Protein AF-A0A7R9FSZ0-F1 (afdb_monomer_lite)

Sequence (640 aa):
SIGQSTLSVIAQHPEKFQVFALTAYHQLEKLAQLTQQFRPHVVVLRDHQQIDDFIQYCQSVGRFIPEILTGEEGLISCATDKKVDMVMAAIVGAAGLAPTIAAARAGKKILLANKESLVVAGQYLMDAVKHGGGLLIPVDSEHNAIFQSLPEQTRQYHTDEIDEIILTASGGPFLNTPIEEFAHITPEQACKHPNWSMGRKISVDSATMMNKGLELIEAFWLFACPLDRLKVLIHPQSIIHSMVRYCDGSLLAQLGSADMRIPIAYAMAYPNRIPSGAQALDFTKLSKLTFFEADTKRFPCLALAYQALAAPDHAPTILNAANEVAVATFLDRRIAYHQIAPTIEKALKHFSGYAVTQFQDLLALDDEVRAFTHQMLREVARLLKIGVQRFSIGMGKVIYRHRSTKTGVEWVISLLPLGGYVLFTHDPAVAISDPRNDPTEQLIGDEKSPQNPLKPGEKYFTDAKPWERILVAFAGPFANLVFATILFTGVAWTDGQTIVHNQIAAPAVQSWAAQLGLKANDAIAEGVALVKRAVTLNVDNNVIGGPITIAKESGKAAQYGFAGFVVFLAMLSVSLGFINLLPIPVLDGGQILLNTLEWIRGKPLSTKMTEWITRIGMAMVLMIMTFAIMNDVRMLFEKN

Structure (mmCIF, N/CA/C/O backbone):
data_AF-A0A7R9FSZ0-F1
#
_entry.id   AF-A0A7R9FSZ0-F1
#
loop_
_atom_site.group_PDB
_atom_site.id
_atom_site.type_symbol
_atom_site.label_atom_id
_atom_site.label_alt_id
_atom_site.label_comp_id
_atom_site.label_asym_id
_atom_site.label_entity_id
_atom_site.label_seq_id
_atom_site.pdbx_PDB_ins_code
_atom_site.Cartn_x
_atom_site.Cartn_y
_atom_site.Cartn_z
_atom_site.occupancy
_atom_site.B_iso_or_equiv
_atom_site.auth_seq_id
_atom_site.auth_comp_id
_atom_site.auth_asym_id
_atom_site.auth_atom_id
_atom_site.pdbx_PDB_model_num
ATOM 1 N N . SER A 1 1 ? -7.365 9.877 7.033 1.00 85.31 1 SER A N 1
ATOM 2 C CA . SER A 1 1 ? -8.593 9.924 6.222 1.00 85.31 1 SER A CA 1
ATOM 3 C C . SER A 1 1 ? -9.679 9.091 6.890 1.00 85.31 1 SER A C 1
ATOM 5 O O . SER A 1 1 ? -10.449 9.676 7.638 1.00 85.31 1 SER A O 1
ATOM 7 N N . ILE A 1 2 ? -9.638 7.753 6.787 1.00 93.38 2 ILE A N 1
ATOM 8 C CA . ILE A 1 2 ? -10.646 6.832 7.354 1.00 93.38 2 ILE A CA 1
ATOM 9 C C . ILE A 1 2 ? -11.018 7.141 8.807 1.00 93.38 2 ILE A C 1
ATOM 11 O O . ILE A 1 2 ? -12.184 7.388 9.070 1.00 93.38 2 ILE A O 1
ATOM 15 N N . GLY A 1 3 ? -10.050 7.253 9.726 1.00 94.94 3 GLY A N 1
ATOM 16 C CA . GLY A 1 3 ? -10.354 7.558 11.133 1.00 94.94 3 GLY A CA 1
ATOM 17 C C . GLY A 1 3 ? -11.176 8.841 11.345 1.00 94.94 3 GLY A C 1
ATOM 18 O O . GLY A 1 3 ? -12.067 8.863 12.184 1.00 94.94 3 GLY A O 1
ATOM 19 N N . GLN A 1 4 ? -10.956 9.893 10.547 1.00 94.12 4 GLN A N 1
ATOM 20 C CA . GLN A 1 4 ? -11.778 11.110 10.626 1.00 94.12 4 GLN A CA 1
ATOM 21 C C . GLN A 1 4 ? -13.182 10.892 10.062 1.00 94.12 4 GLN A C 1
ATOM 23 O O . GLN A 1 4 ? -14.143 11.384 10.643 1.00 94.12 4 GLN A O 1
ATOM 28 N N . SER A 1 5 ? -13.310 10.155 8.956 1.00 95.81 5 SER A N 1
ATOM 29 C CA . SER A 1 5 ? -14.613 9.791 8.394 1.00 95.81 5 SER A CA 1
ATOM 30 C C . SER A 1 5 ? -15.414 8.925 9.369 1.00 95.81 5 SER A C 1
ATOM 32 O O . SER A 1 5 ? -16.595 9.186 9.572 1.00 95.81 5 SER A O 1
ATOM 34 N N . THR A 1 6 ? -14.767 7.976 10.051 1.00 97.75 6 THR A N 1
ATOM 35 C CA . THR A 1 6 ? -15.366 7.174 11.128 1.00 97.75 6 THR A CA 1
ATOM 36 C C . THR A 1 6 ? -15.850 8.051 12.271 1.00 97.75 6 THR A C 1
ATOM 38 O O . THR A 1 6 ? -17.009 7.958 12.661 1.00 97.75 6 THR A O 1
ATOM 41 N N . LEU A 1 7 ? -15.012 8.964 12.765 1.00 97.69 7 LEU A N 1
ATOM 42 C CA . LEU A 1 7 ? -15.399 9.884 13.836 1.00 97.69 7 LEU A CA 1
ATOM 43 C C . LEU A 1 7 ? -16.515 10.851 13.411 1.00 97.69 7 LEU A C 1
ATOM 45 O O . LEU A 1 7 ? -17.371 11.188 14.222 1.00 97.69 7 LEU A O 1
ATOM 49 N N . SER A 1 8 ? -16.562 11.246 12.136 1.00 96.88 8 SER A N 1
ATOM 50 C CA . SER A 1 8 ? -17.664 12.036 11.575 1.00 96.88 8 SER A CA 1
ATOM 51 C C . SER A 1 8 ? -18.983 11.260 11.520 1.00 96.88 8 SER A C 1
ATOM 53 O O . SER A 1 8 ? -20.036 11.868 11.710 1.00 96.88 8 SER A O 1
ATOM 55 N N . VAL A 1 9 ? -18.950 9.945 11.279 1.00 97.88 9 VAL A N 1
ATOM 56 C CA . VAL A 1 9 ? -20.138 9.082 11.385 1.00 97.88 9 VAL A CA 1
ATOM 57 C C . VAL A 1 9 ? -20.534 8.915 12.854 1.00 97.88 9 VAL A C 1
ATOM 59 O O . VAL A 1 9 ? -21.693 9.128 13.185 1.00 97.88 9 VAL A O 1
ATOM 62 N N . ILE A 1 10 ? -19.587 8.638 13.756 1.00 97.88 10 ILE A N 1
ATOM 63 C CA . ILE A 1 10 ? -19.852 8.507 15.202 1.00 97.88 10 ILE A CA 1
ATOM 64 C C . ILE A 1 10 ? -20.498 9.776 15.771 1.00 97.88 10 ILE A C 1
ATOM 66 O O . ILE A 1 10 ? -21.492 9.691 16.482 1.00 97.88 10 ILE A O 1
ATOM 70 N N . ALA A 1 11 ? -19.988 10.957 15.413 1.00 97.12 11 ALA A N 1
ATOM 71 C CA . ALA A 1 11 ? -20.519 12.235 15.886 1.00 97.12 11 ALA A CA 1
ATOM 72 C C . ALA A 1 11 ? -21.982 12.493 15.476 1.00 97.12 11 ALA A C 1
ATOM 74 O O . ALA A 1 11 ? -22.655 13.292 16.121 1.00 97.12 11 ALA A O 1
ATOM 75 N N . GLN A 1 12 ? -22.473 11.836 14.420 1.00 96.69 12 GLN A N 1
ATOM 76 C CA . GLN A 1 12 ? -23.869 11.929 13.983 1.00 96.69 12 GLN A CA 1
ATOM 77 C C . GLN A 1 12 ? -24.799 10.948 14.713 1.00 96.69 12 GLN A C 1
ATOM 79 O O . GLN A 1 12 ? -26.009 11.141 14.656 1.00 96.69 12 GLN A O 1
ATOM 84 N N . HIS A 1 13 ? -24.252 9.925 15.381 1.00 97.69 13 HIS A N 1
ATOM 85 C CA . HIS A 1 13 ? -25.018 8.877 16.075 1.00 97.69 13 HIS A CA 1
ATOM 86 C C . HIS A 1 13 ? -24.461 8.605 17.487 1.00 97.69 13 HIS A C 1
ATOM 88 O O . HIS A 1 13 ? -24.077 7.465 17.787 1.00 97.69 13 HIS A O 1
ATOM 94 N N . PRO A 1 14 ? -24.364 9.626 18.365 1.00 96.31 14 PRO A N 1
ATOM 95 C CA . PRO A 1 14 ? -23.814 9.472 19.716 1.00 96.31 14 PRO A CA 1
ATOM 96 C C . PRO A 1 14 ? -24.626 8.509 20.598 1.00 96.31 14 PRO A C 1
ATOM 98 O O . PRO A 1 14 ? -24.114 7.997 21.587 1.00 96.31 14 PRO A O 1
ATOM 101 N N . GLU A 1 15 ? -25.884 8.244 20.246 1.00 96.69 15 GLU A N 1
ATOM 102 C CA . GLU A 1 15 ? -26.751 7.275 20.913 1.00 96.69 15 GLU A CA 1
ATOM 103 C C . GLU A 1 15 ? -26.445 5.815 20.540 1.00 96.69 15 GLU A C 1
ATOM 105 O O . GLU A 1 15 ? -26.914 4.905 21.220 1.00 96.69 15 GLU A O 1
ATOM 110 N N . LYS A 1 16 ? -25.674 5.582 19.467 1.00 96.50 16 LYS A N 1
ATOM 111 C CA . LYS A 1 16 ? -25.334 4.238 18.961 1.00 96.50 16 LYS A CA 1
ATOM 112 C C . LYS A 1 16 ? -23.873 3.873 19.136 1.00 96.50 16 LYS A C 1
ATOM 114 O O . LYS A 1 16 ? -23.562 2.692 19.257 1.00 96.50 16 LYS A O 1
ATOM 119 N N . PHE A 1 17 ? -22.979 4.858 19.092 1.00 97.62 17 PHE A N 1
ATOM 120 C CA . PHE A 1 17 ? -21.544 4.611 19.109 1.00 97.62 17 PHE A CA 1
ATOM 121 C C . PHE A 1 17 ? -20.844 5.471 20.146 1.00 97.62 17 PHE A C 1
ATOM 123 O O . PHE A 1 17 ? -21.053 6.679 20.232 1.00 97.62 17 PHE A O 1
ATOM 130 N N . GLN A 1 18 ? -19.920 4.840 20.860 1.00 97.12 18 GLN A N 1
ATOM 131 C CA . GLN A 1 18 ? -18.995 5.500 21.761 1.00 97.12 18 GLN A CA 1
ATOM 132 C C . GLN A 1 18 ? -17.566 5.141 21.357 1.00 97.12 18 GLN A C 1
ATOM 134 O O . GLN A 1 18 ? -17.265 3.993 21.030 1.00 97.12 18 GLN A O 1
ATOM 139 N N . VAL A 1 19 ? -16.670 6.126 21.383 1.00 98.06 19 VAL A N 1
ATOM 140 C CA . VAL A 1 19 ? -15.245 5.889 21.140 1.00 98.06 19 VAL A CA 1
ATOM 141 C C . VAL A 1 19 ? -14.613 5.369 22.427 1.00 98.06 19 VAL A C 1
ATOM 143 O O . VAL A 1 19 ? -14.505 6.106 23.402 1.00 98.06 19 VAL A O 1
ATOM 146 N N . PHE A 1 20 ? -14.181 4.108 22.435 1.00 98.31 20 PHE A N 1
ATOM 147 C CA . PHE A 1 20 ? -13.442 3.542 23.566 1.00 98.31 20 PHE A CA 1
ATOM 148 C C . PHE A 1 20 ? -11.959 3.928 23.533 1.00 98.31 20 PHE A C 1
ATOM 150 O O . PHE A 1 20 ? -11.420 4.389 24.539 1.00 98.31 20 PHE A O 1
ATOM 157 N N . ALA A 1 21 ? -11.319 3.780 22.370 1.00 98.31 21 ALA A N 1
ATOM 158 C CA . ALA A 1 21 ? -9.908 4.079 22.179 1.00 98.31 21 ALA A CA 1
ATOM 159 C C . ALA A 1 21 ? -9.657 4.892 20.903 1.00 98.31 21 ALA A C 1
ATOM 161 O O . ALA A 1 21 ? -10.332 4.702 19.889 1.00 98.31 21 ALA A O 1
ATOM 162 N N . LEU A 1 22 ? -8.658 5.775 20.949 1.00 98.06 22 LEU A N 1
ATOM 163 C CA . LEU A 1 22 ? -8.087 6.442 19.775 1.00 98.06 22 LEU A CA 1
ATOM 164 C C . LEU A 1 22 ? -6.601 6.119 19.667 1.00 98.06 22 LEU A C 1
ATOM 166 O O . LEU A 1 22 ? -5.904 6.025 20.670 1.00 98.06 22 LEU A O 1
ATOM 170 N N . THR A 1 23 ? -6.095 5.991 18.446 1.00 95.62 23 THR A N 1
ATOM 171 C CA . THR A 1 23 ? -4.677 5.709 18.211 1.00 95.62 23 THR A CA 1
ATOM 172 C C . THR A 1 23 ? -4.142 6.644 17.136 1.00 95.62 23 THR A C 1
ATOM 174 O O . THR A 1 23 ? -4.856 7.006 16.192 1.00 95.62 23 THR A O 1
ATOM 177 N N . ALA A 1 24 ? -2.894 7.084 17.277 1.00 91.25 24 ALA A N 1
ATOM 178 C CA . ALA A 1 24 ? -2.201 7.805 16.217 1.00 91.25 24 ALA A CA 1
ATOM 179 C C . ALA A 1 24 ? -0.690 7.609 16.314 1.00 91.25 24 ALA A C 1
ATOM 181 O O . ALA A 1 24 ? -0.145 7.310 17.370 1.00 91.25 24 ALA A O 1
ATOM 182 N N . TYR A 1 25 ? -0.014 7.825 15.186 1.00 91.31 25 TYR A N 1
ATOM 183 C CA . TYR A 1 25 ? 1.429 7.628 15.089 1.00 91.31 25 TYR A CA 1
ATOM 184 C C . TYR A 1 25 ? 2.227 8.924 15.325 1.00 91.31 25 TYR A C 1
ATOM 186 O O . TYR A 1 25 ? 3.168 8.931 16.106 1.00 91.31 25 TYR A O 1
ATOM 194 N N . HIS A 1 26 ? 1.853 10.045 14.686 1.00 90.19 26 HIS A N 1
ATOM 195 C CA . HIS A 1 26 ? 2.603 11.318 14.786 1.00 90.19 26 HIS A CA 1
ATOM 196 C C . HIS A 1 26 ? 1.760 12.581 15.010 1.00 90.19 26 HIS A C 1
ATOM 198 O O . HIS A 1 26 ? 2.290 13.589 15.461 1.00 90.19 26 HIS A O 1
ATOM 204 N N . GLN A 1 27 ? 0.468 12.582 14.669 1.00 94.06 27 GLN A N 1
ATOM 205 C CA . GLN A 1 27 ? -0.361 13.799 14.703 1.00 94.06 27 GLN A CA 1
ATOM 206 C C . GLN A 1 27 ? -0.915 14.057 16.115 1.00 94.06 27 GLN A C 1
ATOM 208 O O . GLN A 1 27 ? -2.128 14.023 16.314 1.00 94.06 27 GLN A O 1
ATOM 213 N N . LEU A 1 28 ? -0.024 14.278 17.089 1.00 95.94 28 LEU A N 1
ATOM 214 C CA . LEU A 1 28 ? -0.364 14.363 18.517 1.00 95.94 28 LEU A CA 1
ATOM 215 C C . LEU A 1 28 ? -1.314 15.520 18.841 1.00 95.94 28 LEU A C 1
ATOM 217 O O . LEU A 1 28 ? -2.294 15.313 19.546 1.00 95.94 28 LEU A O 1
ATOM 221 N N . GLU A 1 29 ? -1.093 16.705 18.268 1.00 95.75 29 GLU A N 1
ATOM 222 C CA . GLU A 1 29 ? -1.974 17.866 18.471 1.00 95.75 29 GLU A CA 1
ATOM 223 C C . GLU A 1 29 ? -3.419 17.564 18.041 1.00 95.75 29 GLU A C 1
ATOM 225 O O . GLU A 1 29 ? -4.382 17.794 18.772 1.00 95.75 29 GLU A O 1
ATOM 230 N N . LYS A 1 30 ? -3.577 16.962 16.860 1.00 96.38 30 LYS A N 1
ATOM 231 C CA . LYS A 1 30 ? -4.887 16.560 16.343 1.00 96.38 30 LYS A CA 1
ATOM 232 C C . LYS A 1 30 ? -5.507 15.445 17.182 1.00 96.38 30 LYS A C 1
ATOM 234 O O . LYS A 1 30 ? -6.711 15.460 17.424 1.00 96.38 30 LYS A O 1
ATOM 239 N N . LEU A 1 31 ? -4.704 14.480 17.630 1.00 97.19 31 LEU A N 1
ATOM 240 C CA . LEU A 1 31 ? -5.160 13.428 18.534 1.00 97.19 31 LEU A CA 1
ATOM 241 C C . LEU A 1 31 ? -5.659 14.017 19.859 1.00 97.19 31 LEU A C 1
ATOM 243 O O . LEU A 1 31 ? -6.694 13.581 20.355 1.00 97.19 31 LEU A O 1
ATOM 247 N N . ALA A 1 32 ? -4.985 15.034 20.399 1.00 97.25 32 ALA A N 1
ATOM 248 C CA . ALA A 1 32 ? -5.392 15.723 21.620 1.00 97.25 32 ALA A CA 1
ATOM 249 C C . ALA A 1 32 ? -6.742 16.437 21.446 1.00 97.25 32 ALA A C 1
ATOM 251 O O . ALA A 1 32 ? -7.628 16.292 22.289 1.00 97.25 32 ALA A O 1
ATOM 252 N N . GLN A 1 33 ? -6.953 17.120 20.315 1.00 97.06 33 GLN A N 1
ATOM 253 C CA . GLN A 1 33 ? -8.246 17.730 19.972 1.00 97.06 33 GLN A CA 1
ATOM 254 C C . GLN A 1 33 ? -9.372 16.683 19.912 1.00 97.06 33 GLN A C 1
ATOM 256 O O . GLN A 1 33 ? -10.419 16.852 20.539 1.00 97.06 33 GLN A O 1
ATOM 261 N N . LEU A 1 34 ? -9.140 15.564 19.215 1.00 97.44 34 LEU A N 1
ATOM 262 C CA . LEU A 1 34 ? -10.103 14.458 19.134 1.00 97.44 34 LEU A CA 1
ATOM 263 C C . LEU A 1 34 ? -10.353 13.814 20.506 1.00 97.44 34 LEU A C 1
ATOM 265 O O . LEU A 1 34 ? -11.479 13.428 20.811 1.00 97.44 34 LEU A O 1
ATOM 269 N N . THR A 1 35 ? -9.330 13.749 21.355 1.00 97.69 35 THR A N 1
ATOM 270 C CA . THR A 1 35 ? -9.426 13.225 22.722 1.00 97.69 35 THR A CA 1
ATOM 271 C C . THR A 1 35 ? -10.336 14.091 23.589 1.00 97.69 35 THR A C 1
ATOM 273 O O . THR A 1 35 ? -11.176 13.554 24.306 1.00 97.69 35 THR A O 1
ATOM 276 N N . GLN A 1 36 ? -10.256 15.423 23.488 1.00 97.12 36 GLN A N 1
ATOM 277 C CA . GLN A 1 36 ? -11.191 16.295 24.211 1.00 97.12 36 GLN A CA 1
ATOM 278 C C . GLN A 1 36 ? -12.628 16.162 23.694 1.00 97.12 36 GLN A C 1
ATOM 280 O O . GLN A 1 36 ? -13.566 16.193 24.492 1.00 97.12 36 GLN A O 1
ATOM 285 N N . GLN A 1 37 ? -12.795 16.015 22.375 1.00 96.50 37 GLN A N 1
ATOM 286 C CA . GLN A 1 37 ? -14.107 15.922 21.734 1.00 96.50 37 GLN A CA 1
ATOM 287 C C . GLN A 1 37 ? -14.825 14.610 22.066 1.00 96.50 37 GLN A C 1
ATOM 289 O O . GLN A 1 37 ? -15.989 14.630 22.457 1.00 96.50 37 GLN A O 1
ATOM 294 N N . PHE A 1 38 ? -14.147 13.475 21.892 1.00 97.62 38 PHE A N 1
ATOM 295 C CA . PHE A 1 38 ? -14.760 12.148 21.998 1.00 97.62 38 PHE A CA 1
ATOM 296 C C . PHE A 1 38 ? -14.555 11.484 23.361 1.00 97.62 38 PHE A C 1
ATOM 298 O O . PHE A 1 38 ? -15.211 10.484 23.637 1.00 97.62 38 PHE A O 1
ATOM 305 N N . ARG A 1 39 ? -13.669 12.036 24.203 1.00 97.19 39 ARG A N 1
ATOM 306 C CA . ARG A 1 39 ? -13.341 11.550 25.553 1.00 97.19 39 ARG A CA 1
ATOM 307 C C . ARG A 1 39 ? -13.165 10.023 25.620 1.00 97.19 39 ARG A C 1
ATOM 309 O O . ARG A 1 39 ? -13.874 9.370 26.389 1.00 97.19 39 ARG A O 1
ATOM 316 N N . PRO A 1 40 ? -12.259 9.443 24.806 1.00 98.00 40 PRO A N 1
ATOM 317 C CA . PRO A 1 40 ? -12.002 8.009 24.843 1.00 98.00 40 PRO A CA 1
ATOM 318 C C . PRO A 1 40 ? -11.459 7.591 26.210 1.00 98.00 40 PRO A C 1
ATOM 320 O O . PRO A 1 40 ? -10.837 8.388 26.909 1.00 98.00 40 PRO A O 1
ATOM 323 N N . HIS A 1 41 ? -11.661 6.330 26.579 1.00 97.81 41 HIS A N 1
ATOM 324 C CA . HIS A 1 41 ? -11.070 5.771 27.793 1.00 97.81 41 HIS A CA 1
ATOM 325 C C . HIS A 1 41 ? -9.548 5.651 27.664 1.00 97.81 41 HIS A C 1
ATOM 327 O O . HIS A 1 41 ? -8.828 5.989 28.602 1.00 97.81 41 HIS A O 1
ATOM 333 N N . VAL A 1 42 ? -9.082 5.231 26.481 1.00 98.38 42 VAL A N 1
ATOM 334 C CA . VAL A 1 42 ? -7.670 4.962 26.194 1.00 98.38 42 VAL A CA 1
ATOM 335 C C . VAL A 1 42 ? -7.199 5.732 24.959 1.00 98.38 42 VAL A C 1
ATOM 337 O O . VAL A 1 42 ? -7.924 5.872 23.972 1.00 98.38 42 VAL A O 1
ATOM 340 N N . VAL A 1 43 ? -5.956 6.200 24.980 1.00 98.31 43 VAL A N 1
ATOM 341 C CA . VAL A 1 43 ? -5.229 6.648 23.793 1.00 98.31 43 VAL A CA 1
ATOM 342 C C . VAL A 1 43 ? -3.955 5.830 23.631 1.00 98.31 43 VAL A C 1
ATOM 344 O O . VAL A 1 43 ? -3.190 5.683 24.579 1.00 98.31 43 VAL A O 1
ATOM 347 N N . VAL A 1 44 ? -3.713 5.320 22.422 1.00 98.06 44 VAL A N 1
ATOM 348 C CA . VAL A 1 44 ? -2.472 4.607 22.091 1.00 98.06 44 VAL A CA 1
ATOM 349 C C . VAL A 1 44 ? -1.556 5.503 21.264 1.00 98.06 44 VAL A C 1
ATOM 351 O O . VAL A 1 44 ? -1.926 5.950 20.172 1.00 98.06 44 VAL A O 1
ATOM 354 N N . LEU A 1 45 ? -0.357 5.749 21.787 1.00 97.19 45 LEU A N 1
ATOM 355 C CA . LEU A 1 45 ? 0.720 6.487 21.123 1.00 97.19 45 LEU A CA 1
ATOM 356 C C . LEU A 1 45 ? 1.743 5.521 20.513 1.00 97.19 45 LEU A C 1
ATOM 358 O O . LEU A 1 45 ? 1.771 4.337 20.849 1.00 97.19 45 LEU A O 1
ATOM 362 N N . ARG A 1 46 ? 2.617 6.012 19.629 1.00 94.62 46 ARG A N 1
ATOM 363 C CA . ARG A 1 46 ? 3.647 5.165 19.005 1.00 94.62 46 ARG A CA 1
ATOM 364 C C . ARG A 1 46 ? 4.622 4.612 20.039 1.00 94.62 46 ARG A C 1
ATOM 366 O O . ARG A 1 46 ? 4.945 3.432 20.004 1.00 94.62 46 ARG A O 1
ATOM 373 N N . ASP A 1 47 ? 5.114 5.471 20.921 1.00 94.12 47 ASP A N 1
ATOM 374 C CA . ASP A 1 47 ? 6.147 5.140 21.896 1.00 94.12 47 ASP A CA 1
ATOM 375 C C . ASP A 1 47 ? 6.048 6.040 23.135 1.00 94.12 47 ASP A C 1
ATOM 377 O O . ASP A 1 47 ? 5.276 7.001 23.177 1.00 94.12 47 ASP A O 1
ATOM 381 N N . HIS A 1 48 ? 6.849 5.724 24.154 1.00 95.12 48 HIS A N 1
ATOM 382 C CA . HIS A 1 48 ? 6.877 6.470 25.411 1.00 95.12 48 HIS A CA 1
ATOM 383 C C . HIS A 1 48 ? 7.389 7.909 25.274 1.00 95.12 48 HIS A C 1
ATOM 385 O O . HIS A 1 48 ? 7.061 8.737 26.118 1.00 95.12 48 HIS A O 1
ATOM 391 N N . GLN A 1 49 ? 8.158 8.236 24.229 1.00 95.75 49 GLN A N 1
ATOM 392 C CA . GLN A 1 49 ? 8.727 9.579 24.059 1.00 95.75 49 GLN A CA 1
ATOM 393 C C . GLN A 1 49 ? 7.649 10.613 23.715 1.00 95.75 49 GLN A C 1
ATOM 395 O O . GLN A 1 49 ? 7.835 11.797 23.960 1.00 95.75 49 GLN A O 1
ATOM 400 N N . GLN A 1 50 ? 6.509 10.171 23.178 1.00 95.94 50 GLN A N 1
ATOM 401 C CA . GLN A 1 50 ? 5.395 11.041 22.798 1.00 95.94 50 GLN A CA 1
ATOM 402 C C . GLN A 1 50 ? 4.448 11.398 23.951 1.00 95.94 50 GLN A C 1
ATOM 404 O O . GLN A 1 50 ? 3.553 12.222 23.755 1.00 95.94 50 GLN A O 1
ATOM 409 N N . ILE A 1 51 ? 4.590 10.766 25.122 1.00 96.56 51 ILE A N 1
ATOM 410 C CA . ILE A 1 51 ? 3.629 10.901 26.228 1.00 96.56 51 ILE A CA 1
ATOM 411 C C . ILE A 1 51 ? 3.582 12.343 26.737 1.00 96.56 51 ILE A C 1
ATOM 413 O O . ILE A 1 51 ? 2.499 12.924 26.810 1.00 96.56 51 ILE A O 1
ATOM 417 N N . ASP A 1 52 ? 4.740 12.931 27.042 1.00 96.75 52 ASP A N 1
ATOM 418 C CA . ASP A 1 52 ? 4.809 14.280 27.611 1.00 96.75 52 ASP A CA 1
ATOM 419 C C . ASP A 1 52 ? 4.267 15.328 26.633 1.00 96.75 52 ASP A C 1
ATOM 421 O O . ASP A 1 52 ? 3.422 16.145 27.006 1.00 96.75 52 ASP A O 1
ATOM 425 N N . ASP A 1 53 ? 4.671 15.247 25.362 1.00 96.44 53 ASP A N 1
ATOM 426 C CA . ASP A 1 53 ? 4.168 16.117 24.295 1.00 96.44 53 ASP A CA 1
ATOM 427 C C . ASP A 1 53 ? 2.644 15.993 24.158 1.00 96.44 53 ASP A C 1
ATOM 429 O O . ASP A 1 53 ? 1.928 16.993 24.100 1.00 96.44 53 ASP A O 1
ATOM 433 N N . PHE A 1 54 ? 2.113 14.766 24.146 1.00 97.38 54 PHE A N 1
ATOM 434 C CA . PHE A 1 54 ? 0.674 14.530 24.042 1.00 97.38 54 PHE A CA 1
ATOM 435 C C . PHE A 1 54 ? -0.105 15.098 25.237 1.00 97.38 54 PHE A C 1
ATOM 437 O O . PHE A 1 54 ? -1.164 15.703 25.043 1.00 97.38 54 PHE A O 1
ATOM 444 N N . ILE A 1 55 ? 0.415 14.953 26.460 1.00 96.75 55 ILE A N 1
ATOM 445 C CA . ILE A 1 55 ? -0.191 15.534 27.665 1.00 96.75 55 ILE A CA 1
ATOM 446 C C . ILE A 1 55 ? -0.194 17.062 27.573 1.00 96.75 55 ILE A C 1
ATOM 448 O O . ILE A 1 55 ? -1.227 17.680 27.841 1.00 96.75 55 ILE A O 1
ATOM 452 N N . GLN A 1 56 ? 0.912 17.675 27.141 1.00 96.12 56 GLN A N 1
ATOM 453 C CA . GLN A 1 56 ? 0.990 19.124 26.937 1.00 96.12 56 GLN A CA 1
ATOM 454 C C . GLN A 1 56 ? -0.025 19.605 25.893 1.00 96.12 56 GLN A C 1
ATOM 456 O O . GLN A 1 56 ? -0.745 20.575 26.136 1.00 96.12 56 GLN A O 1
ATOM 461 N N . TYR A 1 57 ? -0.155 18.902 24.762 1.00 96.81 57 TYR A N 1
ATOM 462 C CA . TYR A 1 57 ? -1.179 19.215 23.764 1.00 96.81 57 TYR A CA 1
ATOM 463 C C . TYR A 1 57 ? -2.595 19.060 24.320 1.00 96.81 57 TYR A C 1
ATOM 465 O O . TYR A 1 57 ? -3.448 19.898 24.048 1.00 96.81 57 TYR A O 1
ATOM 473 N N . CYS A 1 58 ? -2.870 18.032 25.126 1.00 96.06 58 CYS A N 1
ATOM 474 C CA . CYS A 1 58 ? -4.178 17.885 25.762 1.00 96.06 58 CYS A CA 1
ATOM 475 C C . CYS A 1 58 ? -4.485 19.043 26.713 1.00 96.06 58 CYS A C 1
ATOM 477 O O . CYS A 1 58 ? -5.608 19.537 26.699 1.00 96.06 58 CYS A O 1
ATOM 479 N N . GLN A 1 59 ? -3.499 19.496 27.490 1.00 95.44 59 GLN A N 1
ATOM 480 C CA . GLN A 1 59 ? -3.635 20.624 28.416 1.00 95.44 59 GLN A CA 1
ATOM 481 C C . GLN A 1 59 ? -3.821 21.972 27.705 1.00 95.44 59 GLN A C 1
ATOM 483 O O . GLN A 1 59 ? -4.460 22.868 28.257 1.00 95.44 59 GLN A O 1
ATOM 488 N N . SER A 1 60 ? -3.288 22.132 26.488 1.00 95.31 60 SER A N 1
ATOM 489 C CA . SER A 1 60 ? -3.442 23.370 25.716 1.00 95.31 60 SER A CA 1
ATOM 490 C C . SER A 1 60 ? -4.824 23.509 25.070 1.00 95.31 60 SER A C 1
ATOM 492 O O . SER A 1 60 ? -5.294 24.629 24.877 1.00 95.31 60 SER A O 1
ATOM 494 N N . VAL A 1 61 ? -5.500 22.392 24.777 1.00 94.44 61 VAL A N 1
ATOM 495 C CA . VAL A 1 61 ? -6.840 22.378 24.156 1.00 94.44 61 VAL A CA 1
ATOM 496 C C . VAL A 1 61 ? -7.970 22.003 25.126 1.00 94.44 61 VAL A C 1
ATOM 498 O O . VAL A 1 61 ? -9.141 22.223 24.817 1.00 94.44 61 VAL A O 1
ATOM 501 N N . GLY A 1 62 ? -7.657 21.456 26.304 1.00 91.81 62 GLY A N 1
ATOM 502 C CA . GLY A 1 62 ? -8.629 21.046 27.319 1.00 91.81 62 GLY A CA 1
ATOM 503 C C . GLY A 1 62 ? -7.984 20.527 28.611 1.00 91.81 62 GLY A C 1
ATOM 504 O O . GLY A 1 62 ? -6.865 20.886 28.951 1.00 91.81 62 GLY A O 1
ATOM 505 N N . ARG A 1 63 ? -8.713 19.721 29.395 1.00 89.88 63 ARG A N 1
ATOM 506 C CA . ARG A 1 63 ? -8.215 19.158 30.675 1.00 89.88 63 ARG A CA 1
ATOM 507 C C . ARG A 1 63 ? -8.382 17.647 30.801 1.00 89.88 63 ARG A C 1
ATOM 509 O O . ARG A 1 63 ? -7.901 17.069 31.770 1.00 89.88 63 ARG A O 1
ATOM 516 N N . PHE A 1 64 ? -9.093 17.009 29.875 1.00 95.56 64 PHE A N 1
ATOM 517 C CA . PHE A 1 64 ? -9.312 15.570 29.935 1.00 95.56 64 PHE A CA 1
ATOM 518 C C . PHE A 1 64 ? -8.043 14.834 29.493 1.00 95.56 64 PHE A C 1
ATOM 520 O O . PHE A 1 64 ? -7.544 15.093 28.400 1.00 95.56 64 PHE A O 1
ATOM 527 N N . ILE A 1 65 ? -7.535 13.928 30.327 1.00 96.00 65 ILE A N 1
ATOM 528 C CA . ILE A 1 65 ? -6.397 13.060 30.009 1.00 96.00 65 ILE A CA 1
ATOM 529 C C . ILE A 1 65 ? -6.887 11.608 30.124 1.00 96.00 65 ILE A C 1
ATOM 531 O O . ILE A 1 65 ? -7.351 11.231 31.203 1.00 96.00 65 ILE A O 1
ATOM 535 N N . PRO A 1 66 ? -6.852 10.818 29.038 1.00 97.00 66 PRO A N 1
ATOM 536 C CA . PRO A 1 66 ? -7.241 9.410 29.052 1.00 97.00 66 PRO A CA 1
ATOM 537 C C . PRO A 1 66 ? -6.125 8.539 29.643 1.00 97.00 66 PRO A C 1
ATOM 539 O O . PRO A 1 66 ? -5.019 9.015 29.902 1.00 97.00 66 PRO A O 1
ATOM 542 N N . GLU A 1 67 ? -6.388 7.244 29.805 1.00 98.12 67 GLU A N 1
ATOM 543 C CA . GLU A 1 67 ? -5.309 6.270 29.980 1.00 98.12 67 GLU A CA 1
ATOM 544 C C . GLU A 1 67 ? -4.437 6.245 28.715 1.00 98.12 67 GLU A C 1
ATOM 546 O O . GLU A 1 67 ? -4.959 6.256 27.598 1.00 98.12 67 GLU A O 1
ATOM 551 N N . ILE A 1 68 ? -3.113 6.242 28.875 1.00 98.25 68 ILE A N 1
ATOM 552 C CA . ILE A 1 68 ? -2.173 6.270 27.751 1.00 98.25 68 ILE A CA 1
ATOM 553 C C . ILE A 1 68 ? -1.447 4.932 27.679 1.00 98.25 68 ILE A C 1
ATOM 555 O O . ILE A 1 68 ? -0.717 4.569 28.599 1.00 98.25 68 ILE A O 1
ATOM 559 N N . LEU A 1 69 ? -1.615 4.235 26.558 1.00 98.06 69 LEU A N 1
ATOM 560 C CA . LEU A 1 69 ? -0.830 3.058 26.192 1.00 98.06 69 LEU A CA 1
ATOM 561 C C . LEU A 1 69 ? 0.121 3.405 25.042 1.00 98.06 69 LEU A C 1
ATOM 563 O O . LEU A 1 69 ? -0.032 4.424 24.363 1.00 98.06 69 LEU A O 1
ATOM 567 N N . THR A 1 70 ? 1.110 2.551 24.803 1.00 97.38 70 THR A N 1
ATOM 568 C CA . THR A 1 70 ? 2.137 2.779 23.783 1.00 97.38 70 THR A CA 1
ATOM 569 C C . THR A 1 70 ? 2.380 1.532 22.943 1.00 97.38 70 THR A C 1
ATOM 571 O O . THR A 1 70 ? 2.196 0.401 23.394 1.00 97.38 70 THR A O 1
ATOM 574 N N . GLY A 1 71 ? 2.816 1.756 21.705 1.00 95.12 71 GLY A N 1
ATOM 575 C CA . GLY A 1 71 ? 3.319 0.712 20.823 1.00 95.12 71 GLY A CA 1
ATOM 576 C C . GLY A 1 71 ? 2.281 -0.329 20.407 1.00 95.12 71 GLY A C 1
ATOM 577 O O . GLY A 1 71 ? 1.072 -0.171 20.583 1.00 95.12 71 GLY A O 1
ATOM 578 N N . GLU A 1 72 ? 2.783 -1.410 19.815 1.00 94.75 72 GLU A N 1
ATOM 579 C CA . GLU A 1 72 ? 1.965 -2.511 19.306 1.00 94.75 72 GLU A CA 1
ATOM 580 C C . GLU A 1 72 ? 1.197 -3.234 20.420 1.00 94.75 72 GLU A C 1
ATOM 582 O O . GLU A 1 72 ? 0.023 -3.557 20.243 1.00 94.75 72 GLU A O 1
ATOM 587 N N . GLU A 1 73 ? 1.807 -3.409 21.595 1.00 96.31 73 GLU A N 1
ATOM 588 C CA . GLU A 1 73 ? 1.145 -4.006 22.761 1.00 96.31 73 GLU A CA 1
ATOM 589 C C . GLU A 1 73 ? -0.088 -3.199 23.189 1.00 96.31 73 GLU A C 1
ATOM 591 O O . GLU A 1 73 ? -1.149 -3.774 23.441 1.00 96.31 73 GLU A O 1
ATOM 596 N N . GLY A 1 74 ? 0.007 -1.863 23.190 1.00 97.31 74 GLY A N 1
ATOM 597 C CA . GLY A 1 74 ? -1.133 -0.984 23.444 1.00 97.31 74 GLY A CA 1
ATOM 598 C C . GLY A 1 74 ? -2.243 -1.139 22.401 1.00 97.31 74 GLY A C 1
ATOM 599 O O . GLY A 1 74 ? -3.421 -1.202 22.756 1.00 97.31 74 GLY A O 1
ATOM 600 N N . LEU A 1 75 ? -1.880 -1.266 21.119 1.00 97.31 75 LEU A N 1
ATOM 601 C CA . LEU A 1 75 ? -2.844 -1.500 20.037 1.00 97.31 75 LEU A CA 1
ATOM 602 C C . LEU A 1 75 ? -3.570 -2.841 20.210 1.00 97.31 75 LEU A C 1
ATOM 604 O O . LEU A 1 75 ? -4.794 -2.887 20.093 1.00 97.31 75 LEU A O 1
ATOM 608 N N . ILE A 1 76 ? -2.833 -3.914 20.508 1.00 97.94 76 ILE A N 1
ATOM 609 C CA . ILE A 1 76 ? -3.379 -5.259 20.739 1.00 97.94 76 ILE A CA 1
ATOM 610 C C . ILE A 1 76 ? -4.291 -5.270 21.970 1.00 97.94 76 ILE A C 1
ATOM 612 O O . ILE A 1 76 ? -5.389 -5.827 21.911 1.00 97.94 76 ILE A O 1
ATOM 616 N N . SER A 1 77 ? -3.875 -4.623 23.061 1.00 98.06 77 SER A N 1
ATOM 617 C CA . SER A 1 77 ? -4.672 -4.505 24.285 1.00 98.06 77 SER A CA 1
ATOM 618 C C . SER A 1 77 ? -6.027 -3.848 24.000 1.00 98.06 77 SER A C 1
ATOM 620 O O . SER A 1 77 ? -7.073 -4.445 24.254 1.00 98.06 77 SER A O 1
ATOM 622 N N . CYS A 1 78 ? -6.040 -2.682 23.342 1.00 97.31 78 CYS A N 1
ATOM 623 C CA . CYS A 1 78 ? -7.289 -2.017 22.963 1.00 97.31 78 CYS A CA 1
ATOM 624 C C . CYS A 1 78 ? -8.139 -2.845 21.990 1.00 97.31 78 CYS A C 1
ATOM 626 O O . CYS A 1 78 ? -9.359 -2.886 22.122 1.00 97.31 78 CYS A O 1
ATOM 628 N N . ALA A 1 79 ? -7.515 -3.502 21.010 1.00 97.50 79 ALA A N 1
ATOM 629 C CA . ALA A 1 79 ? -8.215 -4.304 20.010 1.00 97.50 79 ALA A CA 1
ATOM 630 C C . ALA A 1 79 ? -8.882 -5.561 20.600 1.00 97.50 79 ALA A C 1
ATOM 632 O O . ALA A 1 79 ? -9.828 -6.091 20.017 1.00 97.50 79 ALA A O 1
ATOM 633 N N . THR A 1 80 ? -8.409 -6.033 21.756 1.00 98.06 80 THR A N 1
ATOM 634 C CA . THR A 1 80 ? -8.900 -7.250 22.418 1.00 98.06 80 THR A CA 1
ATOM 635 C C . THR A 1 80 ? -9.710 -6.982 23.689 1.00 98.06 80 THR A C 1
ATOM 637 O O . THR A 1 80 ? -10.347 -7.906 24.201 1.00 98.06 80 THR A O 1
ATOM 640 N N . ASP A 1 81 ? -9.770 -5.731 24.163 1.00 98.25 81 ASP A N 1
ATOM 641 C CA . ASP A 1 81 ? -10.502 -5.345 25.374 1.00 98.25 81 ASP A CA 1
ATOM 642 C C . ASP A 1 81 ? -11.976 -5.781 25.317 1.00 98.25 81 ASP A C 1
ATOM 644 O O . ASP A 1 81 ? -12.663 -5.649 24.300 1.00 98.25 81 ASP A O 1
ATOM 648 N N . LYS A 1 82 ? -12.495 -6.316 26.425 1.00 97.06 82 LYS A N 1
ATOM 649 C CA . LYS A 1 82 ? -13.871 -6.826 26.529 1.00 97.06 82 LYS A CA 1
ATOM 650 C C . LYS A 1 82 ? -14.941 -5.745 26.343 1.00 97.06 82 LYS A C 1
ATOM 652 O O . LYS A 1 82 ? -16.056 -6.093 25.981 1.00 97.06 82 LYS A O 1
ATOM 657 N N . LYS A 1 83 ? -14.616 -4.471 26.578 1.00 97.25 83 LYS A N 1
ATOM 658 C CA . LYS A 1 83 ? -15.510 -3.316 26.390 1.00 97.25 83 LYS A CA 1
ATOM 659 C C . LYS A 1 83 ? -15.573 -2.828 24.938 1.00 97.25 83 LYS A C 1
ATOM 661 O O . LYS A 1 83 ? -16.338 -1.915 24.647 1.00 97.25 83 LYS A O 1
ATOM 666 N N . VAL A 1 84 ? -14.753 -3.383 24.045 1.00 97.81 84 VAL A N 1
ATOM 667 C CA . VAL A 1 84 ? -14.729 -3.021 22.624 1.00 97.81 84 VAL A CA 1
ATOM 668 C C . VAL A 1 84 ? -15.528 -4.037 21.819 1.00 97.81 84 VAL A C 1
ATOM 670 O O . VAL A 1 84 ? -15.155 -5.208 21.755 1.00 97.81 84 VAL A O 1
ATOM 673 N N . ASP A 1 85 ? -16.593 -3.585 21.162 1.00 97.44 85 ASP A N 1
ATOM 674 C CA . ASP A 1 85 ? -17.426 -4.437 20.301 1.00 97.44 85 ASP A CA 1
ATOM 675 C C . ASP A 1 85 ? -16.884 -4.533 18.868 1.00 97.44 85 ASP A C 1
ATOM 677 O O . ASP A 1 85 ? -16.965 -5.577 18.214 1.00 97.44 85 ASP A O 1
ATOM 681 N N . MET A 1 86 ? -16.319 -3.430 18.366 1.00 97.56 86 MET A N 1
ATOM 682 C CA . MET A 1 86 ? -15.849 -3.315 16.988 1.00 97.56 86 MET A CA 1
ATOM 683 C C . MET A 1 86 ? -14.526 -2.563 16.869 1.00 97.56 86 MET A C 1
ATOM 685 O O . MET A 1 86 ? -14.260 -1.625 17.620 1.00 97.56 86 MET A O 1
ATOM 689 N N . VAL A 1 87 ? -13.715 -2.949 15.883 1.00 98.25 87 VAL A N 1
ATOM 690 C CA . VAL A 1 87 ? -12.384 -2.383 15.625 1.00 98.25 87 VAL A CA 1
ATOM 691 C C . VAL A 1 87 ? -12.321 -1.854 14.195 1.00 98.25 87 VAL A C 1
ATOM 693 O O . VAL A 1 87 ? -12.459 -2.615 13.242 1.00 98.25 87 VAL A O 1
ATOM 696 N N . MET A 1 88 ? -12.087 -0.549 14.033 1.00 98.31 88 MET A N 1
ATOM 697 C CA . MET A 1 88 ? -11.793 0.060 12.730 1.00 98.31 88 MET A CA 1
ATOM 698 C C . MET A 1 88 ? -10.311 -0.137 12.390 1.00 98.31 88 MET A C 1
ATOM 700 O O . MET A 1 88 ? -9.455 0.637 12.826 1.00 98.31 88 MET A O 1
ATOM 704 N N . ALA A 1 89 ? -10.004 -1.172 11.610 1.00 96.88 89 ALA A N 1
ATOM 705 C CA . ALA A 1 89 ? -8.649 -1.503 11.180 1.00 96.88 89 ALA A CA 1
ATOM 706 C C . ALA A 1 89 ? -8.227 -0.589 10.017 1.00 96.88 89 ALA A C 1
ATOM 708 O O . ALA A 1 89 ? -8.412 -0.915 8.845 1.00 96.88 89 ALA A O 1
ATOM 709 N N . ALA A 1 90 ? -7.698 0.591 10.359 1.00 94.56 90 ALA A N 1
ATOM 710 C CA . ALA A 1 90 ? -7.366 1.668 9.415 1.00 94.56 90 ALA A CA 1
ATOM 711 C C . ALA A 1 90 ? -5.921 2.199 9.530 1.00 94.56 90 ALA A C 1
ATOM 713 O O . ALA A 1 90 ? -5.604 3.268 9.000 1.00 94.56 90 ALA A O 1
ATOM 714 N N . ILE A 1 91 ? -5.049 1.480 10.244 1.00 91.81 91 ILE A N 1
ATOM 715 C CA . ILE A 1 91 ? -3.595 1.713 10.216 1.00 91.81 91 ILE A CA 1
ATOM 716 C C . ILE A 1 91 ? -3.101 1.365 8.808 1.00 91.81 91 ILE A C 1
ATOM 718 O O . ILE A 1 91 ? -3.614 0.426 8.225 1.00 91.81 91 ILE A O 1
ATOM 722 N N . VAL A 1 92 ? -2.159 2.111 8.234 1.00 83.06 92 VAL A N 1
ATOM 723 C CA . VAL A 1 92 ? -1.669 1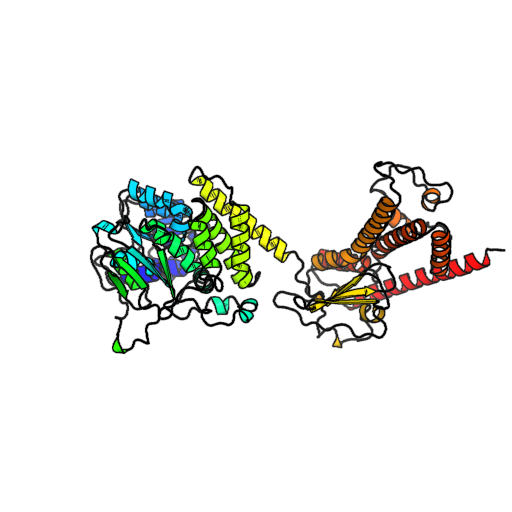.866 6.862 1.00 83.06 92 VAL A CA 1
ATOM 724 C C . VAL A 1 92 ? -0.549 0.821 6.869 1.00 83.06 92 VAL A C 1
ATOM 726 O O . VAL A 1 92 ? 0.331 0.896 7.727 1.00 83.06 92 VAL A O 1
ATOM 729 N N . GLY A 1 93 ? -0.548 -0.091 5.890 1.00 80.50 93 GLY A N 1
ATOM 730 C CA . GLY A 1 93 ? 0.525 -1.072 5.687 1.00 80.50 93 GLY A CA 1
ATOM 731 C C . GLY A 1 93 ? 0.531 -2.214 6.710 1.00 80.50 93 GLY A C 1
ATOM 732 O O . GLY A 1 93 ? -0.413 -2.390 7.484 1.00 80.50 93 GLY A O 1
ATOM 733 N N . ALA A 1 94 ? 1.623 -2.982 6.740 1.00 77.75 94 ALA A N 1
ATOM 734 C CA . ALA A 1 94 ? 1.755 -4.182 7.577 1.00 77.75 94 ALA A CA 1
ATOM 735 C C . ALA A 1 94 ? 1.678 -3.914 9.096 1.00 77.75 94 ALA A C 1
ATOM 737 O O . ALA A 1 94 ? 1.290 -4.796 9.857 1.00 77.75 94 ALA A O 1
ATOM 738 N N . ALA A 1 95 ? 1.946 -2.684 9.552 1.00 82.88 95 ALA A N 1
ATOM 739 C CA . ALA A 1 95 ? 1.871 -2.309 10.970 1.00 82.88 95 ALA A CA 1
ATOM 740 C C . ALA A 1 95 ? 0.463 -2.471 11.587 1.00 82.88 95 ALA A C 1
ATOM 742 O O . ALA A 1 95 ? 0.315 -2.527 12.805 1.00 82.88 95 ALA A O 1
ATOM 743 N N . GLY A 1 96 ? -0.589 -2.524 10.762 1.00 89.31 96 GLY A N 1
ATOM 744 C CA . GLY A 1 96 ? -1.953 -2.793 11.224 1.00 89.31 96 GLY A CA 1
ATOM 745 C C . GLY A 1 96 ? -2.271 -4.276 11.435 1.00 89.31 96 GLY A C 1
ATOM 746 O O . GLY A 1 96 ? -3.326 -4.590 11.985 1.00 89.31 96 GLY A O 1
ATOM 747 N N . LEU A 1 97 ? -1.396 -5.188 11.006 1.00 90.62 97 LEU A N 1
ATOM 748 C CA . LEU A 1 97 ? -1.712 -6.610 10.905 1.00 90.62 97 LEU A CA 1
ATOM 749 C C . LEU A 1 97 ? -1.847 -7.284 12.273 1.00 90.62 97 LEU A C 1
ATOM 751 O O . LEU A 1 97 ? -2.863 -7.925 12.539 1.00 90.62 97 LEU A O 1
ATOM 755 N N . ALA A 1 98 ? -0.863 -7.106 13.157 1.00 91.62 98 ALA A N 1
ATOM 756 C CA . ALA A 1 98 ? -0.860 -7.708 14.489 1.00 91.62 98 ALA A CA 1
ATOM 757 C C . ALA A 1 98 ? -2.120 -7.366 15.318 1.00 91.62 98 ALA A C 1
ATOM 759 O O . ALA A 1 98 ? -2.806 -8.298 15.755 1.00 91.62 98 ALA A O 1
ATOM 760 N N . PRO A 1 99 ? -2.519 -6.084 15.485 1.00 95.19 99 PRO A N 1
ATOM 761 C CA . PRO A 1 99 ? -3.750 -5.761 16.206 1.00 95.19 99 PRO A CA 1
ATOM 762 C C . PRO A 1 99 ? -5.017 -6.250 15.485 1.00 95.19 99 PRO A C 1
ATOM 764 O O . PRO A 1 99 ? -5.992 -6.601 16.147 1.00 95.19 99 PRO A O 1
ATOM 767 N N . THR A 1 100 ? -5.010 -6.339 14.151 1.00 96.12 100 THR A N 1
ATOM 768 C CA . THR A 1 100 ? -6.151 -6.862 13.377 1.00 96.12 100 THR A CA 1
ATOM 769 C C . THR A 1 100 ? -6.333 -8.368 13.586 1.00 96.12 100 THR A C 1
ATOM 771 O O . THR A 1 100 ? -7.446 -8.817 13.856 1.00 96.12 100 THR A O 1
ATOM 774 N N . ILE A 1 101 ? -5.251 -9.154 13.553 1.00 94.69 101 ILE A N 1
ATOM 775 C CA . ILE A 1 101 ? -5.287 -10.591 13.874 1.00 94.69 101 ILE A CA 1
ATOM 776 C C . ILE A 1 101 ? -5.716 -10.806 15.330 1.00 94.69 101 ILE A C 1
ATOM 778 O O . ILE A 1 101 ? -6.504 -11.709 15.614 1.00 94.69 101 ILE A O 1
ATOM 782 N N . ALA A 1 102 ? -5.228 -9.983 16.262 1.00 96.12 102 ALA A N 1
ATOM 783 C CA . ALA A 1 102 ? -5.617 -10.074 17.665 1.00 96.12 102 ALA A CA 1
ATOM 784 C C . ALA A 1 102 ? -7.122 -9.816 17.860 1.00 96.12 102 ALA A C 1
ATOM 786 O O . ALA A 1 102 ? -7.796 -10.612 18.515 1.00 96.12 102 ALA A O 1
ATOM 787 N N . ALA A 1 103 ? -7.669 -8.772 17.224 1.00 97.69 103 ALA A N 1
ATOM 788 C CA . ALA A 1 103 ? -9.110 -8.512 17.202 1.00 97.69 103 ALA A CA 1
ATOM 789 C C . ALA A 1 103 ? -9.899 -9.692 16.609 1.00 97.69 103 ALA A C 1
ATOM 791 O O . ALA A 1 103 ? -10.955 -10.053 17.129 1.00 97.69 103 ALA A O 1
ATOM 792 N N . ALA A 1 104 ? -9.372 -10.315 15.549 1.00 96.75 104 ALA A N 1
ATOM 793 C CA . ALA A 1 104 ? -10.030 -11.425 14.864 1.00 96.75 104 ALA A CA 1
ATOM 794 C C . ALA A 1 104 ? -10.137 -12.639 15.786 1.00 96.75 104 ALA A C 1
ATOM 796 O O . ALA A 1 104 ? -11.227 -13.167 15.987 1.00 96.75 104 ALA A O 1
ATOM 797 N N . ARG A 1 105 ? -9.024 -13.010 16.434 1.00 96.75 105 ARG A N 1
ATOM 798 C CA . ARG A 1 105 ? -8.969 -14.098 17.424 1.00 96.75 105 ARG A CA 1
ATOM 799 C C . ARG A 1 105 ? -9.849 -13.832 18.643 1.00 96.75 105 ARG A C 1
ATOM 801 O O . ARG A 1 105 ? -10.407 -14.771 19.198 1.00 96.75 105 ARG A O 1
ATOM 808 N N . ALA A 1 106 ? -9.986 -12.571 19.049 1.00 97.81 106 ALA A N 1
ATOM 809 C CA . ALA A 1 106 ? -10.863 -12.161 20.144 1.00 97.81 106 ALA A CA 1
ATOM 810 C C . ALA A 1 106 ? -12.355 -12.099 19.755 1.00 97.81 106 ALA A C 1
ATOM 812 O O . ALA A 1 106 ? -13.175 -11.687 20.577 1.00 97.81 106 ALA A O 1
ATOM 813 N N . GLY A 1 107 ? -12.714 -12.473 18.521 1.00 97.38 107 GLY A N 1
ATOM 814 C CA . GLY A 1 107 ? -14.101 -12.534 18.062 1.00 97.38 107 GLY A CA 1
ATOM 815 C C . GLY A 1 107 ? -14.749 -11.166 17.841 1.00 97.38 107 GLY A C 1
ATOM 816 O O . GLY A 1 107 ? -15.970 -11.041 17.918 1.00 97.38 107 GLY A O 1
ATOM 817 N N . LYS A 1 108 ? -13.957 -10.114 17.598 1.00 97.94 108 LYS A N 1
ATOM 818 C CA . LYS A 1 108 ? -14.479 -8.754 17.399 1.00 97.94 108 LYS A CA 1
ATOM 819 C C . LYS A 1 108 ? -15.141 -8.582 16.033 1.00 97.94 108 LYS A C 1
ATOM 821 O O . LYS A 1 108 ? -14.830 -9.286 15.072 1.00 97.94 108 LYS A O 1
ATOM 826 N N . LYS A 1 109 ? -16.003 -7.566 15.919 1.00 97.56 109 LYS A N 1
ATOM 827 C CA . LYS A 1 109 ? -16.447 -7.042 14.621 1.00 97.56 109 LYS A CA 1
ATOM 828 C C . LYS A 1 109 ? -15.351 -6.142 14.038 1.00 97.56 109 LYS A C 1
ATOM 830 O O . LYS A 1 109 ? -15.173 -5.007 14.475 1.00 97.56 109 LYS A O 1
ATOM 835 N N . ILE A 1 110 ? -14.600 -6.631 13.061 1.00 97.94 110 ILE A N 1
ATOM 836 C CA . ILE A 1 110 ? -13.530 -5.882 12.399 1.00 97.94 110 ILE A CA 1
ATOM 837 C C . ILE A 1 110 ? -14.098 -5.151 11.188 1.00 97.94 110 ILE A C 1
ATOM 839 O O . ILE A 1 110 ? -14.668 -5.759 10.286 1.00 97.94 110 ILE A O 1
ATOM 843 N N . LEU A 1 111 ? -13.897 -3.839 11.155 1.00 98.12 111 LEU A N 1
ATOM 844 C CA . LEU A 1 111 ? -14.182 -2.983 10.010 1.00 98.12 111 LEU A CA 1
ATOM 845 C C . LEU A 1 111 ? -12.852 -2.763 9.280 1.00 98.12 111 LEU A C 1
ATOM 847 O O . LEU A 1 111 ? -12.028 -1.956 9.716 1.00 98.12 111 LEU A O 1
ATOM 851 N N . LEU A 1 112 ? -12.607 -3.545 8.230 1.00 97.00 112 LEU A N 1
ATOM 852 C CA . LEU A 1 112 ? -11.306 -3.622 7.572 1.00 97.00 112 LEU A CA 1
ATOM 853 C C . LEU A 1 112 ? -11.181 -2.570 6.468 1.00 97.00 112 LEU A C 1
ATOM 855 O O . LEU A 1 112 ? -11.804 -2.689 5.417 1.00 97.00 112 LEU A O 1
ATOM 859 N N . ALA A 1 113 ? -10.373 -1.540 6.719 1.00 94.56 113 ALA A N 1
ATOM 860 C CA . ALA A 1 113 ? -9.982 -0.540 5.721 1.00 94.56 113 ALA A CA 1
ATOM 861 C C . ALA A 1 113 ? -8.516 -0.695 5.272 1.00 94.56 113 ALA A C 1
ATOM 863 O O . ALA A 1 113 ? -8.116 -0.147 4.247 1.00 94.56 113 ALA A O 1
ATOM 864 N N . ASN A 1 114 ? -7.698 -1.392 6.063 1.00 92.00 114 ASN A N 1
ATOM 865 C CA . ASN A 1 114 ? -6.332 -1.766 5.718 1.00 92.00 114 ASN A CA 1
ATOM 866 C C . ASN A 1 114 ? -6.356 -3.020 4.834 1.00 92.00 114 ASN A C 1
ATOM 868 O O . ASN A 1 114 ? -6.429 -4.141 5.340 1.00 92.00 114 ASN A O 1
ATOM 872 N N . LYS A 1 115 ? -6.255 -2.812 3.521 1.00 89.12 115 LYS A N 1
ATOM 873 C CA . LYS A 1 115 ? -6.155 -3.893 2.535 1.00 89.12 115 LYS A CA 1
ATOM 874 C C . LYS A 1 115 ? -4.848 -4.673 2.644 1.00 89.12 115 LYS A C 1
ATOM 876 O O . LYS A 1 115 ? -4.834 -5.882 2.431 1.00 89.12 115 LYS A O 1
ATOM 881 N N . GLU A 1 116 ? -3.749 -4.012 3.022 1.00 88.62 116 GLU A N 1
ATOM 882 C CA . GLU A 1 116 ? -2.429 -4.642 3.118 1.00 88.62 116 GLU A CA 1
ATOM 883 C C . GLU A 1 116 ? -2.405 -5.826 4.102 1.00 88.62 116 GLU A C 1
ATOM 885 O O . GLU A 1 116 ? -1.685 -6.792 3.869 1.00 88.62 116 GLU A O 1
ATOM 890 N N . SER A 1 117 ? -3.247 -5.816 5.142 1.00 89.50 117 SER A N 1
ATOM 891 C CA . SER A 1 117 ? -3.409 -6.947 6.069 1.00 89.50 117 SER A CA 1
ATOM 892 C C . SER A 1 117 ? -3.852 -8.229 5.357 1.00 89.50 117 SER A C 1
ATOM 894 O O . SER A 1 117 ? -3.310 -9.300 5.628 1.00 89.50 117 SER A O 1
ATOM 896 N N . LEU A 1 118 ? -4.811 -8.129 4.430 1.00 91.06 118 LEU A N 1
ATOM 897 C CA . LEU A 1 118 ? -5.275 -9.273 3.640 1.00 91.06 118 LEU A CA 1
ATOM 898 C C . LEU A 1 118 ? -4.323 -9.616 2.499 1.00 91.06 118 LEU A C 1
ATOM 900 O O . LEU A 1 118 ? -4.180 -10.786 2.161 1.00 91.06 118 LEU A O 1
ATOM 904 N N . VAL A 1 119 ? -3.642 -8.622 1.931 1.00 91.62 119 VAL A N 1
ATOM 905 C CA . VAL A 1 119 ? -2.641 -8.877 0.890 1.00 91.62 119 VAL A CA 1
ATOM 906 C C . VAL A 1 119 ? -1.462 -9.676 1.444 1.00 91.62 119 VAL A C 1
ATOM 908 O O . VAL A 1 119 ? -1.026 -10.626 0.807 1.00 91.62 119 VAL A O 1
ATOM 911 N N . VAL A 1 120 ? -0.954 -9.311 2.622 1.00 89.12 120 VAL A N 1
ATOM 912 C CA . VAL A 1 120 ? 0.236 -9.938 3.220 1.00 89.12 120 VAL A CA 1
ATOM 913 C C . VAL A 1 120 ? -0.093 -11.250 3.932 1.00 89.12 120 VAL A C 1
ATOM 915 O O . VAL A 1 120 ? 0.715 -12.174 3.937 1.00 89.12 120 VAL A O 1
ATOM 918 N N . ALA A 1 121 ? -1.258 -11.340 4.572 1.00 89.12 121 ALA A N 1
ATOM 919 C CA . ALA A 1 121 ? -1.570 -12.438 5.482 1.00 89.12 121 ALA A CA 1
ATOM 920 C C . ALA A 1 121 ? -3.007 -12.952 5.326 1.00 89.12 121 ALA A C 1
ATOM 922 O O . ALA A 1 121 ? -3.625 -13.350 6.312 1.00 89.12 121 ALA A O 1
ATOM 923 N N . GLY A 1 122 ? -3.529 -12.960 4.094 1.00 91.06 122 GLY A N 1
ATOM 924 C CA . GLY A 1 122 ? -4.907 -13.336 3.768 1.00 91.06 122 GLY A CA 1
ATOM 925 C C . GLY A 1 122 ? -5.379 -14.613 4.458 1.00 91.06 122 GLY A C 1
ATOM 926 O O . GLY A 1 122 ? -6.277 -14.551 5.297 1.00 91.06 122 GLY A O 1
ATOM 927 N N . GLN A 1 123 ? -4.713 -15.742 4.198 1.00 89.62 123 GLN A N 1
ATOM 928 C CA . GLN A 1 123 ? -5.034 -17.029 4.828 1.00 89.62 123 GLN A CA 1
ATOM 929 C C . GLN A 1 123 ? -5.035 -16.946 6.366 1.00 89.62 123 GLN A C 1
ATOM 931 O O . GLN A 1 123 ? -6.010 -17.324 7.011 1.00 89.62 123 GLN A O 1
ATOM 936 N N . TYR A 1 124 ? -3.980 -16.381 6.962 1.00 90.69 124 TYR A N 1
ATOM 937 C CA . TYR A 1 124 ? -3.840 -16.279 8.419 1.00 90.69 124 TYR A CA 1
ATOM 938 C C . TYR A 1 124 ? -4.920 -15.407 9.066 1.00 90.69 124 TYR A C 1
ATOM 940 O O . TYR A 1 124 ? -5.406 -15.732 10.153 1.00 90.69 124 TYR A O 1
ATOM 948 N N . LEU A 1 125 ? -5.296 -14.299 8.424 1.00 92.88 125 LEU A N 1
ATOM 949 C CA . LEU A 1 125 ? -6.357 -13.430 8.918 1.00 92.88 125 LEU A CA 1
ATOM 950 C C . LEU A 1 125 ? -7.722 -14.114 8.795 1.00 92.88 125 LEU A C 1
ATOM 952 O O . LEU A 1 125 ? -8.488 -14.094 9.758 1.00 92.88 125 LEU A O 1
ATOM 956 N N . MET A 1 126 ? -8.011 -14.766 7.667 1.00 93.19 126 MET A N 1
ATOM 957 C CA . MET A 1 126 ? -9.268 -15.500 7.481 1.00 93.19 126 MET A CA 1
ATOM 958 C C . MET A 1 126 ? -9.397 -16.666 8.474 1.00 93.19 126 MET A C 1
ATOM 960 O O . MET A 1 126 ? -10.454 -16.838 9.086 1.00 93.19 126 MET A O 1
ATOM 964 N N . ASP A 1 127 ? -8.312 -17.398 8.738 1.00 92.94 127 ASP A N 1
ATOM 965 C CA . ASP A 1 127 ? -8.277 -18.453 9.756 1.00 92.94 127 ASP A CA 1
ATOM 966 C C . ASP A 1 127 ? -8.476 -17.908 11.174 1.00 92.94 127 ASP A C 1
ATOM 968 O O . ASP A 1 127 ? -9.163 -18.533 11.988 1.00 92.94 127 ASP A O 1
ATOM 972 N N . ALA A 1 128 ? -7.905 -16.738 11.477 1.00 94.62 128 ALA A N 1
ATOM 973 C CA . ALA A 1 128 ? -8.087 -16.062 12.758 1.00 94.62 128 ALA A CA 1
ATOM 974 C C . ALA A 1 128 ? -9.537 -15.599 12.964 1.00 94.62 128 ALA A C 1
ATOM 976 O O . ALA A 1 128 ? -10.076 -15.781 14.056 1.00 94.62 128 ALA A O 1
ATOM 977 N N . VAL A 1 129 ? -10.178 -15.049 11.926 1.00 94.81 129 VAL A N 1
ATOM 978 C CA . VAL A 1 129 ? -11.599 -14.662 11.951 1.00 94.81 129 VAL A CA 1
ATOM 979 C C . VAL A 1 129 ? -12.472 -15.893 12.186 1.00 94.81 129 VAL A C 1
ATOM 981 O O . VAL A 1 129 ? -13.326 -15.878 13.074 1.00 94.81 129 VAL A O 1
ATOM 984 N N . LYS A 1 130 ? -12.209 -16.985 11.457 1.00 93.56 130 LYS A N 1
ATOM 985 C CA . LYS A 1 130 ? -12.928 -18.254 11.612 1.00 93.56 130 LYS A CA 1
ATOM 986 C C . LYS A 1 130 ? -12.774 -18.842 13.018 1.00 93.56 130 LYS A C 1
ATOM 988 O O . LYS A 1 130 ? -13.761 -19.297 13.588 1.00 93.56 130 LYS A O 1
ATOM 993 N N . HIS A 1 131 ? -11.567 -18.819 13.587 1.00 94.50 131 HIS A N 1
ATOM 994 C CA . HIS A 1 131 ? -11.313 -19.316 14.944 1.00 94.50 131 HIS A CA 1
ATOM 995 C C . HIS A 1 131 ? -11.966 -18.462 16.031 1.00 94.50 131 HIS A C 1
ATOM 997 O O . HIS A 1 131 ? -12.511 -19.011 16.985 1.00 94.50 131 HIS A O 1
ATOM 1003 N N . GLY A 1 132 ? -11.889 -17.134 15.919 1.00 95.38 132 GLY A N 1
ATOM 1004 C CA . GLY A 1 132 ? -12.457 -16.236 16.923 1.00 95.38 132 GLY A CA 1
ATOM 1005 C C . GLY A 1 132 ? -13.980 -16.117 16.853 1.00 95.38 132 GLY A C 1
ATOM 1006 O O . GLY A 1 132 ? -14.596 -15.682 17.822 1.00 95.38 132 GLY A O 1
ATOM 1007 N N . GLY A 1 133 ? -14.595 -16.484 15.722 1.00 92.88 133 GLY A N 1
ATOM 1008 C CA . GLY A 1 133 ? -16.043 -16.380 15.507 1.00 92.88 133 GLY A CA 1
ATOM 1009 C C . GLY A 1 133 ? -16.546 -14.939 15.353 1.00 92.88 133 GLY A C 1
ATOM 1010 O O . GLY A 1 133 ? -17.745 -14.691 15.467 1.00 92.88 133 GLY A O 1
ATOM 1011 N N . GLY A 1 134 ? -15.631 -13.991 15.130 1.00 90.50 134 GLY A N 1
ATOM 1012 C CA . GLY A 1 134 ? -15.943 -12.584 14.892 1.00 90.50 134 GLY A CA 1
ATOM 1013 C C . GLY A 1 134 ? -16.462 -12.328 13.478 1.00 90.50 134 GLY A C 1
ATOM 1014 O O . GLY A 1 134 ? -16.611 -13.237 12.663 1.00 90.50 134 GLY A O 1
ATOM 1015 N N . LEU A 1 135 ? -16.709 -11.057 13.166 1.00 92.81 135 LEU A N 1
ATOM 1016 C CA . LEU A 1 135 ? -17.207 -10.642 11.855 1.00 92.81 135 LEU A CA 1
ATOM 1017 C C . LEU A 1 135 ? -16.207 -9.707 11.183 1.00 92.81 135 LEU A C 1
ATOM 1019 O O . LEU A 1 135 ? -15.909 -8.645 11.719 1.00 92.81 135 LEU A O 1
ATOM 1023 N N . LEU A 1 136 ? -15.737 -10.071 9.992 1.00 95.12 136 LEU A N 1
ATOM 1024 C CA . LEU A 1 136 ? -14.927 -9.205 9.141 1.00 95.12 136 LEU A CA 1
ATOM 1025 C C . LEU A 1 136 ? -15.832 -8.502 8.125 1.00 95.12 136 LEU A C 1
ATOM 1027 O O . LEU A 1 136 ? -16.520 -9.167 7.353 1.00 95.12 136 LEU A O 1
ATOM 1031 N N . ILE A 1 137 ? -15.851 -7.168 8.134 1.00 96.06 137 ILE A N 1
ATOM 1032 C CA . ILE A 1 137 ? -16.616 -6.365 7.176 1.00 96.06 137 ILE A CA 1
ATOM 1033 C C . ILE A 1 137 ? -15.668 -5.452 6.399 1.00 96.06 137 ILE A C 1
ATOM 1035 O O . ILE A 1 137 ? -14.977 -4.641 7.025 1.00 96.06 137 ILE A O 1
ATOM 1039 N N . PRO A 1 138 ? -15.664 -5.518 5.056 1.00 96.62 138 PRO A N 1
ATOM 1040 C CA . PRO A 1 138 ? -14.876 -4.600 4.251 1.00 96.62 138 PRO A CA 1
ATOM 1041 C C . PRO A 1 138 ? -15.383 -3.164 4.368 1.00 96.62 138 PRO A C 1
ATOM 1043 O O . PRO A 1 138 ? -16.583 -2.889 4.262 1.00 96.62 138 PRO A O 1
ATOM 1046 N N . VAL A 1 139 ? -14.449 -2.237 4.548 1.00 97.25 139 VAL A N 1
ATOM 1047 C CA . VAL A 1 139 ? -14.685 -0.788 4.508 1.00 97.25 139 VAL A CA 1
ATOM 1048 C C . VAL A 1 139 ? -14.220 -0.192 3.185 1.00 97.25 139 VAL A C 1
ATOM 1050 O O . VAL A 1 139 ? -14.731 0.861 2.805 1.00 97.25 139 VAL A O 1
ATOM 1053 N N . ASP A 1 140 ? -13.290 -0.844 2.485 1.00 94.69 140 ASP A N 1
ATOM 1054 C CA . ASP A 1 140 ? -12.905 -0.431 1.137 1.00 94.69 140 ASP A CA 1
ATOM 1055 C C . ASP A 1 140 ? -14.140 -0.384 0.219 1.00 94.69 140 ASP A C 1
ATOM 1057 O O . ASP A 1 140 ? -15.023 -1.242 0.314 1.00 94.69 140 ASP A O 1
ATOM 1061 N N . SER A 1 141 ? -14.264 0.665 -0.597 1.00 94.44 141 SER A N 1
ATOM 1062 C CA . SER A 1 141 ? -15.515 1.013 -1.283 1.00 94.44 141 SER A CA 1
ATOM 1063 C C . SER A 1 141 ? -16.004 -0.105 -2.195 1.00 94.44 141 SER A C 1
ATOM 1065 O O . SER A 1 141 ? -17.188 -0.443 -2.187 1.00 94.44 141 SER A O 1
ATOM 1067 N N . GLU A 1 142 ? -15.090 -0.703 -2.946 1.00 96.94 142 GLU A N 1
ATOM 1068 C CA . GLU A 1 142 ? -15.352 -1.746 -3.922 1.00 96.94 142 GLU A CA 1
ATOM 1069 C C . GLU A 1 142 ? -15.778 -3.054 -3.255 1.00 96.94 142 GLU A C 1
ATOM 1071 O O . GLU A 1 142 ? -16.750 -3.680 -3.679 1.00 96.94 142 GLU A O 1
ATOM 1076 N N . HIS A 1 143 ? -15.110 -3.460 -2.179 1.00 97.00 143 HIS A N 1
ATOM 1077 C CA . HIS A 1 143 ? -15.460 -4.672 -1.437 1.00 97.00 143 HIS A CA 1
ATOM 1078 C C . HIS A 1 143 ? -16.715 -4.476 -0.605 1.00 97.00 143 HIS A C 1
ATOM 1080 O O . HIS A 1 143 ? -17.543 -5.376 -0.518 1.00 97.00 143 HIS A O 1
ATOM 1086 N N . ASN A 1 144 ? -16.920 -3.289 -0.040 1.00 97.38 144 ASN A N 1
ATOM 1087 C CA . ASN A 1 144 ? -18.165 -2.951 0.633 1.00 97.38 144 ASN A CA 1
ATOM 1088 C C . ASN A 1 144 ? -19.352 -2.976 -0.345 1.00 97.38 144 ASN A C 1
ATOM 1090 O O . ASN A 1 144 ? -20.427 -3.463 0.003 1.00 97.38 144 ASN A O 1
ATOM 1094 N N . ALA A 1 145 ? -19.150 -2.516 -1.581 1.00 97.62 145 ALA A N 1
ATOM 1095 C CA . ALA A 1 145 ? -20.131 -2.605 -2.656 1.00 97.62 145 ALA A CA 1
ATOM 1096 C C . ALA A 1 145 ? -20.452 -4.055 -3.047 1.00 97.62 145 ALA A C 1
ATOM 1098 O O . ALA A 1 145 ? -21.629 -4.396 -3.191 1.00 97.62 145 ALA A O 1
ATOM 1099 N N . ILE A 1 146 ? -19.436 -4.920 -3.151 1.00 97.12 146 ILE A N 1
ATOM 1100 C CA . ILE A 1 146 ? -19.618 -6.367 -3.367 1.00 97.12 146 ILE A CA 1
ATOM 1101 C C . ILE A 1 146 ? -20.406 -6.974 -2.206 1.00 97.12 146 ILE A C 1
ATOM 1103 O O . ILE A 1 146 ? -21.444 -7.588 -2.422 1.00 97.12 146 ILE A O 1
ATOM 1107 N N . PHE A 1 147 ? -19.982 -6.725 -0.969 1.00 96.44 147 PHE A N 1
ATOM 1108 C CA . PHE A 1 147 ? -20.614 -7.255 0.238 1.00 96.44 147 PHE A CA 1
ATOM 1109 C C . PHE A 1 147 ? -22.094 -6.849 0.355 1.00 96.44 147 PHE A C 1
ATOM 1111 O O . PHE A 1 147 ? -22.941 -7.661 0.730 1.00 96.44 147 PHE A O 1
ATOM 1118 N N . GLN A 1 148 ? -22.429 -5.609 -0.018 1.00 96.00 148 GLN A N 1
ATOM 1119 C CA . GLN A 1 148 ? -23.812 -5.125 -0.098 1.00 96.00 148 GLN A CA 1
ATOM 1120 C C . GLN A 1 148 ? -24.628 -5.774 -1.222 1.00 96.00 148 GLN A C 1
ATOM 1122 O O . GLN A 1 148 ? -25.853 -5.831 -1.117 1.00 96.00 148 GLN A O 1
ATOM 1127 N N . SER A 1 149 ? -23.963 -6.232 -2.281 1.00 96.44 149 SER A N 1
ATOM 1128 C CA . SER A 1 149 ? -24.580 -6.860 -3.453 1.00 96.44 149 SER A CA 1
ATOM 1129 C C . SER A 1 149 ? -24.677 -8.383 -3.331 1.00 96.44 149 SER A C 1
ATOM 1131 O O . SER A 1 149 ? -25.283 -9.005 -4.200 1.00 96.44 149 SER A O 1
ATOM 1133 N N . LEU A 1 150 ? -24.107 -8.973 -2.272 1.00 94.00 150 LEU A N 1
ATOM 1134 C CA . LEU A 1 150 ? -24.180 -10.397 -1.944 1.00 94.00 150 LEU A CA 1
ATOM 1135 C C . LEU A 1 150 ? -25.357 -10.714 -0.992 1.00 94.00 150 LEU A C 1
ATOM 1137 O O . LEU A 1 150 ? -25.607 -9.944 -0.046 1.00 94.00 150 LEU A O 1
ATOM 1141 N N . PRO A 1 151 ? -26.048 -11.859 -1.185 1.00 87.31 151 PRO A N 1
ATOM 1142 C CA . PRO A 1 151 ? -26.947 -12.446 -0.203 1.00 87.31 151 PRO A CA 1
ATOM 1143 C C . PRO A 1 151 ? -26.261 -12.613 1.146 1.00 87.31 151 PRO A C 1
ATOM 1145 O O . PRO A 1 151 ? -25.075 -12.922 1.229 1.00 87.31 151 PRO A O 1
ATOM 1148 N N . GLU A 1 152 ? -27.012 -12.446 2.229 1.00 82.81 152 GLU A N 1
ATOM 1149 C CA . GLU A 1 152 ? -26.452 -12.500 3.581 1.00 82.81 152 GLU A CA 1
ATOM 1150 C C . GLU A 1 152 ? -25.744 -13.827 3.889 1.00 82.81 152 GLU A C 1
ATOM 1152 O O . GLU A 1 152 ? -24.712 -13.834 4.555 1.00 82.81 152 GLU A O 1
ATOM 1157 N N . GLN A 1 153 ? -26.250 -14.928 3.334 1.00 74.44 153 GLN A N 1
ATOM 1158 C CA . GLN A 1 153 ? -25.736 -16.280 3.527 1.00 74.44 153 GLN A CA 1
ATOM 1159 C C . GLN A 1 153 ? -24.404 -16.541 2.802 1.00 74.44 153 GLN A C 1
ATOM 1161 O O . GLN A 1 153 ? -23.663 -17.431 3.211 1.00 74.44 153 GLN A O 1
ATOM 1166 N N . THR A 1 154 ? -24.087 -15.782 1.748 1.00 74.69 154 THR A N 1
ATOM 1167 C CA . THR A 1 154 ? -22.924 -16.020 0.869 1.00 74.69 154 THR A CA 1
ATOM 1168 C C . THR A 1 154 ? -21.824 -14.968 1.029 1.00 74.69 154 THR A C 1
ATOM 1170 O O . THR A 1 154 ? -20.785 -15.030 0.385 1.00 74.69 154 THR A O 1
ATOM 1173 N N . ARG A 1 155 ? -21.988 -14.009 1.948 1.00 76.69 155 ARG A N 1
ATOM 1174 C CA . ARG A 1 155 ? -21.032 -12.906 2.168 1.00 76.69 155 ARG A CA 1
ATOM 1175 C C . ARG A 1 155 ? -19.624 -13.321 2.610 1.00 76.69 155 ARG A C 1
ATOM 1177 O O . ARG A 1 155 ? -18.731 -12.485 2.547 1.00 76.69 155 ARG A O 1
ATOM 1184 N N . GLN A 1 156 ? -19.436 -14.554 3.085 1.00 70.25 156 GLN A N 1
ATOM 1185 C CA . GLN A 1 156 ? -18.149 -15.068 3.584 1.00 70.25 156 GLN A CA 1
ATOM 1186 C C . GLN A 1 156 ? -17.631 -16.297 2.819 1.00 70.25 156 GLN A C 1
ATOM 1188 O O . GLN A 1 156 ? -16.550 -16.788 3.134 1.00 70.25 156 GLN A O 1
ATOM 1193 N N . TYR A 1 157 ? -18.385 -16.808 1.840 1.00 76.00 157 TYR A N 1
ATOM 1194 C CA . TYR A 1 157 ? -18.011 -17.990 1.062 1.00 76.00 157 TYR A CA 1
ATOM 1195 C C . TYR A 1 157 ? -18.532 -17.859 -0.366 1.00 76.00 157 TYR A C 1
ATOM 1197 O O . TYR A 1 157 ? -19.682 -17.477 -0.577 1.00 76.00 157 TYR A O 1
ATOM 1205 N N . HIS A 1 158 ? -17.713 -18.237 -1.341 1.00 79.44 158 HIS A N 1
ATOM 1206 C CA . HIS A 1 158 ? -18.135 -18.282 -2.732 1.00 79.44 158 HIS A CA 1
ATOM 1207 C C . HIS A 1 158 ? -19.100 -19.448 -2.973 1.00 79.44 158 HIS A C 1
ATOM 1209 O O . HIS A 1 158 ? -18.905 -20.547 -2.450 1.00 79.44 158 HIS A O 1
ATOM 1215 N N . THR A 1 159 ? -20.121 -19.222 -3.799 1.00 82.44 159 THR A N 1
ATOM 1216 C CA . THR A 1 159 ? -21.108 -20.232 -4.202 1.00 82.44 159 THR A CA 1
ATOM 1217 C C . THR A 1 159 ? -21.218 -20.293 -5.721 1.00 82.44 159 THR A C 1
ATOM 1219 O O . THR A 1 159 ? -20.878 -19.334 -6.410 1.00 82.44 159 THR A O 1
ATOM 1222 N N . ASP A 1 160 ? -21.733 -21.402 -6.257 1.00 85.25 160 ASP A N 1
ATOM 1223 C CA . ASP A 1 160 ? -21.956 -21.548 -7.704 1.00 85.25 160 ASP A CA 1
ATOM 1224 C C . ASP A 1 160 ? -23.012 -20.573 -8.257 1.00 85.25 160 ASP A C 1
ATOM 1226 O O . ASP A 1 160 ? -23.084 -20.364 -9.466 1.00 85.25 160 ASP A O 1
ATOM 1230 N N . GLU A 1 161 ? -23.801 -19.941 -7.380 1.00 89.88 161 GLU A N 1
ATOM 1231 C CA . GLU A 1 161 ? -24.754 -18.887 -7.742 1.00 89.88 161 GLU A CA 1
ATOM 1232 C C . GLU A 1 161 ? -24.053 -17.593 -8.182 1.00 89.88 161 GLU A C 1
ATOM 1234 O O . GLU A 1 161 ? -24.631 -16.817 -8.944 1.00 89.88 161 GLU A O 1
ATOM 1239 N N . ILE A 1 162 ? -22.820 -17.356 -7.716 1.00 92.25 162 ILE A N 1
ATOM 1240 C CA . ILE A 1 162 ? -22.004 -16.190 -8.066 1.00 92.25 162 ILE A CA 1
ATOM 1241 C C . ILE A 1 162 ? -21.141 -16.557 -9.273 1.00 92.25 162 ILE A C 1
ATOM 1243 O O . ILE A 1 162 ? -20.205 -17.347 -9.170 1.00 92.25 162 ILE A O 1
ATOM 1247 N N . ASP A 1 163 ? -21.450 -15.975 -10.427 1.00 93.69 163 ASP A N 1
ATOM 1248 C CA . ASP A 1 163 ? -20.730 -16.226 -11.677 1.00 93.69 163 ASP A CA 1
ATOM 1249 C C . ASP A 1 163 ? -19.444 -15.390 -11.759 1.00 93.69 163 ASP A C 1
ATOM 1251 O O . ASP A 1 163 ? -18.364 -15.923 -12.002 1.00 93.69 163 ASP A O 1
ATOM 1255 N N . GLU A 1 164 ? -19.532 -14.084 -11.482 1.00 95.50 164 GLU A N 1
ATOM 1256 C CA . GLU A 1 164 ? -18.379 -13.176 -11.519 1.00 95.50 164 GLU A CA 1
ATOM 1257 C C . GLU A 1 164 ? -18.473 -12.087 -10.447 1.00 95.50 164 GLU A C 1
ATOM 1259 O O . GLU A 1 164 ? -19.540 -11.529 -10.178 1.00 95.50 164 GLU A O 1
ATOM 1264 N N . ILE A 1 165 ? -17.321 -11.697 -9.902 1.00 96.44 165 ILE A N 1
ATOM 1265 C CA . ILE A 1 165 ? -17.171 -10.470 -9.118 1.00 96.44 165 ILE A CA 1
ATOM 1266 C C . ILE A 1 165 ? -16.406 -9.457 -9.963 1.00 96.44 165 ILE A C 1
ATOM 1268 O O . ILE A 1 165 ? -15.297 -9.719 -10.433 1.00 96.44 165 ILE A O 1
ATOM 1272 N N . ILE A 1 166 ? -16.998 -8.276 -10.136 1.00 97.94 166 ILE A N 1
ATOM 1273 C CA . ILE A 1 166 ? -16.456 -7.219 -10.984 1.00 97.94 166 ILE A CA 1
ATOM 1274 C C . ILE A 1 166 ? -16.053 -6.028 -10.117 1.00 97.94 166 ILE A C 1
ATOM 1276 O O . ILE A 1 166 ? -16.896 -5.283 -9.607 1.00 97.94 166 ILE A O 1
ATOM 1280 N N . LEU A 1 167 ? -14.744 -5.833 -9.998 1.00 98.00 167 LEU A N 1
ATOM 1281 C CA . LEU A 1 167 ? -14.117 -4.710 -9.314 1.00 98.00 167 LEU A CA 1
ATOM 1282 C C . LEU A 1 167 ? -14.003 -3.537 -10.287 1.00 98.00 167 LEU A C 1
ATOM 1284 O O . LEU A 1 167 ? -13.292 -3.621 -11.295 1.00 98.00 167 LEU A O 1
ATOM 1288 N N . THR A 1 168 ? -14.677 -2.424 -10.002 1.00 97.81 168 THR A N 1
ATOM 1289 C CA . THR A 1 168 ? -14.511 -1.228 -10.839 1.00 97.81 168 THR A CA 1
ATOM 1290 C C . THR A 1 168 ? -13.273 -0.442 -10.434 1.00 97.81 168 THR A C 1
ATOM 1292 O O . THR A 1 168 ? -12.894 -0.465 -9.274 1.00 97.81 168 THR A O 1
ATOM 1295 N N . ALA A 1 169 ? -12.623 0.262 -11.358 1.00 96.12 169 ALA A N 1
ATOM 1296 C CA . ALA A 1 169 ? -11.466 1.114 -11.084 1.00 96.12 169 ALA A CA 1
ATOM 1297 C C . ALA A 1 169 ? -11.619 2.477 -11.759 1.00 96.12 169 ALA A C 1
ATOM 1299 O O . ALA A 1 169 ? -12.058 2.548 -12.901 1.00 96.12 169 ALA A O 1
ATOM 1300 N N . SER A 1 170 ? -11.164 3.565 -11.135 1.00 94.75 170 SER A N 1
ATOM 1301 C CA . SER A 1 170 ? -11.183 4.891 -11.781 1.00 94.75 170 SER A CA 1
ATOM 1302 C C . SER A 1 170 ? -10.268 4.984 -13.016 1.00 94.75 170 SER A C 1
ATOM 1304 O O . SER A 1 170 ? -10.462 5.853 -13.863 1.00 94.75 170 SER A O 1
ATOM 1306 N N . GLY A 1 171 ? -9.248 4.121 -13.102 1.00 92.62 171 GLY A N 1
ATOM 1307 C CA . GLY A 1 171 ? -8.154 4.219 -14.076 1.00 92.62 171 GLY A CA 1
ATOM 1308 C C . GLY A 1 171 ? -7.057 5.225 -13.691 1.00 92.62 171 GLY A C 1
ATOM 1309 O O . GLY A 1 171 ? -6.069 5.361 -14.413 1.00 92.62 171 GLY A O 1
ATOM 1310 N N . GLY A 1 172 ? -7.208 5.911 -12.552 1.00 93.94 172 GLY A N 1
ATOM 1311 C CA . GLY A 1 172 ? -6.236 6.872 -12.033 1.00 93.94 172 GLY A CA 1
ATOM 1312 C C . GLY A 1 172 ? -6.086 8.147 -12.885 1.00 93.94 172 GLY A C 1
ATOM 1313 O O . GLY A 1 172 ? -6.737 8.309 -13.919 1.00 93.94 172 GLY A O 1
ATOM 1314 N N . PRO A 1 173 ? -5.211 9.086 -12.471 1.00 94.75 173 PRO A N 1
ATOM 1315 C CA . PRO A 1 173 ? -4.980 10.343 -13.193 1.00 94.75 173 PRO A CA 1
ATOM 1316 C C . PRO A 1 173 ? -4.427 10.153 -14.605 1.00 94.75 173 PRO A C 1
ATOM 1318 O O . PRO A 1 173 ? -4.560 11.045 -15.439 1.00 94.75 173 PRO A O 1
ATOM 1321 N N . PHE A 1 174 ? -3.804 9.006 -14.874 1.00 95.00 174 PHE A N 1
ATOM 1322 C CA . PHE A 1 174 ? -3.110 8.780 -16.127 1.00 95.00 174 PHE A CA 1
ATOM 1323 C C . PHE A 1 174 ? -3.916 7.991 -17.131 1.00 95.00 174 PHE A C 1
ATOM 1325 O O . PHE A 1 174 ? -3.335 7.712 -18.157 1.00 95.00 174 PHE A O 1
ATOM 1332 N N . LEU A 1 175 ? -5.189 7.639 -16.917 1.00 94.31 175 LEU A N 1
ATOM 1333 C CA . LEU A 1 175 ? -5.966 6.791 -17.840 1.00 94.31 175 LEU A CA 1
ATOM 1334 C C . LEU A 1 175 ? -5.824 7.178 -19.329 1.00 94.31 175 LEU A C 1
ATOM 1336 O O . LEU A 1 175 ? -5.621 6.305 -20.165 1.00 94.31 175 LEU A O 1
ATOM 1340 N N . ASN A 1 176 ? -5.857 8.480 -19.638 1.00 93.50 176 ASN A N 1
ATOM 1341 C CA . ASN A 1 176 ? -5.815 9.008 -21.010 1.00 93.50 176 ASN A CA 1
ATOM 1342 C C . ASN A 1 176 ? -4.466 9.644 -21.408 1.00 93.50 176 ASN A C 1
ATOM 1344 O O . ASN A 1 176 ? -4.362 10.248 -22.471 1.00 93.50 176 ASN A O 1
ATOM 1348 N N . THR A 1 177 ? -3.441 9.561 -20.558 1.00 93.69 177 THR A N 1
ATOM 1349 C CA . THR A 1 177 ? -2.118 10.156 -20.827 1.00 93.69 177 THR A CA 1
ATOM 1350 C C . THR A 1 177 ? -1.355 9.350 -21.898 1.00 93.69 177 THR A C 1
ATOM 1352 O O . THR A 1 177 ? -1.372 8.123 -21.852 1.00 93.69 177 THR A O 1
ATOM 1355 N N . PRO A 1 178 ? -0.659 9.957 -22.868 1.00 92.94 178 PRO A N 1
ATOM 1356 C CA . PRO A 1 178 ? 0.198 9.202 -23.789 1.00 92.94 178 PRO A CA 1
ATOM 1357 C C . PRO A 1 178 ? 1.312 8.433 -23.050 1.00 92.94 178 PRO A C 1
ATOM 1359 O O . PRO A 1 178 ? 1.860 8.926 -22.063 1.00 92.94 178 PRO A O 1
ATOM 1362 N N . ILE A 1 179 ? 1.656 7.218 -23.498 1.00 89.19 179 ILE A N 1
ATOM 1363 C CA . ILE A 1 179 ? 2.664 6.364 -22.826 1.00 89.19 179 ILE A CA 1
ATOM 1364 C C . ILE A 1 179 ? 4.044 7.037 -22.835 1.00 89.19 179 ILE A C 1
ATOM 1366 O O . ILE A 1 179 ? 4.824 6.892 -21.895 1.00 89.19 179 ILE A O 1
ATOM 1370 N N . GLU A 1 180 ? 4.337 7.821 -23.868 1.00 88.94 180 GLU A N 1
ATOM 1371 C CA . GLU A 1 180 ? 5.587 8.560 -24.044 1.00 88.94 180 GLU A CA 1
ATOM 1372 C C . GLU A 1 180 ? 5.817 9.577 -22.915 1.00 88.94 180 GLU A C 1
ATOM 1374 O O . GLU A 1 180 ? 6.958 9.863 -22.550 1.00 88.94 180 GLU A O 1
ATOM 1379 N N . GLU A 1 181 ? 4.742 10.080 -22.302 1.00 86.94 181 GLU A N 1
ATOM 1380 C CA . GLU A 1 181 ? 4.812 11.037 -21.197 1.00 86.94 181 GLU A CA 1
ATOM 1381 C C . GLU A 1 181 ? 5.120 10.369 -19.846 1.00 86.94 181 GLU A C 1
ATOM 1383 O O . GLU A 1 181 ? 5.500 11.049 -18.889 1.00 86.94 181 GLU A O 1
ATOM 1388 N N . PHE A 1 182 ? 5.039 9.034 -19.743 1.00 87.38 182 PHE A N 1
ATOM 1389 C CA . PHE A 1 182 ? 5.206 8.318 -18.470 1.00 87.38 182 PHE A CA 1
ATOM 1390 C C . PHE A 1 182 ? 6.606 8.476 -17.867 1.00 87.38 182 PHE A C 1
ATOM 1392 O O . PHE A 1 182 ? 6.787 8.366 -16.651 1.00 87.38 182 PHE A O 1
ATOM 1399 N N . ALA A 1 183 ? 7.608 8.757 -18.703 1.00 81.50 183 ALA A N 1
ATOM 1400 C CA . ALA A 1 183 ? 8.970 9.033 -18.259 1.00 81.50 183 ALA A CA 1
ATOM 1401 C C . ALA A 1 183 ? 9.085 10.328 -17.435 1.00 81.50 183 ALA A C 1
ATOM 1403 O O . ALA A 1 183 ? 10.018 10.457 -16.641 1.00 81.50 183 ALA A O 1
ATOM 1404 N N . HIS A 1 184 ? 8.139 11.258 -17.596 1.00 84.50 184 HIS A N 1
ATOM 1405 C CA . HIS A 1 184 ? 8.165 12.594 -16.998 1.00 84.50 184 HIS A CA 1
ATOM 1406 C C . HIS A 1 184 ? 7.136 12.791 -15.878 1.00 84.50 184 HIS A C 1
ATOM 1408 O O . HIS A 1 184 ? 7.086 13.867 -15.284 1.00 84.50 184 HIS A O 1
ATOM 1414 N N . ILE A 1 185 ? 6.348 11.757 -15.562 1.00 90.50 185 ILE A N 1
ATOM 1415 C CA . ILE A 1 185 ? 5.353 11.799 -14.491 1.00 90.50 185 ILE A CA 1
ATOM 1416 C C . ILE A 1 185 ? 6.021 12.102 -13.145 1.00 90.50 185 ILE A C 1
ATOM 1418 O O . ILE A 1 185 ? 6.918 11.381 -12.695 1.00 90.50 185 ILE A O 1
ATOM 1422 N N . THR A 1 186 ? 5.540 13.146 -12.470 1.00 90.19 186 THR A N 1
ATOM 1423 C CA . THR A 1 186 ? 6.006 13.538 -11.136 1.00 90.19 186 THR A CA 1
ATOM 1424 C C . THR A 1 186 ? 5.127 12.966 -10.018 1.00 90.19 186 THR A C 1
ATOM 1426 O O . THR A 1 186 ? 3.959 12.628 -10.244 1.00 90.19 186 THR A O 1
ATOM 1429 N N . PRO A 1 187 ? 5.635 12.910 -8.770 1.00 91.88 187 PRO A N 1
ATOM 1430 C CA . PRO A 1 187 ? 4.827 12.541 -7.608 1.00 91.88 187 PRO A CA 1
ATOM 1431 C C . PRO A 1 187 ? 3.572 13.396 -7.428 1.00 91.88 187 PRO A C 1
ATOM 1433 O O . PRO A 1 187 ? 2.530 12.880 -7.035 1.00 91.88 187 PRO A O 1
ATOM 1436 N N . GLU A 1 188 ? 3.648 14.696 -7.719 1.00 93.94 188 GLU A N 1
ATOM 1437 C CA . GLU A 1 188 ? 2.516 15.617 -7.578 1.00 93.94 188 GLU A CA 1
ATOM 1438 C C . GLU A 1 188 ? 1.418 15.307 -8.592 1.00 93.94 188 GLU A C 1
ATOM 1440 O O . GLU A 1 188 ? 0.243 15.298 -8.231 1.00 93.94 188 GLU A O 1
ATOM 1445 N N . GLN A 1 189 ? 1.794 15.004 -9.839 1.00 93.19 189 GLN A N 1
ATOM 1446 C CA . GLN A 1 189 ? 0.849 14.576 -10.868 1.00 93.19 189 GLN A CA 1
ATOM 1447 C C . GLN A 1 189 ? 0.186 13.251 -10.480 1.00 93.19 189 GLN A C 1
ATOM 1449 O O . GLN A 1 189 ? -1.036 13.141 -10.541 1.00 93.19 189 GLN A O 1
ATOM 1454 N N . ALA A 1 190 ? 0.967 12.277 -10.003 1.00 93.31 190 ALA A N 1
ATOM 1455 C CA . ALA A 1 190 ? 0.442 10.980 -9.575 1.00 93.31 190 ALA A CA 1
ATOM 1456 C C . ALA A 1 190 ? -0.484 11.092 -8.351 1.00 93.31 190 ALA A C 1
ATOM 1458 O O . ALA A 1 190 ? -1.444 10.338 -8.225 1.00 93.31 190 ALA A O 1
ATOM 1459 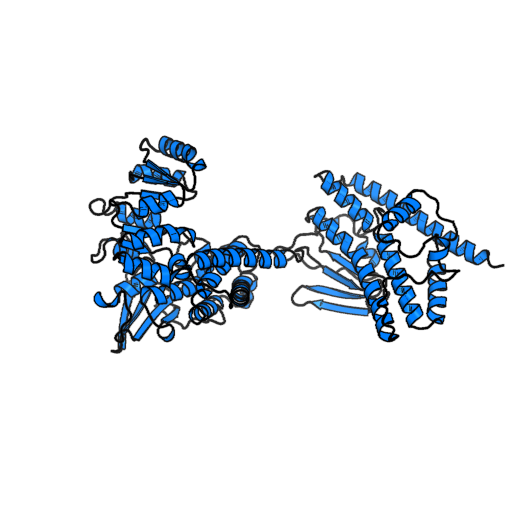N N . CYS A 1 191 ? -0.236 12.059 -7.461 1.00 93.50 191 CYS A N 1
ATOM 1460 C CA . CYS A 1 191 ? -1.079 12.286 -6.288 1.00 93.50 191 CYS A CA 1
ATOM 1461 C C . CYS A 1 191 ? -2.396 13.020 -6.598 1.00 93.50 191 CYS A C 1
ATOM 1463 O O . CYS A 1 191 ? -3.284 13.048 -5.744 1.00 93.50 191 CYS A O 1
ATOM 1465 N N . LYS A 1 192 ? -2.543 13.609 -7.792 1.00 92.88 192 LYS A N 1
ATOM 1466 C CA . LYS A 1 192 ? -3.716 14.398 -8.190 1.00 92.88 192 LYS A CA 1
ATOM 1467 C C . LYS A 1 192 ? -4.816 13.504 -8.774 1.00 92.88 192 LYS A C 1
ATOM 1469 O O . LYS A 1 192 ? -5.081 13.523 -9.972 1.00 92.88 192 LYS A O 1
ATOM 1474 N N . HIS A 1 193 ? -5.450 12.705 -7.919 1.00 90.75 193 HIS A N 1
ATOM 1475 C CA . HIS A 1 193 ? -6.516 11.791 -8.331 1.00 90.75 193 HIS A CA 1
ATOM 1476 C C . HIS A 1 193 ? -7.784 12.556 -8.791 1.00 90.75 193 HIS A C 1
ATOM 1478 O O . HIS A 1 193 ? -8.151 13.538 -8.145 1.00 90.75 193 HIS A O 1
ATOM 1484 N N . PRO A 1 194 ? -8.483 12.122 -9.863 1.00 86.38 194 PRO A N 1
ATOM 1485 C CA . PRO A 1 194 ? -9.630 12.853 -10.422 1.00 86.38 194 PRO A CA 1
ATOM 1486 C C . PRO A 1 194 ? -10.861 12.909 -9.502 1.00 86.38 194 PRO A C 1
ATOM 1488 O O . PRO A 1 194 ? -11.520 13.941 -9.438 1.00 86.38 194 PRO A O 1
ATOM 1491 N N . ASN A 1 195 ? -11.154 11.821 -8.778 1.00 85.25 195 ASN A N 1
ATOM 1492 C CA . ASN A 1 195 ? -12.430 11.673 -8.052 1.00 85.25 195 ASN A CA 1
ATOM 1493 C C . ASN A 1 195 ? -12.311 11.676 -6.522 1.00 85.25 195 ASN A C 1
ATOM 1495 O O . ASN A 1 195 ? -13.307 11.850 -5.830 1.00 85.25 195 ASN A O 1
ATOM 1499 N N . TRP A 1 196 ? -11.114 11.443 -5.981 1.00 81.69 196 TRP A N 1
ATOM 1500 C CA . TRP A 1 196 ? -10.931 11.082 -4.574 1.00 81.69 196 TRP A CA 1
ATOM 1501 C C . TRP A 1 196 ? -9.809 11.910 -3.960 1.00 81.69 196 TRP A C 1
ATOM 1503 O O . TRP A 1 196 ? -8.761 12.097 -4.574 1.00 81.69 196 TRP A O 1
ATOM 1513 N N . SER A 1 197 ? -10.004 12.362 -2.722 1.00 79.50 197 SER A N 1
ATOM 1514 C CA . SER A 1 197 ? -8.944 12.967 -1.912 1.00 79.50 197 SER A CA 1
ATOM 1515 C C . SER A 1 197 ? -8.370 11.910 -0.973 1.00 79.50 197 SER A C 1
ATOM 1517 O O . SER A 1 197 ? -9.048 11.447 -0.054 1.00 79.50 197 SER A O 1
ATOM 1519 N N . MET A 1 198 ? -7.134 11.480 -1.231 1.00 83.50 198 MET A N 1
ATOM 1520 C CA . MET A 1 198 ? -6.531 10.314 -0.579 1.00 83.50 198 MET A CA 1
ATOM 1521 C C . MET A 1 198 ? -5.082 10.571 -0.148 1.00 83.50 198 MET A C 1
ATOM 1523 O O . MET A 1 198 ? -4.482 11.597 -0.466 1.00 83.50 198 MET A O 1
ATOM 1527 N N . GLY A 1 199 ? -4.512 9.632 0.614 1.00 83.31 199 GLY A N 1
ATOM 1528 C CA . GLY A 1 199 ? -3.103 9.680 1.008 1.00 83.31 199 GLY A CA 1
ATOM 1529 C C . GLY A 1 199 ? -2.156 9.477 -0.181 1.00 83.31 199 GLY A C 1
ATOM 1530 O O . GLY A 1 199 ? -2.505 8.838 -1.166 1.00 83.31 199 GLY A O 1
ATOM 1531 N N . ARG A 1 200 ? -0.918 9.974 -0.072 1.00 87.12 200 ARG A N 1
ATOM 1532 C CA . ARG A 1 200 ? 0.055 9.958 -1.184 1.00 87.12 200 ARG A CA 1
ATOM 1533 C C . ARG A 1 200 ? 0.337 8.552 -1.738 1.00 87.12 200 ARG A C 1
ATOM 1535 O O . ARG A 1 200 ? 0.377 8.398 -2.952 1.00 87.12 200 ARG A O 1
ATOM 1542 N N . LYS A 1 201 ? 0.498 7.541 -0.871 1.00 88.69 201 LYS A N 1
ATOM 1543 C CA . LYS A 1 201 ? 0.775 6.145 -1.272 1.00 88.69 201 LYS A CA 1
ATOM 1544 C C . LYS A 1 201 ? -0.351 5.575 -2.135 1.00 88.69 201 LYS A C 1
ATOM 1546 O O . LYS A 1 201 ? -0.108 5.213 -3.278 1.00 88.69 201 LYS A O 1
ATOM 1551 N N . ILE A 1 202 ? -1.587 5.596 -1.627 1.00 89.31 202 ILE A N 1
ATOM 1552 C CA . ILE A 1 202 ? -2.757 5.094 -2.363 1.00 89.31 202 ILE A CA 1
ATOM 1553 C C . ILE A 1 202 ? -3.026 5.889 -3.650 1.00 89.31 202 ILE A C 1
ATOM 1555 O O . ILE A 1 202 ? -3.440 5.305 -4.647 1.00 89.31 202 ILE A O 1
ATOM 1559 N N . SER A 1 203 ? -2.737 7.196 -3.692 1.00 91.81 203 SER A N 1
ATOM 1560 C CA . SER A 1 203 ? -2.861 7.957 -4.941 1.00 91.81 203 SER A CA 1
ATOM 1561 C C . SER A 1 203 ? -1.879 7.475 -6.017 1.00 91.81 203 SER A C 1
ATOM 1563 O O . SER A 1 203 ? -2.277 7.333 -7.171 1.00 91.81 203 SER A O 1
ATOM 1565 N N . VAL A 1 204 ? -0.627 7.161 -5.654 1.00 95.56 204 VAL A N 1
ATOM 1566 C CA . VAL A 1 204 ? 0.345 6.565 -6.592 1.00 95.56 204 VAL A CA 1
ATOM 1567 C C . VAL A 1 204 ? -0.050 5.139 -6.977 1.00 95.56 204 VAL A C 1
ATOM 1569 O O . VAL A 1 204 ? 0.037 4.782 -8.151 1.00 95.56 204 VAL A O 1
ATOM 1572 N N . ASP A 1 205 ? -0.534 4.335 -6.032 1.00 95.50 205 ASP A N 1
ATOM 1573 C CA . ASP A 1 205 ? -1.039 2.992 -6.327 1.00 95.50 205 ASP A CA 1
ATOM 1574 C C . ASP A 1 205 ? -2.234 3.039 -7.291 1.00 95.50 205 ASP A C 1
ATOM 1576 O O . ASP A 1 205 ? -2.321 2.230 -8.210 1.00 95.50 205 ASP A O 1
ATOM 1580 N N . SER A 1 206 ? -3.144 4.005 -7.137 1.00 95.00 206 SER A N 1
ATOM 1581 C CA . SER A 1 206 ? -4.245 4.225 -8.082 1.00 95.00 206 SER A CA 1
ATOM 1582 C C . SER A 1 206 ? -3.715 4.661 -9.450 1.00 95.00 206 SER A C 1
ATOM 1584 O O . SER A 1 206 ? -4.124 4.129 -10.480 1.00 95.00 206 SER A O 1
ATOM 1586 N N . ALA A 1 207 ? -2.724 5.556 -9.470 1.00 96.56 207 ALA A N 1
ATOM 1587 C CA . ALA A 1 207 ? -2.084 6.005 -10.697 1.00 96.56 207 ALA A CA 1
ATOM 1588 C C . ALA A 1 207 ? -1.357 4.891 -11.457 1.00 96.56 207 ALA A C 1
ATOM 1590 O O . ALA A 1 207 ? -1.283 4.969 -12.677 1.00 96.56 207 ALA A O 1
ATOM 1591 N N . THR A 1 208 ? -0.821 3.875 -10.778 1.00 97.19 208 THR A N 1
ATOM 1592 C CA . THR A 1 208 ? -0.187 2.693 -11.396 1.00 97.19 208 THR A CA 1
ATOM 1593 C C . THR A 1 208 ? -1.153 1.525 -11.614 1.00 97.19 208 THR A C 1
ATOM 1595 O O . THR A 1 208 ? -0.749 0.502 -12.159 1.00 97.19 208 THR A O 1
ATOM 1598 N N . MET A 1 209 ? -2.411 1.657 -11.177 1.00 97.06 209 MET A N 1
ATOM 1599 C CA . MET A 1 209 ? -3.371 0.566 -10.963 1.00 97.06 209 MET A CA 1
ATOM 1600 C C . MET A 1 209 ? -2.910 -0.548 -10.008 1.00 97.06 209 MET A C 1
ATOM 1602 O O . MET A 1 209 ? -3.619 -1.546 -9.865 1.00 97.06 209 MET A O 1
ATOM 1606 N N . MET A 1 210 ? -1.799 -0.379 -9.282 1.00 97.69 210 MET A N 1
ATOM 1607 C CA . MET A 1 210 ? -1.444 -1.305 -8.206 1.00 97.69 210 MET A CA 1
ATOM 1608 C C . MET A 1 210 ? -2.528 -1.350 -7.126 1.00 97.69 210 MET A C 1
ATOM 1610 O O . MET A 1 210 ? -2.807 -2.420 -6.606 1.00 97.69 210 MET A O 1
ATOM 1614 N N . ASN A 1 211 ? -3.213 -0.232 -6.847 1.00 95.81 211 ASN A N 1
ATOM 1615 C CA . ASN A 1 211 ? -4.304 -0.205 -5.864 1.00 95.81 211 ASN A CA 1
ATOM 1616 C C . ASN A 1 211 ? -5.377 -1.241 -6.217 1.00 95.81 211 ASN A C 1
ATOM 1618 O O . ASN A 1 211 ? -5.769 -2.033 -5.370 1.00 95.81 211 ASN A O 1
ATOM 1622 N N . LYS A 1 212 ? -5.772 -1.292 -7.495 1.00 96.81 212 LYS A N 1
ATOM 1623 C CA . LYS A 1 212 ? -6.752 -2.264 -7.984 1.00 96.81 212 LYS A CA 1
ATOM 1624 C C . LYS A 1 212 ? -6.213 -3.695 -7.965 1.00 96.81 212 LYS A C 1
ATOM 1626 O O . LYS A 1 212 ? -6.972 -4.625 -7.732 1.00 96.81 212 LYS A O 1
ATOM 1631 N N . GLY A 1 213 ? -4.909 -3.867 -8.176 1.00 96.75 213 GLY A N 1
ATOM 1632 C CA . GLY A 1 213 ? -4.233 -5.151 -8.003 1.00 96.75 213 GLY A CA 1
ATOM 1633 C C . GLY A 1 213 ? -4.287 -5.668 -6.560 1.00 96.75 213 GLY A C 1
ATOM 1634 O O . GLY A 1 213 ? -4.637 -6.823 -6.336 1.00 96.75 213 GLY A O 1
ATOM 1635 N N . LEU A 1 214 ? -4.011 -4.806 -5.578 1.00 95.94 214 LEU A N 1
ATOM 1636 C CA . LEU A 1 214 ? -4.112 -5.137 -4.151 1.00 95.94 214 LEU A CA 1
ATOM 1637 C C . LEU A 1 214 ? -5.561 -5.445 -3.743 1.00 95.94 214 LEU A C 1
ATOM 1639 O O . LEU A 1 214 ? -5.810 -6.404 -3.022 1.00 95.94 214 LEU A O 1
ATOM 1643 N N . GLU A 1 215 ? -6.525 -4.682 -4.252 1.00 96.31 215 GLU A N 1
ATOM 1644 C CA . GLU A 1 215 ? -7.954 -4.918 -4.007 1.00 96.31 215 GLU A CA 1
ATOM 1645 C C . GLU A 1 215 ? -8.452 -6.219 -4.647 1.00 96.31 215 GLU A C 1
ATOM 1647 O O . GLU A 1 215 ? -9.351 -6.869 -4.119 1.00 96.31 215 GLU A O 1
ATOM 1652 N N . LEU A 1 216 ? -7.860 -6.641 -5.763 1.00 95.94 216 LEU A N 1
ATOM 1653 C CA . LEU A 1 216 ? -8.163 -7.930 -6.373 1.00 95.94 216 LEU A CA 1
ATOM 1654 C C . LEU A 1 216 ? -7.677 -9.096 -5.490 1.00 95.94 216 LEU A C 1
ATOM 1656 O O . LEU A 1 216 ? -8.422 -10.057 -5.301 1.00 95.94 216 LEU A O 1
ATOM 1660 N N . ILE A 1 217 ? -6.500 -8.971 -4.865 1.00 95.50 217 ILE A N 1
ATOM 1661 C CA . ILE A 1 217 ? -6.021 -9.919 -3.839 1.00 95.50 217 ILE A CA 1
ATOM 1662 C C . ILE A 1 217 ? -6.956 -9.931 -2.629 1.00 95.50 217 ILE A C 1
ATOM 1664 O O . ILE A 1 217 ? -7.317 -10.985 -2.116 1.00 95.50 217 ILE A O 1
ATOM 1668 N N . GLU A 1 218 ? -7.389 -8.759 -2.182 1.00 95.12 218 GLU A N 1
ATOM 1669 C CA . GLU A 1 218 ? -8.323 -8.639 -1.068 1.00 95.12 218 GLU A CA 1
ATOM 1670 C C . GLU A 1 218 ? -9.680 -9.302 -1.371 1.00 95.12 218 GLU A C 1
ATOM 1672 O O . GLU A 1 218 ? -10.216 -10.018 -0.527 1.00 95.12 218 GLU A O 1
ATOM 1677 N N . ALA A 1 219 ? -10.219 -9.125 -2.581 1.00 95.06 219 ALA A N 1
ATOM 1678 C CA . ALA A 1 219 ? -11.488 -9.725 -2.993 1.00 95.06 219 ALA A CA 1
ATOM 1679 C C . ALA A 1 219 ? -11.415 -11.255 -3.088 1.00 95.06 219 ALA A C 1
ATOM 1681 O O . ALA A 1 219 ? -12.376 -11.932 -2.714 1.00 95.06 219 ALA A O 1
ATOM 1682 N N . PHE A 1 220 ? -10.276 -11.790 -3.541 1.00 94.38 220 PHE A N 1
ATOM 1683 C CA . PHE A 1 220 ? -10.000 -13.227 -3.539 1.00 94.38 220 PHE A CA 1
ATOM 1684 C C . PHE A 1 220 ? -10.170 -13.819 -2.133 1.00 94.38 220 PHE A C 1
ATOM 1686 O O . PHE A 1 220 ? -10.884 -14.806 -1.966 1.00 94.38 220 PHE A O 1
ATOM 1693 N N . TRP A 1 221 ? -9.608 -13.165 -1.111 1.00 93.75 221 TRP A N 1
ATOM 1694 C CA . TRP A 1 221 ? -9.711 -13.629 0.274 1.00 93.75 221 TRP A CA 1
ATOM 1695 C C . TRP A 1 221 ? -11.078 -13.367 0.910 1.00 93.75 221 TRP A C 1
ATOM 1697 O O . TRP A 1 221 ? -11.662 -14.283 1.484 1.00 93.75 221 TRP A O 1
ATOM 1707 N N . LEU A 1 222 ? -11.608 -12.143 0.809 1.00 93.44 222 LEU A N 1
ATOM 1708 C CA . LEU A 1 222 ? -12.855 -11.752 1.483 1.00 93.44 222 LEU A CA 1
ATOM 1709 C C . LEU A 1 222 ? -14.064 -12.567 1.031 1.00 93.44 222 LEU A C 1
ATOM 1711 O O . LEU A 1 222 ? -14.936 -12.869 1.843 1.00 93.44 222 LEU A O 1
ATOM 1715 N N . PHE A 1 223 ? -14.127 -12.881 -0.261 1.00 92.94 223 PHE A N 1
ATOM 1716 C CA . PHE A 1 223 ? -15.293 -13.518 -0.868 1.00 92.94 223 PHE A CA 1
ATOM 1717 C C . PHE A 1 223 ? -15.021 -14.959 -1.296 1.00 92.94 223 PHE A C 1
ATOM 1719 O O . PHE A 1 223 ? -15.891 -15.567 -1.912 1.00 92.94 223 PHE A O 1
ATOM 1726 N N . ALA A 1 224 ? -13.829 -15.495 -0.994 1.00 90.94 224 ALA A N 1
ATOM 1727 C CA . ALA A 1 224 ? -13.357 -16.807 -1.445 1.00 90.94 224 ALA A CA 1
ATOM 1728 C C . ALA A 1 224 ? -13.542 -17.023 -2.964 1.00 90.94 224 ALA A C 1
ATOM 1730 O O . ALA A 1 224 ? -13.834 -18.132 -3.413 1.00 90.94 224 ALA A O 1
ATOM 1731 N N . CYS A 1 225 ? -13.437 -15.946 -3.750 1.00 90.31 225 CYS A N 1
ATOM 1732 C CA . CYS A 1 225 ? -13.780 -15.941 -5.168 1.00 90.31 225 CYS A CA 1
ATOM 1733 C C . CYS A 1 225 ? -12.609 -16.450 -6.019 1.00 90.31 225 CYS A C 1
ATOM 1735 O O . CYS A 1 225 ? -11.517 -15.882 -5.920 1.00 90.31 225 CYS A O 1
ATOM 1737 N N . PRO A 1 226 ? -12.810 -17.473 -6.871 1.00 91.19 226 PRO A N 1
ATOM 1738 C CA . PRO A 1 226 ? -11.781 -17.952 -7.787 1.00 91.19 226 PRO A CA 1
ATOM 1739 C C . PRO A 1 226 ? -11.231 -16.843 -8.692 1.00 91.19 226 PRO A C 1
ATOM 1741 O O . PRO A 1 226 ? -11.963 -15.968 -9.158 1.00 91.19 226 PRO A O 1
ATOM 1744 N N . LEU A 1 227 ? -9.927 -16.893 -8.978 1.00 92.19 227 LEU A N 1
ATOM 1745 C CA . LEU A 1 227 ? -9.232 -15.845 -9.733 1.00 92.19 227 LEU A CA 1
ATOM 1746 C C . LEU A 1 227 ? -9.812 -15.618 -11.140 1.00 92.19 227 LEU A C 1
ATOM 1748 O O . LEU A 1 227 ? -9.863 -14.485 -11.613 1.00 92.19 227 LEU A O 1
ATOM 1752 N N . ASP A 1 228 ? -10.267 -16.673 -11.814 1.00 93.69 228 ASP A N 1
ATOM 1753 C CA . ASP A 1 228 ? -10.870 -16.612 -13.150 1.00 93.69 228 ASP A CA 1
ATOM 1754 C C . ASP A 1 228 ? -12.242 -15.911 -13.168 1.00 93.69 228 ASP A C 1
ATOM 1756 O O . ASP A 1 228 ? -12.620 -15.335 -14.199 1.00 93.69 228 ASP A O 1
ATOM 1760 N N . ARG A 1 229 ? -12.925 -15.874 -12.015 1.00 94.75 229 ARG A N 1
ATOM 1761 C CA . ARG A 1 229 ? -14.195 -15.167 -11.769 1.00 94.75 229 ARG A CA 1
ATOM 1762 C C . ARG A 1 229 ? -14.016 -13.734 -11.251 1.00 94.75 229 ARG A C 1
ATOM 1764 O O . ARG A 1 229 ? -15.000 -13.005 -11.119 1.00 94.75 229 ARG A O 1
ATOM 1771 N N . LEU A 1 230 ? -12.781 -13.289 -10.999 1.00 95.19 230 LEU A N 1
ATOM 1772 C CA . LEU A 1 230 ? -12.464 -11.910 -10.612 1.00 95.19 230 LEU A CA 1
ATOM 1773 C C . LEU A 1 230 ? -12.115 -11.053 -11.835 1.00 95.19 230 LEU A C 1
ATOM 1775 O O . LEU A 1 230 ? -11.072 -11.219 -12.476 1.00 95.19 230 LEU A O 1
ATOM 1779 N N . LYS A 1 231 ? -12.974 -10.077 -12.141 1.00 95.69 231 LYS A N 1
ATOM 1780 C CA . LYS A 1 231 ? -12.792 -9.146 -13.264 1.00 95.69 231 LYS A CA 1
ATOM 1781 C C . LYS A 1 231 ? -12.515 -7.731 -12.776 1.00 95.69 231 LYS A C 1
ATOM 1783 O O . LYS A 1 231 ? -13.097 -7.274 -11.795 1.00 95.69 231 LYS A O 1
ATOM 1788 N N . VAL A 1 232 ? -11.677 -7.009 -13.515 1.00 97.38 232 VAL A N 1
ATOM 1789 C CA . VAL A 1 232 ? -11.448 -5.572 -13.319 1.00 97.38 232 VAL A CA 1
ATOM 1790 C C . VAL A 1 232 ? -12.008 -4.802 -14.509 1.00 97.38 232 VAL A C 1
ATOM 1792 O O . VAL A 1 232 ? -11.632 -5.067 -15.650 1.00 97.38 232 VAL A O 1
ATOM 1795 N N . LEU A 1 233 ? -12.870 -3.819 -14.242 1.00 97.44 233 LEU A N 1
ATOM 1796 C CA . LEU A 1 233 ? -13.395 -2.892 -15.251 1.00 97.44 233 LEU A CA 1
ATOM 1797 C C . LEU A 1 233 ? -13.044 -1.448 -14.906 1.00 97.44 233 LEU A C 1
ATOM 1799 O O . LEU A 1 233 ? -13.209 -1.004 -13.773 1.00 97.44 233 LEU A O 1
ATOM 1803 N N . ILE A 1 234 ? -12.615 -0.671 -15.895 1.00 97.88 234 ILE A N 1
ATOM 1804 C CA . ILE A 1 234 ? -12.401 0.765 -15.728 1.00 97.88 234 ILE A CA 1
ATOM 1805 C C . ILE A 1 234 ? -13.750 1.482 -15.770 1.00 97.88 234 ILE A C 1
ATOM 1807 O O . ILE A 1 234 ? -14.436 1.456 -16.788 1.00 97.88 234 ILE A O 1
ATOM 1811 N N . HIS A 1 235 ? -14.090 2.171 -14.686 1.00 97.31 235 HIS A N 1
ATOM 1812 C CA . HIS A 1 235 ? -15.234 3.058 -14.538 1.00 97.31 235 HIS A CA 1
ATOM 1813 C C . HIS A 1 235 ? -14.762 4.441 -14.037 1.00 97.31 235 HIS A C 1
ATOM 1815 O O . HIS A 1 235 ? -14.700 4.685 -12.826 1.00 97.31 235 HIS A O 1
ATOM 1821 N N . PRO A 1 236 ? -14.422 5.380 -14.945 1.00 95.31 236 PRO A N 1
ATOM 1822 C CA . PRO A 1 236 ? -13.777 6.641 -14.573 1.00 95.31 236 PRO A CA 1
ATOM 1823 C C . PRO A 1 236 ? -14.629 7.563 -13.704 1.00 95.31 236 PRO A C 1
ATOM 1825 O O . PRO A 1 236 ? -14.081 8.455 -13.066 1.00 95.31 236 PRO A O 1
ATOM 1828 N N . GLN A 1 237 ? -15.953 7.385 -13.680 1.00 94.38 237 GLN A N 1
ATOM 1829 C CA . GLN A 1 237 ? -16.855 8.229 -12.894 1.00 94.38 237 GLN A CA 1
ATOM 1830 C C . GLN A 1 237 ? -16.917 7.818 -11.414 1.00 94.38 237 GLN A C 1
ATOM 1832 O O . GLN A 1 237 ? -17.365 8.619 -10.600 1.00 94.38 237 GLN A O 1
ATOM 1837 N N . SER A 1 238 ? -16.463 6.606 -11.059 1.00 94.12 238 SER A N 1
ATOM 1838 C CA . SER A 1 238 ? -16.477 6.076 -9.682 1.00 94.12 238 SER A CA 1
ATOM 1839 C C . SER A 1 238 ? -17.836 6.229 -8.973 1.00 94.12 238 SER A C 1
ATOM 1841 O O . SER A 1 238 ? -17.886 6.604 -7.804 1.00 94.12 238 SER A O 1
ATOM 1843 N N . ILE A 1 239 ? -18.936 5.989 -9.701 1.00 95.25 239 ILE A N 1
ATOM 1844 C CA . ILE A 1 239 ? -20.307 6.010 -9.161 1.00 95.25 239 ILE A CA 1
ATOM 1845 C C . ILE A 1 239 ? -20.796 4.598 -8.860 1.00 95.25 239 ILE A C 1
ATOM 1847 O O . ILE A 1 239 ? -21.383 4.362 -7.806 1.00 95.25 239 ILE A O 1
ATOM 1851 N N . ILE A 1 240 ? -20.577 3.670 -9.795 1.00 96.75 240 ILE A N 1
ATOM 1852 C CA . ILE A 1 240 ? -20.740 2.241 -9.533 1.00 96.75 240 ILE A CA 1
ATOM 1853 C C . ILE A 1 240 ? -19.454 1.771 -8.871 1.00 96.75 240 ILE A C 1
ATOM 1855 O O . ILE A 1 240 ? -18.413 1.808 -9.518 1.00 96.75 240 ILE A O 1
ATOM 1859 N N . HIS A 1 241 ? -19.519 1.363 -7.606 1.00 96.38 241 HIS A N 1
ATOM 1860 C CA . HIS A 1 241 ? -18.318 1.006 -6.847 1.00 96.38 241 HIS A CA 1
ATOM 1861 C C . HIS A 1 241 ? -17.865 -0.427 -7.162 1.00 96.38 241 HIS A C 1
ATOM 1863 O O . HIS A 1 241 ? -16.705 -0.634 -7.484 1.00 96.38 241 HIS A O 1
ATOM 1869 N N . SER A 1 242 ? -18.772 -1.403 -7.216 1.00 98.12 242 SER A N 1
ATOM 1870 C CA . SER A 1 242 ? -18.508 -2.762 -7.732 1.00 98.12 242 SER A CA 1
ATOM 1871 C C . SER A 1 242 ? -19.808 -3.477 -8.087 1.00 98.12 242 SER A C 1
ATOM 1873 O O . SER A 1 242 ? -20.900 -2.977 -7.795 1.00 98.12 242 SER A O 1
ATOM 1875 N N . MET A 1 243 ? -19.687 -4.646 -8.725 1.00 98.12 243 MET A N 1
ATOM 1876 C CA . MET A 1 243 ? -20.821 -5.450 -9.180 1.00 98.12 243 MET A CA 1
ATOM 1877 C C . MET A 1 243 ? -20.604 -6.946 -8.919 1.00 98.12 243 MET A C 1
ATOM 1879 O O . MET A 1 243 ? -19.468 -7.420 -8.881 1.00 98.12 243 MET A O 1
ATOM 1883 N N . VAL A 1 244 ? -21.704 -7.684 -8.781 1.00 97.62 244 VAL A N 1
ATOM 1884 C CA . VAL A 1 244 ? -21.737 -9.148 -8.651 1.00 97.62 244 VAL A CA 1
ATOM 1885 C C . VAL A 1 244 ? -22.685 -9.707 -9.702 1.00 97.62 244 VAL A C 1
ATOM 1887 O O . VAL A 1 244 ? -23.859 -9.327 -9.745 1.00 97.62 244 VAL A O 1
ATOM 1890 N N . ARG A 1 245 ? -22.162 -10.577 -10.568 1.00 96.94 245 ARG A N 1
ATOM 1891 C CA . ARG A 1 245 ? -22.924 -11.310 -11.579 1.00 96.94 245 ARG A CA 1
ATOM 1892 C C . ARG A 1 245 ? -23.367 -12.646 -11.007 1.00 96.94 245 ARG A C 1
ATOM 1894 O O . ARG A 1 245 ? -22.563 -13.358 -10.411 1.00 96.94 245 ARG A O 1
ATOM 1901 N N . TYR A 1 246 ? -24.623 -12.987 -11.242 1.00 96.56 246 TYR A N 1
ATOM 1902 C CA . TYR A 1 246 ? -25.222 -14.247 -10.831 1.00 96.56 246 TYR A CA 1
ATOM 1903 C C . TYR A 1 246 ? -25.400 -15.191 -12.020 1.00 96.56 246 TYR A C 1
ATOM 1905 O O . TYR A 1 246 ? -25.482 -14.754 -13.171 1.00 96.56 246 TYR A O 1
ATOM 1913 N N . CYS A 1 247 ? -25.486 -16.489 -11.732 1.00 94.44 247 CYS A N 1
ATOM 1914 C CA . CYS A 1 247 ? -25.619 -17.555 -12.730 1.00 94.44 247 CYS A CA 1
ATOM 1915 C C . CYS A 1 247 ? -26.892 -17.459 -13.597 1.00 94.44 247 CYS A C 1
ATOM 1917 O O . CYS A 1 247 ? -26.978 -18.096 -14.644 1.00 94.44 247 CYS A O 1
ATOM 1919 N N . ASP A 1 248 ? -27.888 -16.676 -13.176 1.00 96.00 248 ASP A N 1
ATOM 1920 C CA . ASP A 1 248 ? -29.125 -16.397 -13.918 1.00 96.00 248 ASP A CA 1
ATOM 1921 C C . ASP A 1 248 ? -28.989 -15.227 -14.919 1.00 96.00 248 ASP A C 1
ATOM 1923 O O . ASP A 1 248 ? -29.941 -14.892 -15.625 1.00 96.00 248 ASP A O 1
ATOM 1927 N N . GLY A 1 249 ? -27.807 -14.604 -14.990 1.00 93.69 249 GLY A N 1
ATOM 1928 C CA . GLY A 1 249 ? -27.515 -13.439 -15.824 1.00 93.69 249 GLY A CA 1
ATOM 1929 C C . GLY A 1 249 ? -27.783 -12.090 -15.147 1.00 93.69 249 GLY A C 1
ATOM 1930 O O . GLY A 1 249 ? -27.448 -11.051 -15.727 1.00 93.69 249 GLY A O 1
ATOM 1931 N N . SER A 1 250 ? -28.335 -12.077 -13.930 1.00 97.06 250 SER A N 1
ATOM 1932 C CA . SER A 1 250 ? -28.545 -10.862 -13.144 1.00 97.06 250 SER A CA 1
ATOM 1933 C C . SER A 1 250 ? -27.213 -10.242 -12.725 1.00 97.06 250 SER A C 1
ATOM 1935 O O . SER A 1 250 ? -26.243 -10.931 -12.409 1.00 97.06 250 SER A O 1
ATOM 1937 N N . LEU A 1 251 ? -27.170 -8.911 -12.685 1.00 96.56 251 LEU A N 1
ATOM 1938 C CA . LEU A 1 251 ? -26.017 -8.148 -12.217 1.00 96.56 251 LEU A CA 1
ATOM 1939 C C . LEU A 1 251 ? -26.482 -7.167 -11.145 1.00 96.56 251 LEU A C 1
ATOM 1941 O O . LEU A 1 251 ? -27.245 -6.244 -11.433 1.00 96.56 251 LEU A O 1
ATOM 1945 N N . LEU A 1 252 ? -26.028 -7.369 -9.911 1.00 97.94 252 LEU A N 1
ATOM 1946 C CA . LEU A 1 252 ? -26.297 -6.453 -8.807 1.00 97.94 252 LEU A CA 1
ATOM 1947 C C . LEU A 1 252 ? -25.107 -5.524 -8.612 1.00 97.94 252 LEU A C 1
ATOM 1949 O O . LEU A 1 252 ? -23.955 -5.942 -8.697 1.00 97.94 252 LEU A O 1
ATOM 1953 N N . ALA A 1 253 ? -25.397 -4.253 -8.363 1.00 97.75 253 ALA A N 1
ATOM 1954 C CA . ALA A 1 253 ? -24.398 -3.208 -8.249 1.00 97.75 253 ALA A CA 1
ATOM 1955 C C . ALA A 1 253 ? -24.746 -2.273 -7.094 1.00 97.75 253 ALA A C 1
ATOM 1957 O O . ALA A 1 253 ? -25.910 -1.904 -6.916 1.00 97.75 253 ALA A O 1
ATOM 1958 N N . GLN A 1 254 ? -23.730 -1.821 -6.361 1.00 97.25 254 GLN A N 1
ATOM 1959 C CA . GLN A 1 254 ? -23.892 -0.745 -5.391 1.00 97.25 254 GLN A CA 1
ATOM 1960 C C . GLN A 1 254 ? -23.387 0.570 -5.993 1.00 97.25 254 GLN A C 1
ATOM 1962 O O . GLN A 1 254 ? -22.280 0.651 -6.530 1.00 97.25 254 GLN A O 1
ATOM 1967 N N . LEU A 1 255 ? -24.240 1.595 -5.920 1.00 96.25 255 LEU A N 1
ATOM 1968 C CA . LEU A 1 255 ? -23.973 2.931 -6.439 1.00 96.25 255 LEU A CA 1
ATOM 1969 C C . LEU A 1 255 ? -23.960 3.950 -5.301 1.00 96.25 255 LEU A C 1
ATOM 1971 O O . LEU A 1 255 ? -24.780 3.881 -4.380 1.00 96.25 255 LEU A O 1
ATOM 1975 N N . GLY A 1 256 ? -23.066 4.928 -5.380 1.00 92.31 256 GLY A N 1
ATOM 1976 C CA . GLY A 1 256 ? -23.001 6.016 -4.413 1.00 92.31 256 GLY A CA 1
ATOM 1977 C C . GLY A 1 256 ? -22.111 7.159 -4.874 1.00 92.31 256 GLY A C 1
ATOM 1978 O O . GLY A 1 256 ? -21.390 7.053 -5.860 1.00 92.31 256 GLY A O 1
ATOM 1979 N N . SER A 1 257 ? -22.156 8.270 -4.143 1.00 89.94 257 SER A N 1
ATOM 1980 C CA . SER A 1 257 ? -21.134 9.306 -4.279 1.00 89.94 257 SER A CA 1
ATOM 1981 C C . SER A 1 257 ? -19.770 8.767 -3.822 1.00 89.94 257 SER A C 1
ATOM 1983 O O . SER A 1 257 ? -19.690 7.796 -3.062 1.00 89.94 257 SER A O 1
ATOM 1985 N N . ALA A 1 258 ? -18.690 9.389 -4.300 1.00 88.38 258 ALA A N 1
ATOM 1986 C CA . ALA A 1 258 ? -17.319 9.067 -3.911 1.00 88.38 258 ALA A CA 1
ATOM 1987 C C . ALA A 1 258 ? -17.021 9.563 -2.478 1.00 88.38 258 ALA A C 1
ATOM 1989 O O . ALA A 1 258 ? -16.311 10.547 -2.269 1.00 88.38 258 ALA A O 1
ATOM 1990 N N . ASP A 1 259 ? -17.626 8.914 -1.479 1.00 92.56 259 ASP A N 1
ATOM 1991 C CA . ASP A 1 259 ? -17.554 9.304 -0.072 1.00 92.56 259 ASP A CA 1
ATOM 1992 C C . ASP A 1 259 ? -17.443 8.085 0.855 1.00 92.56 259 ASP A C 1
ATOM 1994 O O . ASP A 1 259 ? -18.393 7.318 1.025 1.00 92.56 259 ASP A O 1
ATOM 1998 N N . MET A 1 260 ? -16.294 7.950 1.526 1.00 94.12 260 MET A N 1
ATOM 1999 C CA . MET A 1 260 ? -16.009 6.833 2.437 1.00 94.12 260 MET A CA 1
ATOM 2000 C C . MET A 1 260 ? -16.940 6.764 3.651 1.00 94.12 260 MET A C 1
ATOM 2002 O O . MET A 1 260 ? -17.025 5.718 4.292 1.00 94.12 260 MET A O 1
ATOM 2006 N N . ARG A 1 261 ? -17.681 7.829 3.981 1.00 96.50 261 ARG A N 1
ATOM 2007 C CA . ARG A 1 261 ? -18.692 7.762 5.047 1.00 96.50 261 ARG A CA 1
ATOM 2008 C C . ARG A 1 261 ? -19.795 6.757 4.716 1.00 96.50 261 ARG A C 1
ATOM 2010 O O . ARG A 1 261 ? -20.373 6.198 5.641 1.00 96.50 261 ARG A O 1
ATOM 2017 N N . ILE A 1 262 ? -20.077 6.503 3.433 1.00 96.38 262 ILE A N 1
ATOM 2018 C CA . ILE A 1 262 ? -21.075 5.516 2.993 1.00 96.38 262 ILE A CA 1
ATOM 2019 C C . ILE A 1 262 ? -20.672 4.090 3.409 1.00 96.38 262 ILE A C 1
ATOM 2021 O O . ILE A 1 262 ? -21.415 3.494 4.196 1.00 96.38 262 ILE A O 1
ATOM 2025 N N . PRO A 1 263 ? -19.524 3.536 2.962 1.00 97.19 263 PRO A N 1
ATOM 2026 C CA . PRO A 1 263 ? -19.126 2.188 3.355 1.00 97.19 263 PRO A CA 1
ATOM 2027 C C . PRO A 1 263 ? -18.827 2.073 4.855 1.00 97.19 263 PRO A C 1
ATOM 2029 O O . PRO A 1 263 ? -19.182 1.065 5.464 1.00 97.19 263 PRO A O 1
ATOM 2032 N N . ILE A 1 264 ? -18.277 3.120 5.487 1.00 98.06 264 ILE A N 1
ATOM 2033 C CA . ILE A 1 264 ? -18.036 3.144 6.940 1.00 98.06 264 ILE A CA 1
ATOM 2034 C C . ILE A 1 264 ? -19.348 3.029 7.725 1.00 98.06 264 ILE A C 1
ATOM 2036 O O . ILE A 1 264 ? -19.459 2.181 8.609 1.00 98.06 264 ILE A O 1
ATOM 2040 N N . ALA A 1 265 ? -20.354 3.847 7.400 1.00 97.94 265 ALA A N 1
ATOM 2041 C CA . ALA A 1 265 ? -21.644 3.818 8.086 1.00 97.94 265 ALA A CA 1
ATOM 2042 C C . ALA A 1 265 ? -22.349 2.466 7.916 1.00 97.94 265 ALA A C 1
ATOM 2044 O O . ALA A 1 265 ? -22.910 1.945 8.881 1.00 97.94 265 ALA A O 1
ATOM 2045 N N . TYR A 1 266 ? -22.279 1.878 6.716 1.00 97.75 266 TYR A N 1
ATOM 2046 C CA . TYR A 1 266 ? -22.795 0.533 6.473 1.00 97.75 266 TYR A CA 1
ATOM 2047 C C . TYR A 1 266 ? -22.073 -0.505 7.337 1.00 97.75 266 TYR A C 1
ATOM 2049 O O . TYR A 1 266 ? -22.723 -1.258 8.057 1.00 97.75 266 TYR A O 1
ATOM 2057 N N . ALA A 1 267 ? -20.737 -0.513 7.330 1.00 97.38 267 ALA A N 1
ATOM 2058 C CA . ALA A 1 267 ? -19.957 -1.496 8.072 1.00 97.38 267 ALA A CA 1
ATOM 2059 C C . ALA A 1 267 ? -20.207 -1.400 9.589 1.00 97.38 267 ALA A C 1
ATOM 2061 O O . ALA A 1 267 ? -20.429 -2.413 10.256 1.00 97.38 267 ALA A O 1
ATOM 2062 N N . MET A 1 268 ? -20.271 -0.182 10.134 1.00 98.06 268 MET A N 1
ATOM 2063 C CA . MET A 1 268 ? -20.572 0.052 11.548 1.00 98.06 268 MET A CA 1
ATOM 2064 C C . MET A 1 268 ? -21.975 -0.435 11.937 1.00 98.06 268 MET A C 1
ATOM 2066 O O . MET A 1 268 ? -22.116 -1.161 12.922 1.00 98.06 268 MET A O 1
ATOM 2070 N N . ALA A 1 269 ? -23.002 -0.094 11.152 1.00 97.44 269 ALA A N 1
ATOM 2071 C CA . ALA A 1 269 ? -24.400 -0.397 11.470 1.00 97.44 269 ALA A CA 1
ATOM 2072 C C . ALA A 1 269 ? -24.865 -1.804 11.075 1.00 97.44 269 ALA A C 1
ATOM 2074 O O . ALA A 1 269 ? -25.927 -2.232 11.534 1.00 97.44 269 ALA A O 1
ATOM 2075 N N . TYR A 1 270 ? -24.089 -2.509 10.246 1.00 95.69 270 TYR A N 1
ATOM 2076 C CA . TYR A 1 270 ? -24.429 -3.833 9.732 1.00 95.69 270 TYR A CA 1
ATOM 2077 C C . TYR A 1 270 ? -24.960 -4.771 10.835 1.00 95.69 270 TYR A C 1
ATOM 2079 O O . TYR A 1 270 ? -24.298 -4.867 11.881 1.00 95.69 270 TYR A O 1
ATOM 2087 N N . PRO A 1 271 ? -26.098 -5.469 10.612 1.00 93.38 271 PRO A N 1
ATOM 2088 C CA . PRO A 1 271 ? -26.830 -5.618 9.337 1.00 93.38 271 PRO A CA 1
ATOM 2089 C C . PRO A 1 271 ? -27.795 -4.471 8.988 1.00 93.38 271 PRO A C 1
ATOM 2091 O O . PRO A 1 271 ? -28.382 -4.455 7.907 1.00 93.38 271 PRO A O 1
ATOM 2094 N N . ASN A 1 272 ? -27.946 -3.489 9.876 1.00 95.50 272 ASN A N 1
ATOM 2095 C CA . ASN A 1 272 ? -28.821 -2.340 9.671 1.00 95.50 272 ASN A CA 1
ATOM 2096 C C . ASN A 1 272 ? -28.132 -1.235 8.856 1.00 95.50 272 ASN A C 1
ATOM 2098 O O . ASN A 1 272 ? -26.934 -1.273 8.575 1.00 95.50 272 ASN A O 1
ATOM 2102 N N . ARG A 1 273 ? -28.898 -0.196 8.508 1.00 96.44 273 ARG A N 1
ATOM 2103 C CA . ARG A 1 273 ? -28.382 1.029 7.885 1.00 96.44 273 ARG A CA 1
ATOM 2104 C C . ARG A 1 273 ? -28.588 2.231 8.800 1.00 96.44 273 ARG A C 1
ATOM 2106 O O . ARG A 1 273 ? -29.565 2.303 9.541 1.00 96.44 273 ARG A O 1
ATOM 2113 N N . ILE A 1 274 ? -27.674 3.190 8.703 1.00 97.25 274 ILE A N 1
ATOM 2114 C CA . ILE A 1 274 ? -27.756 4.496 9.364 1.00 97.25 274 ILE A CA 1
ATOM 2115 C C . ILE A 1 274 ? -27.396 5.608 8.369 1.00 97.25 274 ILE A C 1
ATOM 2117 O O . ILE A 1 274 ? -26.674 5.345 7.402 1.00 97.25 274 ILE A O 1
ATOM 2121 N N . PRO A 1 275 ? -27.861 6.849 8.592 1.00 96.81 275 PRO A N 1
ATOM 2122 C CA . PRO A 1 275 ? -27.381 8.011 7.852 1.00 96.81 275 PRO A CA 1
ATOM 2123 C C . PRO A 1 275 ? -25.851 8.148 7.918 1.00 96.81 275 PRO A C 1
ATOM 2125 O O . PRO A 1 275 ? -25.273 8.155 8.997 1.00 96.81 275 PRO A O 1
ATOM 2128 N N . SER A 1 276 ? -25.178 8.295 6.778 1.00 95.94 276 SER A N 1
ATOM 2129 C CA . SER A 1 276 ? -23.723 8.524 6.740 1.00 95.94 276 SER A CA 1
ATOM 2130 C C . SER A 1 276 ? -23.337 10.008 6.812 1.00 95.94 276 SER A C 1
ATOM 2132 O O . SER A 1 276 ? -22.195 10.350 7.127 1.00 95.94 276 SER A O 1
ATOM 2134 N N . GLY A 1 277 ? -24.271 10.901 6.471 1.00 93.75 277 GLY A N 1
ATOM 2135 C CA . GLY A 1 277 ? -24.008 12.322 6.225 1.00 93.75 277 GLY A CA 1
ATOM 2136 C C . GLY A 1 277 ? -23.398 12.613 4.847 1.00 93.75 277 GLY A C 1
ATOM 2137 O O . GLY A 1 277 ? -23.048 13.761 4.565 1.00 93.75 277 GLY A O 1
ATOM 2138 N N . ALA A 1 278 ? -23.251 11.596 3.989 1.00 92.31 278 ALA A N 1
ATOM 2139 C CA . ALA A 1 278 ? -22.873 11.774 2.591 1.00 92.31 278 ALA A CA 1
ATOM 2140 C C . ALA A 1 278 ? -24.045 12.329 1.771 1.00 92.31 278 ALA A C 1
ATOM 2142 O O . ALA A 1 278 ? -25.212 12.047 2.053 1.00 92.31 278 ALA A O 1
ATOM 2143 N N . GLN A 1 279 ? -23.734 13.105 0.734 1.00 89.50 279 GLN A N 1
ATOM 2144 C CA . GLN A 1 279 ? -24.749 13.615 -0.181 1.00 89.50 279 GLN A CA 1
ATOM 2145 C C . GLN A 1 279 ? -25.351 12.462 -0.993 1.00 89.50 279 GLN A C 1
ATOM 2147 O O . GLN A 1 279 ? -24.618 11.647 -1.564 1.00 89.50 279 GLN A O 1
ATOM 2152 N N . ALA A 1 280 ? -26.685 12.421 -1.056 1.00 89.44 280 ALA A N 1
ATOM 2153 C CA . ALA A 1 280 ? -27.413 11.460 -1.873 1.00 89.44 280 ALA A CA 1
ATOM 2154 C C . ALA A 1 280 ? -27.068 11.629 -3.361 1.00 89.44 280 ALA A C 1
ATOM 2156 O O . ALA A 1 280 ? -26.923 12.749 -3.858 1.00 89.44 280 ALA A O 1
ATOM 2157 N N . LEU A 1 281 ? -26.942 10.502 -4.061 1.00 91.25 281 LEU A N 1
ATOM 2158 C CA . LEU A 1 281 ? -26.670 10.474 -5.492 1.00 91.25 281 LEU A CA 1
ATOM 2159 C C . LEU A 1 281 ? -27.879 11.016 -6.268 1.00 91.25 281 LEU A C 1
ATOM 2161 O O . LEU A 1 281 ? -28.997 10.539 -6.087 1.00 91.25 281 LEU A O 1
ATOM 2165 N N . ASP A 1 282 ? -27.648 11.985 -7.150 1.00 90.75 282 ASP A N 1
ATOM 2166 C CA . ASP A 1 282 ? -28.683 12.582 -7.995 1.00 90.75 282 ASP A CA 1
ATOM 2167 C C . ASP A 1 282 ? -28.449 12.186 -9.455 1.00 90.75 282 ASP A C 1
ATOM 2169 O O . ASP A 1 282 ? -27.605 12.767 -10.140 1.00 90.75 282 ASP A O 1
ATOM 2173 N N . PHE A 1 283 ? -29.211 11.198 -9.930 1.00 91.44 283 PHE A N 1
ATOM 2174 C CA . PHE A 1 283 ? -29.107 10.674 -11.295 1.00 91.44 283 PHE A CA 1
ATOM 2175 C C . PHE A 1 283 ? -29.338 11.737 -12.373 1.00 91.44 283 PHE A C 1
ATOM 2177 O O . PHE A 1 283 ? -28.789 11.615 -13.464 1.00 91.44 283 PHE A O 1
ATOM 2184 N N . THR A 1 284 ? -30.092 12.801 -12.075 1.00 93.56 284 THR A N 1
ATOM 2185 C CA . THR A 1 284 ? -30.371 13.872 -13.045 1.00 93.56 284 THR A CA 1
ATOM 2186 C C . THR A 1 284 ? -29.147 14.746 -13.331 1.00 93.56 284 THR A C 1
ATOM 2188 O O . THR A 1 284 ? -29.106 15.436 -14.347 1.00 93.56 284 THR A O 1
ATOM 2191 N N . LYS A 1 285 ? -28.133 14.698 -12.455 1.00 89.75 285 LYS A N 1
ATOM 2192 C CA . LYS A 1 285 ? -26.886 15.471 -12.553 1.00 89.75 285 LYS A CA 1
ATOM 2193 C C . LYS A 1 285 ? -25.679 14.627 -12.959 1.00 89.75 285 LYS A C 1
ATOM 2195 O O . LYS A 1 285 ? -24.577 15.166 -13.064 1.00 89.75 285 LYS A O 1
ATOM 2200 N N . LEU A 1 286 ? -25.854 13.319 -13.152 1.00 89.62 286 LEU A N 1
ATOM 2201 C CA . LEU A 1 286 ? -24.745 12.434 -13.488 1.00 89.62 286 LEU A CA 1
ATOM 2202 C C . LEU A 1 286 ? -24.286 12.630 -14.930 1.00 89.62 286 LEU A C 1
ATOM 2204 O O . LEU A 1 286 ? -25.077 12.789 -15.859 1.00 89.62 286 LEU A O 1
ATOM 2208 N N . SER A 1 287 ? -22.971 12.570 -15.109 1.00 84.94 287 SER A N 1
ATOM 2209 C CA . SER A 1 287 ? -22.372 12.390 -16.422 1.00 84.94 287 SER A CA 1
ATOM 2210 C C . SER A 1 287 ? -22.628 10.968 -16.936 1.00 84.94 287 SER A C 1
ATOM 2212 O O . SER A 1 287 ? -23.099 10.086 -16.213 1.00 84.94 287 SER A O 1
ATOM 2214 N N . LYS A 1 288 ? -22.314 10.733 -18.214 1.00 94.00 288 LYS A N 1
ATOM 2215 C CA . LYS A 1 288 ? -22.389 9.393 -18.807 1.00 94.00 288 LYS A CA 1
ATOM 2216 C C . LYS A 1 288 ? -21.529 8.419 -17.997 1.00 94.00 288 LYS A C 1
ATOM 2218 O O . LYS A 1 288 ? -20.349 8.685 -17.777 1.00 94.00 288 LYS A O 1
ATOM 2223 N N . LEU A 1 289 ? -22.114 7.288 -17.610 1.00 95.62 289 LEU A N 1
ATOM 2224 C CA . LEU A 1 289 ? -21.390 6.179 -16.994 1.00 95.62 289 LEU A CA 1
ATOM 2225 C C . LEU A 1 289 ? -20.754 5.341 -18.106 1.00 95.62 289 LEU A C 1
ATOM 2227 O O . LEU A 1 289 ? -21.449 4.890 -19.016 1.00 95.62 289 LEU A O 1
ATOM 2231 N N . THR A 1 290 ? -19.437 5.167 -18.059 1.00 97.06 290 THR A N 1
ATOM 2232 C CA . THR A 1 290 ? -18.673 4.447 -19.087 1.00 97.06 290 THR A CA 1
ATOM 2233 C C . THR A 1 290 ? -17.878 3.310 -18.467 1.00 97.06 290 THR A C 1
ATOM 2235 O O . THR A 1 290 ? -17.400 3.456 -17.339 1.00 97.06 290 THR A O 1
ATOM 2238 N N . PHE A 1 291 ? -17.702 2.227 -19.226 1.00 97.25 291 PHE A N 1
ATOM 2239 C CA . PHE A 1 291 ? -16.962 1.035 -18.818 1.00 97.25 291 PHE A CA 1
ATOM 2240 C C . PHE A 1 291 ? -15.990 0.616 -19.917 1.00 97.25 291 PHE A C 1
ATOM 2242 O O . PHE A 1 291 ? -16.359 0.614 -21.092 1.00 97.25 291 PHE A O 1
ATOM 2249 N N . PHE A 1 292 ? -14.768 0.257 -19.529 1.00 94.19 292 PHE A N 1
ATOM 2250 C CA . PHE A 1 292 ? -13.728 -0.226 -20.438 1.00 94.19 292 PHE A CA 1
ATOM 2251 C C . PHE A 1 292 ? -12.970 -1.388 -19.799 1.00 94.19 292 PHE A C 1
ATOM 2253 O O . PHE A 1 292 ? -12.871 -1.471 -18.573 1.00 94.19 292 PHE A O 1
ATOM 2260 N N . GLU A 1 293 ? -12.396 -2.260 -20.620 1.00 94.75 293 GLU A N 1
ATOM 2261 C CA . GLU A 1 293 ? -11.438 -3.250 -20.131 1.00 94.75 293 GLU A CA 1
ATOM 2262 C C . GLU A 1 293 ? -10.164 -2.560 -19.624 1.00 94.75 293 GLU A C 1
ATOM 2264 O O . GLU A 1 293 ? -9.734 -1.530 -20.153 1.00 94.75 293 GLU A O 1
ATOM 2269 N N . ALA A 1 294 ? -9.560 -3.115 -18.573 1.00 93.88 294 ALA A N 1
ATOM 2270 C CA . ALA A 1 294 ? -8.304 -2.606 -18.044 1.00 93.88 294 ALA A CA 1
ATOM 2271 C C . ALA A 1 294 ? -7.123 -3.012 -18.941 1.00 93.88 294 ALA A C 1
ATOM 2273 O O . ALA A 1 294 ? -6.875 -4.196 -19.164 1.00 93.88 294 ALA A O 1
ATOM 2274 N N . ASP A 1 295 ? -6.350 -2.030 -19.410 1.00 93.94 295 ASP A N 1
ATOM 2275 C CA . ASP A 1 295 ? -5.145 -2.277 -20.205 1.00 93.94 295 ASP A CA 1
ATOM 2276 C C . ASP A 1 295 ? -3.948 -2.615 -19.299 1.00 93.94 295 ASP A C 1
ATOM 2278 O O . ASP A 1 295 ? -3.275 -1.744 -18.739 1.00 93.94 295 ASP A O 1
ATOM 2282 N N . THR A 1 296 ? -3.663 -3.910 -19.171 1.00 93.31 296 THR A N 1
ATOM 2283 C CA . THR A 1 296 ? -2.546 -4.440 -18.377 1.00 93.31 296 THR A CA 1
ATOM 2284 C C . THR A 1 296 ? -1.170 -4.168 -18.988 1.00 93.31 296 THR A C 1
ATOM 2286 O O . THR A 1 296 ? -0.174 -4.206 -18.265 1.00 93.31 296 THR A O 1
ATOM 2289 N N . LYS A 1 297 ? -1.077 -3.848 -20.288 1.00 92.62 297 LYS A N 1
ATOM 2290 C CA . LYS A 1 297 ? 0.186 -3.420 -20.915 1.00 92.62 297 LYS A CA 1
ATOM 2291 C C . LYS A 1 297 ? 0.510 -1.986 -20.524 1.00 92.62 297 LYS A C 1
ATOM 2293 O O . LYS A 1 297 ? 1.662 -1.664 -20.244 1.00 92.62 297 LYS A O 1
ATOM 2298 N N . ARG A 1 298 ? -0.518 -1.140 -20.477 1.00 93.00 298 ARG A N 1
ATOM 2299 C CA . ARG A 1 298 ? -0.425 0.245 -20.015 1.00 93.00 298 ARG A CA 1
ATOM 2300 C C . ARG A 1 298 ? -0.174 0.352 -18.515 1.00 93.00 298 ARG A C 1
ATOM 2302 O O . ARG A 1 298 ? 0.575 1.228 -18.085 1.00 93.00 2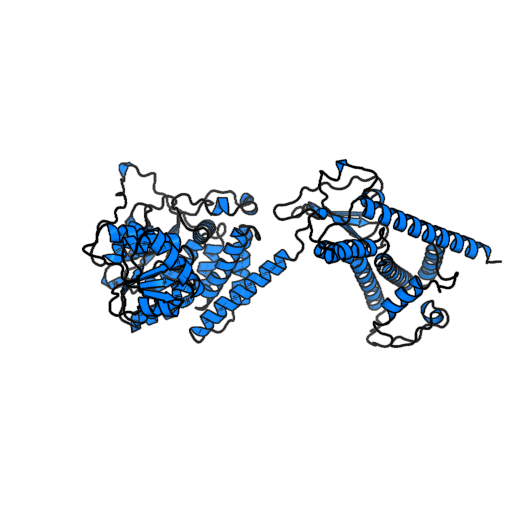98 ARG A O 1
ATOM 2309 N N . PHE A 1 299 ? -0.772 -0.544 -17.734 1.00 95.38 299 PHE A N 1
ATOM 2310 C CA . PHE A 1 299 ? -0.619 -0.599 -16.283 1.00 95.38 299 PHE A CA 1
ATOM 2311 C C . PHE A 1 299 ? -0.060 -1.955 -15.817 1.00 95.38 299 PHE A C 1
ATOM 2313 O O . PHE A 1 299 ? -0.805 -2.793 -15.296 1.00 95.38 299 PHE A O 1
ATOM 2320 N N . PRO A 1 300 ? 1.263 -2.180 -15.944 1.00 97.19 300 PRO A N 1
ATOM 2321 C CA . PRO A 1 300 ? 1.872 -3.475 -15.639 1.00 97.19 300 PRO A CA 1
ATOM 2322 C C . PRO A 1 300 ? 1.713 -3.917 -14.182 1.00 97.19 300 PRO A C 1
ATOM 2324 O O . PRO A 1 300 ? 1.700 -5.112 -13.912 1.00 97.19 300 PRO A O 1
ATOM 2327 N N . CYS A 1 301 ? 1.547 -2.988 -13.232 1.00 98.12 301 CYS A N 1
ATOM 2328 C CA . CYS A 1 301 ? 1.303 -3.338 -11.830 1.00 98.12 301 CYS A CA 1
ATOM 2329 C C . CYS A 1 301 ? 0.035 -4.183 -11.643 1.00 98.12 301 CYS A C 1
ATOM 2331 O O . CYS A 1 301 ? 0.034 -5.084 -10.808 1.00 98.12 301 CYS A O 1
ATOM 2333 N N . LEU A 1 302 ? -1.016 -3.945 -12.438 1.00 97.44 302 LEU A N 1
ATOM 2334 C CA . LEU A 1 302 ? -2.218 -4.777 -12.399 1.00 97.44 302 LEU A CA 1
ATOM 2335 C C . LEU A 1 302 ? -1.912 -6.206 -12.869 1.00 97.44 302 LEU A C 1
ATOM 2337 O O . LEU A 1 302 ? -2.351 -7.169 -12.246 1.00 97.44 302 LEU A O 1
ATOM 2341 N N . ALA A 1 303 ? -1.114 -6.349 -13.932 1.00 97.06 303 ALA A N 1
ATOM 2342 C CA . ALA A 1 303 ? -0.672 -7.655 -14.417 1.00 97.06 303 ALA A CA 1
ATOM 2343 C C . ALA A 1 303 ? 0.150 -8.406 -13.358 1.00 97.06 303 ALA A C 1
ATOM 2345 O O . ALA A 1 303 ? -0.054 -9.600 -13.157 1.00 97.06 303 ALA A O 1
ATOM 2346 N N . LEU A 1 304 ? 1.045 -7.701 -12.656 1.00 98.06 304 LEU A N 1
ATOM 2347 C CA . LEU A 1 304 ? 1.853 -8.275 -11.578 1.00 98.06 304 LEU A CA 1
ATOM 2348 C C . LEU A 1 304 ? 0.990 -8.773 -10.413 1.00 98.06 304 LEU A C 1
ATOM 2350 O O . LEU A 1 304 ? 1.311 -9.806 -9.836 1.00 98.06 304 LEU A O 1
ATOM 2354 N N . ALA A 1 305 ? -0.115 -8.097 -10.090 1.00 96.75 305 ALA A N 1
ATOM 2355 C CA . ALA A 1 305 ? -1.035 -8.560 -9.053 1.00 96.75 305 ALA A CA 1
ATOM 2356 C C . ALA A 1 305 ? -1.769 -9.854 -9.447 1.00 96.75 305 ALA A C 1
ATOM 2358 O O . ALA A 1 305 ? -1.824 -10.788 -8.649 1.00 96.75 305 ALA A O 1
ATOM 2359 N N . TYR A 1 306 ? -2.252 -9.954 -10.692 1.00 95.69 306 TYR A N 1
ATOM 2360 C CA . TYR A 1 306 ? -2.805 -11.208 -11.224 1.00 95.69 306 TYR A CA 1
ATOM 2361 C C . TYR A 1 306 ? -1.775 -12.345 -11.187 1.00 95.69 306 TYR A C 1
ATOM 2363 O O . TYR A 1 306 ? -2.099 -13.462 -10.792 1.00 95.69 306 TYR A O 1
ATOM 2371 N N . GLN A 1 307 ? -0.526 -12.060 -11.569 1.00 95.25 307 GLN A N 1
ATOM 2372 C CA . GLN A 1 307 ? 0.563 -13.039 -11.516 1.00 95.25 307 GLN A CA 1
ATOM 2373 C C . GLN A 1 307 ? 0.875 -13.472 -10.082 1.00 95.25 307 GLN A C 1
ATOM 2375 O O . GLN A 1 307 ? 1.084 -14.657 -9.851 1.00 95.25 307 GLN A O 1
ATOM 2380 N N . ALA A 1 308 ? 0.882 -12.539 -9.127 1.00 95.06 308 ALA A N 1
ATOM 2381 C CA . ALA A 1 308 ? 1.133 -12.841 -7.723 1.00 95.06 308 ALA A CA 1
ATOM 2382 C C . ALA A 1 308 ? 0.047 -13.746 -7.123 1.00 95.06 308 ALA A C 1
ATOM 2384 O O . ALA A 1 308 ? 0.382 -14.651 -6.373 1.00 95.06 308 ALA A O 1
ATOM 2385 N N . LEU A 1 309 ? -1.228 -13.563 -7.485 1.00 92.12 309 LEU A N 1
ATOM 2386 C CA . LEU A 1 309 ? -2.308 -14.457 -7.037 1.00 92.12 309 LEU A CA 1
ATOM 2387 C C . LEU A 1 309 ? -2.284 -15.842 -7.668 1.00 92.12 309 LEU A C 1
ATOM 2389 O O . LEU A 1 309 ? -2.742 -16.796 -7.054 1.00 92.12 309 LEU A O 1
ATOM 2393 N N . ALA A 1 310 ? -1.804 -15.950 -8.904 1.00 92.19 310 ALA A N 1
ATOM 2394 C CA . ALA A 1 310 ? -1.659 -17.239 -9.573 1.00 92.19 310 ALA A CA 1
ATOM 2395 C C . ALA A 1 310 ? -0.407 -18.013 -9.111 1.00 92.19 310 ALA A C 1
ATOM 2397 O O . ALA A 1 310 ? -0.239 -19.180 -9.464 1.00 92.19 310 ALA A O 1
ATOM 2398 N N . ALA A 1 311 ? 0.494 -17.353 -8.381 1.00 88.19 311 ALA A N 1
ATOM 2399 C CA . ALA A 1 311 ? 1.734 -17.903 -7.847 1.00 88.19 311 ALA A CA 1
ATOM 2400 C C . ALA A 1 311 ? 1.525 -18.445 -6.410 1.00 88.19 311 ALA A C 1
ATOM 2402 O O . ALA A 1 311 ? 0.416 -18.359 -5.887 1.00 88.19 311 ALA A O 1
ATOM 2403 N N . PRO A 1 312 ? 2.554 -19.027 -5.757 1.00 78.44 312 PRO A N 1
ATOM 2404 C CA . PRO A 1 312 ? 2.436 -19.496 -4.376 1.00 78.44 312 PRO A CA 1
ATOM 2405 C C . PRO A 1 312 ? 1.959 -18.403 -3.408 1.00 78.44 312 PRO A C 1
ATOM 2407 O O . PRO A 1 312 ? 2.284 -17.229 -3.591 1.00 78.44 312 PRO A O 1
ATOM 2410 N N . ASP A 1 313 ? 1.283 -18.812 -2.332 1.00 79.50 313 ASP A N 1
ATOM 2411 C CA . ASP A 1 313 ? 0.520 -17.952 -1.405 1.00 79.50 313 ASP A CA 1
ATOM 2412 C C . ASP A 1 313 ? 1.272 -16.738 -0.820 1.00 79.50 313 ASP A C 1
ATOM 2414 O O . ASP A 1 313 ? 0.649 -15.792 -0.348 1.00 79.50 313 ASP A O 1
ATOM 2418 N N . HIS A 1 314 ? 2.607 -16.733 -0.845 1.00 89.06 314 HIS A N 1
ATOM 2419 C CA . HIS A 1 314 ? 3.445 -15.652 -0.316 1.00 89.06 314 HIS A CA 1
ATOM 2420 C C . HIS A 1 314 ? 3.862 -14.600 -1.366 1.00 89.06 314 HIS A C 1
ATOM 2422 O O . HIS A 1 314 ? 4.437 -13.568 -1.014 1.00 89.06 314 HIS A O 1
ATOM 2428 N N . ALA A 1 315 ? 3.579 -14.815 -2.655 1.00 94.56 315 ALA A N 1
ATOM 2429 C CA . ALA A 1 315 ? 3.870 -13.842 -3.711 1.00 94.56 315 ALA A CA 1
ATOM 2430 C C . ALA A 1 315 ? 3.156 -12.483 -3.522 1.00 94.56 315 ALA A C 1
ATOM 2432 O O . ALA A 1 315 ? 3.799 -11.452 -3.749 1.00 94.56 315 ALA A O 1
ATOM 2433 N N . PRO A 1 316 ? 1.895 -12.422 -3.045 1.00 94.81 316 PRO A N 1
ATOM 2434 C CA . PRO A 1 316 ? 1.253 -11.174 -2.623 1.00 94.81 316 PRO A CA 1
ATOM 2435 C C . PRO A 1 316 ? 2.037 -10.370 -1.572 1.00 94.81 316 PRO A C 1
ATOM 2437 O O . PRO A 1 316 ? 2.092 -9.141 -1.658 1.00 94.81 316 PRO A O 1
ATOM 2440 N N . THR A 1 317 ? 2.712 -11.037 -0.632 1.00 93.56 317 THR A N 1
ATOM 2441 C CA . THR A 1 317 ? 3.569 -10.383 0.372 1.00 93.56 317 THR A CA 1
ATOM 2442 C C . THR A 1 317 ? 4.768 -9.708 -0.280 1.00 93.56 317 THR A C 1
ATOM 2444 O O . THR A 1 317 ? 5.025 -8.530 -0.030 1.00 93.56 317 THR A O 1
ATOM 2447 N N . ILE A 1 318 ? 5.449 -10.410 -1.193 1.00 95.75 318 ILE A N 1
ATOM 2448 C CA . ILE A 1 318 ? 6.570 -9.855 -1.966 1.00 95.75 318 ILE A CA 1
ATOM 2449 C C . ILE A 1 318 ? 6.103 -8.653 -2.800 1.00 95.75 318 ILE A C 1
ATOM 2451 O O . ILE A 1 318 ? 6.761 -7.610 -2.817 1.00 95.75 318 ILE A O 1
ATOM 2455 N N . LEU A 1 319 ? 4.950 -8.786 -3.469 1.00 97.00 319 LEU A N 1
ATOM 2456 C CA . LEU A 1 319 ? 4.331 -7.725 -4.264 1.00 97.00 319 LEU A CA 1
ATOM 2457 C C . LEU A 1 319 ? 4.094 -6.468 -3.415 1.00 97.00 319 LEU A C 1
ATOM 2459 O O . LEU A 1 319 ? 4.512 -5.379 -3.814 1.00 97.00 319 LEU A O 1
ATOM 2463 N N . ASN A 1 320 ? 3.450 -6.614 -2.251 1.00 94.62 320 ASN A N 1
ATOM 2464 C CA . ASN A 1 320 ? 3.140 -5.495 -1.363 1.00 94.62 320 ASN A CA 1
ATOM 2465 C C . ASN A 1 320 ? 4.409 -4.813 -0.836 1.00 94.62 320 ASN A C 1
ATOM 2467 O O . ASN A 1 320 ? 4.554 -3.596 -0.974 1.00 94.62 320 ASN A O 1
ATOM 2471 N N . ALA A 1 321 ? 5.341 -5.593 -0.285 1.00 92.75 321 ALA A N 1
ATOM 2472 C CA . ALA A 1 321 ? 6.583 -5.096 0.299 1.00 92.75 321 ALA A CA 1
ATOM 2473 C C . ALA A 1 321 ? 7.422 -4.307 -0.723 1.00 92.75 321 ALA A C 1
ATOM 2475 O O . ALA A 1 321 ? 7.841 -3.171 -0.470 1.00 92.75 321 ALA A O 1
ATOM 2476 N N . ALA A 1 322 ? 7.619 -4.875 -1.918 1.00 95.88 322 ALA A N 1
ATOM 2477 C CA . ALA A 1 322 ? 8.357 -4.219 -2.991 1.00 95.88 322 ALA A CA 1
ATOM 2478 C C . ALA A 1 322 ? 7.628 -2.969 -3.507 1.00 95.88 322 ALA A C 1
ATOM 2480 O O . ALA A 1 322 ? 8.274 -1.952 -3.780 1.00 95.88 322 ALA A O 1
ATOM 2481 N N . ASN A 1 323 ? 6.293 -3.015 -3.612 1.00 96.38 323 ASN A N 1
ATOM 2482 C CA . ASN A 1 323 ? 5.490 -1.868 -4.023 1.00 96.38 323 ASN A CA 1
ATOM 2483 C C . ASN A 1 323 ? 5.614 -0.702 -3.038 1.00 96.38 323 ASN A C 1
ATOM 2485 O O . ASN A 1 323 ? 5.868 0.423 -3.464 1.00 96.38 323 ASN A O 1
ATOM 2489 N N . GLU A 1 324 ? 5.498 -0.950 -1.731 1.00 92.44 324 GLU A N 1
ATOM 2490 C CA . GLU A 1 324 ? 5.636 0.099 -0.717 1.00 92.44 324 GLU A CA 1
ATOM 2491 C C . GLU A 1 324 ? 6.988 0.818 -0.819 1.00 92.44 324 GLU A C 1
ATOM 2493 O O . GLU A 1 324 ? 7.040 2.053 -0.833 1.00 92.44 324 GLU A O 1
ATOM 2498 N N . VAL A 1 325 ? 8.083 0.064 -0.968 1.00 92.25 325 VAL A N 1
ATOM 2499 C CA . VAL A 1 325 ? 9.428 0.636 -1.124 1.00 92.25 325 VAL A CA 1
ATOM 2500 C C . VAL A 1 325 ? 9.571 1.392 -2.446 1.00 92.25 325 VAL A C 1
ATOM 2502 O O . VAL A 1 325 ? 10.134 2.494 -2.467 1.00 92.25 325 VAL A O 1
ATOM 2505 N N . ALA A 1 326 ? 9.064 0.840 -3.550 1.00 93.44 326 ALA A N 1
ATOM 2506 C CA . ALA A 1 326 ? 9.124 1.475 -4.863 1.00 93.44 326 ALA A CA 1
ATOM 2507 C C . ALA A 1 326 ? 8.344 2.799 -4.883 1.00 93.44 326 ALA A C 1
ATOM 2509 O O . ALA A 1 326 ? 8.881 3.830 -5.292 1.00 93.44 326 ALA A O 1
ATOM 2510 N N . VAL A 1 327 ? 7.113 2.800 -4.370 1.00 94.31 327 VAL A N 1
ATOM 2511 C CA . VAL A 1 327 ? 6.254 3.987 -4.289 1.00 94.31 327 VAL A CA 1
ATOM 2512 C C . VAL A 1 327 ? 6.857 5.041 -3.372 1.00 94.31 327 VAL A C 1
ATOM 2514 O O . VAL A 1 327 ? 6.923 6.204 -3.768 1.00 94.31 327 VAL A O 1
ATOM 2517 N N . ALA A 1 328 ? 7.364 4.669 -2.192 1.00 88.25 328 ALA A N 1
ATOM 2518 C CA . ALA A 1 328 ? 8.056 5.609 -1.309 1.00 88.25 328 ALA A CA 1
ATOM 2519 C C . ALA A 1 328 ? 9.272 6.243 -2.006 1.00 88.25 328 ALA A C 1
ATOM 2521 O O . ALA A 1 328 ? 9.464 7.457 -1.969 1.00 88.25 328 ALA A O 1
ATOM 2522 N N . THR A 1 329 ? 10.054 5.439 -2.730 1.00 85.81 329 THR A N 1
ATOM 2523 C CA . THR A 1 329 ? 11.231 5.915 -3.471 1.00 85.81 329 THR A CA 1
ATOM 2524 C C . THR A 1 329 ? 10.851 6.834 -4.642 1.00 85.81 329 THR A C 1
ATOM 2526 O O . THR A 1 329 ? 11.562 7.805 -4.922 1.00 85.81 329 THR A O 1
ATOM 2529 N N . PHE A 1 330 ? 9.723 6.577 -5.312 1.00 89.88 330 PHE A N 1
ATOM 2530 C CA . PHE A 1 330 ? 9.157 7.465 -6.331 1.00 89.88 330 PHE A CA 1
ATOM 2531 C C . PHE A 1 330 ? 8.656 8.779 -5.719 1.00 89.88 330 PHE A C 1
ATOM 2533 O O . PHE A 1 330 ? 8.992 9.852 -6.217 1.00 89.88 330 PHE A O 1
ATOM 2540 N N . LEU A 1 331 ? 7.915 8.717 -4.607 1.00 84.62 331 LEU A N 1
ATOM 2541 C CA . LEU A 1 331 ? 7.422 9.889 -3.873 1.00 84.62 331 LEU A CA 1
ATOM 2542 C C . LEU A 1 331 ? 8.564 10.796 -3.383 1.00 84.62 331 LEU A C 1
ATOM 2544 O O . LEU A 1 331 ? 8.392 12.017 -3.354 1.00 84.62 331 LEU A O 1
ATOM 2548 N N . ASP A 1 332 ? 9.719 10.202 -3.071 1.00 80.25 332 ASP A N 1
ATOM 2549 C CA . ASP A 1 332 ? 10.984 10.867 -2.726 1.00 80.25 332 ASP A CA 1
ATOM 2550 C C . ASP A 1 332 ? 11.783 11.359 -3.952 1.00 80.25 332 ASP A C 1
ATOM 2552 O O . ASP A 1 332 ? 12.910 11.841 -3.810 1.00 80.25 332 ASP A O 1
ATOM 2556 N N . ARG A 1 333 ? 11.230 11.238 -5.168 1.00 81.94 333 ARG A N 1
ATOM 2557 C CA . ARG A 1 333 ? 11.851 11.633 -6.449 1.00 81.94 333 ARG A CA 1
ATOM 2558 C C . ARG A 1 333 ? 13.174 10.921 -6.748 1.00 81.94 333 ARG A C 1
ATOM 2560 O O . ARG A 1 333 ? 14.040 11.462 -7.437 1.00 81.94 333 ARG A O 1
ATOM 2567 N N . ARG A 1 334 ? 13.375 9.711 -6.218 1.00 77.62 334 ARG A N 1
ATOM 2568 C CA . ARG A 1 334 ? 14.625 8.956 -6.412 1.00 77.62 334 ARG A CA 1
ATOM 2569 C C . ARG A 1 334 ? 14.573 7.989 -7.592 1.00 77.62 334 ARG A C 1
ATOM 2571 O O . ARG A 1 334 ? 15.642 7.711 -8.138 1.00 77.62 334 ARG A O 1
ATOM 2578 N N . ILE A 1 335 ? 13.375 7.549 -7.982 1.00 81.62 335 ILE A N 1
ATOM 2579 C CA . ILE A 1 335 ? 13.082 6.802 -9.215 1.00 81.62 335 ILE A CA 1
ATOM 2580 C C . ILE A 1 335 ? 11.966 7.489 -10.010 1.00 81.62 335 ILE A C 1
ATOM 2582 O O . ILE A 1 335 ? 11.194 8.266 -9.449 1.00 81.62 335 ILE A O 1
ATOM 2586 N N . ALA A 1 336 ? 11.875 7.192 -11.304 1.00 85.75 336 ALA A N 1
ATOM 2587 C CA . ALA A 1 336 ? 10.788 7.621 -12.178 1.00 85.75 336 ALA A CA 1
ATOM 2588 C C . ALA A 1 336 ? 9.571 6.683 -12.081 1.00 85.75 336 ALA A C 1
ATOM 2590 O O . ALA A 1 336 ? 9.704 5.509 -11.736 1.00 85.75 336 ALA A O 1
ATOM 2591 N N . TYR A 1 337 ? 8.388 7.184 -12.448 1.00 91.00 337 TYR A N 1
ATOM 2592 C CA . TYR A 1 337 ? 7.115 6.451 -12.376 1.00 91.00 337 TYR A CA 1
ATOM 2593 C C . TYR A 1 337 ? 7.161 5.086 -13.091 1.00 91.00 337 TYR A C 1
ATOM 2595 O O . TYR A 1 337 ? 6.822 4.059 -12.506 1.00 91.00 337 TYR A O 1
ATOM 2603 N N . HIS A 1 338 ? 7.678 5.044 -14.324 1.00 88.50 338 HIS A N 1
ATOM 2604 C CA . HIS A 1 338 ? 7.783 3.810 -15.116 1.00 88.50 338 HIS A CA 1
ATOM 2605 C C . HIS A 1 338 ? 8.737 2.755 -14.517 1.00 88.50 338 HIS A C 1
ATOM 2607 O O . HIS A 1 338 ? 8.750 1.615 -14.975 1.00 88.50 338 HIS A O 1
ATOM 2613 N N . GLN A 1 339 ? 9.545 3.107 -13.509 1.00 89.38 339 GLN A N 1
ATOM 2614 C CA . GLN A 1 339 ? 10.461 2.178 -12.841 1.00 89.38 339 GLN A CA 1
ATOM 2615 C C . GLN A 1 339 ? 9.800 1.407 -11.688 1.00 89.38 339 GLN A C 1
ATOM 2617 O O . GLN A 1 339 ? 10.398 0.445 -11.203 1.00 89.38 339 GLN A O 1
ATOM 2622 N N . ILE A 1 340 ? 8.583 1.776 -11.267 1.00 94.81 340 ILE A N 1
ATOM 2623 C CA . ILE A 1 340 ? 7.864 1.106 -10.171 1.00 94.81 340 ILE A CA 1
ATOM 2624 C C . ILE A 1 340 ? 7.596 -0.365 -10.523 1.00 94.81 340 ILE A C 1
ATOM 2626 O O . ILE A 1 340 ? 8.082 -1.254 -9.827 1.00 94.81 340 ILE A O 1
ATOM 2630 N N . ALA A 1 341 ? 6.913 -0.643 -11.638 1.00 96.81 341 ALA A N 1
ATOM 2631 C CA . ALA A 1 341 ? 6.570 -2.019 -12.010 1.00 96.81 341 ALA A CA 1
ATOM 2632 C C . ALA A 1 341 ? 7.802 -2.927 -12.235 1.00 96.81 341 ALA A C 1
ATOM 2634 O O . ALA A 1 341 ? 7.838 -4.005 -11.645 1.00 96.81 341 ALA A O 1
ATOM 2635 N N . PRO A 1 342 ? 8.860 -2.513 -12.969 1.00 95.25 342 PRO A N 1
ATOM 2636 C CA . PRO A 1 342 ? 10.075 -3.324 -13.102 1.00 95.25 342 PRO A CA 1
ATOM 2637 C C . PRO A 1 342 ? 10.800 -3.598 -11.778 1.00 95.25 342 PRO A C 1
ATOM 2639 O O . PRO A 1 342 ? 11.483 -4.610 -11.645 1.00 95.25 342 PRO A O 1
ATOM 2642 N N . THR A 1 343 ? 10.695 -2.694 -10.799 1.00 94.19 343 THR A N 1
ATOM 2643 C CA . THR A 1 343 ? 11.261 -2.896 -9.454 1.00 94.19 343 THR A CA 1
ATOM 2644 C C . THR A 1 343 ? 10.525 -4.031 -8.742 1.00 94.19 343 THR A C 1
ATOM 2646 O O . THR A 1 343 ? 11.159 -4.947 -8.223 1.00 94.19 343 THR A O 1
ATOM 2649 N N . ILE A 1 344 ? 9.193 -4.001 -8.781 1.00 97.81 344 ILE A N 1
ATOM 2650 C CA . ILE A 1 344 ? 8.328 -5.016 -8.170 1.00 97.81 344 ILE A CA 1
ATOM 2651 C C . ILE A 1 344 ? 8.519 -6.375 -8.855 1.00 97.81 344 ILE A C 1
ATOM 2653 O O . ILE A 1 344 ? 8.712 -7.385 -8.185 1.00 97.81 344 ILE A O 1
ATOM 2657 N N . GLU A 1 345 ? 8.556 -6.399 -10.189 1.00 97.50 345 GLU A N 1
ATOM 2658 C CA . GLU A 1 345 ? 8.788 -7.617 -10.972 1.00 97.50 345 GLU A CA 1
ATOM 2659 C C . GLU A 1 345 ? 10.121 -8.295 -10.608 1.00 97.50 345 GLU A C 1
ATOM 2661 O O . GLU A 1 345 ? 10.192 -9.518 -10.479 1.00 97.50 345 GLU A O 1
ATOM 2666 N N . LYS A 1 346 ? 11.192 -7.515 -10.413 1.00 95.50 346 LYS A N 1
ATOM 2667 C CA . LYS A 1 346 ? 12.497 -8.051 -9.995 1.00 95.50 346 LYS A CA 1
ATOM 2668 C C . LYS A 1 346 ? 12.452 -8.670 -8.601 1.00 95.50 346 LYS A C 1
ATOM 2670 O O . LYS A 1 346 ? 13.053 -9.724 -8.413 1.00 95.50 346 LYS A O 1
ATOM 2675 N N . ALA A 1 347 ? 11.749 -8.044 -7.656 1.00 95.31 347 ALA A N 1
ATOM 2676 C CA . ALA A 1 347 ? 11.567 -8.602 -6.319 1.00 95.31 347 ALA A CA 1
ATOM 2677 C C . ALA A 1 347 ? 10.784 -9.924 -6.373 1.00 95.31 347 ALA A C 1
ATOM 2679 O O . ALA A 1 347 ? 11.254 -10.926 -5.842 1.00 95.31 347 ALA A O 1
ATOM 2680 N N . LEU A 1 348 ? 9.667 -9.965 -7.109 1.00 96.19 348 LEU A N 1
ATOM 2681 C CA . LEU A 1 348 ? 8.887 -11.192 -7.322 1.00 96.19 348 LEU A CA 1
ATOM 2682 C C . LEU A 1 348 ? 9.736 -12.330 -7.900 1.00 96.19 348 LEU A C 1
ATOM 2684 O O . LEU A 1 348 ? 9.675 -13.455 -7.415 1.00 96.19 348 LEU A O 1
ATOM 2688 N N . LYS A 1 349 ? 10.576 -12.041 -8.901 1.00 95.50 349 LYS A N 1
ATOM 2689 C CA . LYS A 1 349 ? 11.486 -13.043 -9.480 1.00 95.50 349 LYS A CA 1
ATOM 2690 C C . LYS A 1 349 ? 12.524 -13.529 -8.469 1.00 95.50 349 LYS A C 1
ATOM 2692 O O . LYS A 1 349 ? 12.741 -14.735 -8.374 1.00 95.50 349 LYS A O 1
ATOM 2697 N N . HIS A 1 350 ? 13.146 -12.613 -7.723 1.00 94.38 350 HIS A N 1
ATOM 2698 C CA . HIS A 1 350 ? 14.197 -12.939 -6.755 1.00 94.38 350 HIS A CA 1
ATOM 2699 C C . HIS A 1 350 ? 13.695 -13.854 -5.631 1.00 94.38 350 HIS A C 1
ATOM 2701 O O . HIS A 1 350 ? 14.365 -14.824 -5.295 1.00 94.38 350 HIS A O 1
ATOM 2707 N N . PHE A 1 351 ? 12.501 -13.580 -5.101 1.00 94.38 351 PHE A N 1
ATOM 2708 C CA . PHE A 1 351 ? 11.928 -14.303 -3.962 1.00 94.38 351 PHE A CA 1
ATOM 2709 C C . PHE A 1 351 ? 10.950 -15.425 -4.355 1.00 94.38 351 PHE A C 1
ATOM 2711 O O . PHE A 1 351 ? 10.319 -16.015 -3.487 1.00 94.38 351 PHE A O 1
ATOM 2718 N N . SER A 1 352 ? 10.836 -15.768 -5.643 1.00 88.94 352 SER A N 1
ATOM 2719 C CA . SER A 1 352 ? 9.879 -16.776 -6.145 1.00 88.94 352 SER A CA 1
ATOM 2720 C C . SER A 1 352 ? 10.015 -18.179 -5.531 1.00 88.94 352 SER A C 1
ATOM 2722 O O . SER A 1 352 ? 9.059 -18.950 -5.554 1.00 88.94 352 SER A O 1
ATOM 2724 N N . GLY A 1 353 ? 11.193 -18.520 -4.999 1.00 85.44 353 GLY A N 1
ATOM 2725 C CA . GLY A 1 353 ? 11.475 -19.798 -4.340 1.00 85.44 353 GLY A CA 1
ATOM 2726 C C . GLY A 1 353 ? 11.494 -19.739 -2.811 1.00 85.44 353 GLY A C 1
ATOM 2727 O O . GLY A 1 353 ? 12.017 -20.668 -2.196 1.00 85.44 353 GLY A O 1
ATOM 2728 N N . TYR A 1 354 ? 11.011 -18.657 -2.191 1.00 87.56 354 TYR A N 1
ATOM 2729 C CA . TYR A 1 354 ? 11.041 -18.518 -0.736 1.00 87.56 354 TYR A CA 1
ATOM 2730 C C . TYR A 1 354 ? 10.081 -19.518 -0.075 1.00 87.56 354 TYR A C 1
ATOM 2732 O O . TYR A 1 354 ? 8.940 -19.691 -0.499 1.00 87.56 354 TYR A O 1
ATOM 2740 N N . ALA A 1 355 ? 10.540 -20.203 0.970 1.00 83.88 355 ALA A N 1
ATOM 2741 C CA . ALA A 1 355 ? 9.719 -21.166 1.693 1.00 83.88 355 ALA A CA 1
ATOM 2742 C C . ALA A 1 355 ? 9.020 -20.473 2.867 1.00 83.88 355 ALA A C 1
ATOM 2744 O O . ALA A 1 355 ? 9.679 -19.889 3.721 1.00 83.88 355 ALA A O 1
ATOM 2745 N N . VAL A 1 356 ? 7.691 -20.571 2.927 1.00 85.19 356 VAL A N 1
ATOM 2746 C CA . VAL A 1 356 ? 6.882 -20.054 4.038 1.00 85.19 356 VAL A CA 1
ATOM 2747 C C . VAL A 1 356 ? 6.151 -21.222 4.682 1.00 85.19 356 VAL A C 1
ATOM 2749 O O . VAL A 1 356 ? 5.375 -21.909 4.022 1.00 85.19 356 VAL A O 1
ATOM 2752 N N . THR A 1 357 ? 6.402 -21.448 5.969 1.00 84.44 357 THR A N 1
ATOM 2753 C CA . THR A 1 357 ? 5.800 -22.544 6.748 1.00 84.44 357 THR A CA 1
ATOM 2754 C C . THR A 1 357 ? 4.962 -22.048 7.920 1.00 84.44 357 THR A C 1
ATOM 2756 O O . THR A 1 357 ? 4.039 -22.733 8.356 1.00 84.44 357 THR A O 1
ATOM 2759 N N . GLN A 1 358 ? 5.254 -20.847 8.414 1.00 84.50 358 GLN A N 1
ATOM 2760 C CA . GLN A 1 358 ? 4.574 -20.219 9.543 1.00 84.50 358 GLN A CA 1
ATOM 2761 C C . GLN A 1 358 ? 4.419 -18.714 9.320 1.00 84.50 358 GLN A C 1
ATOM 2763 O O . GLN A 1 358 ? 5.094 -18.106 8.492 1.00 84.50 358 GLN A O 1
ATOM 2768 N N . PHE A 1 359 ? 3.556 -18.092 10.122 1.00 81.12 359 PHE A N 1
ATOM 2769 C CA . PHE A 1 359 ? 3.280 -16.658 10.045 1.00 81.12 359 PHE A CA 1
ATOM 2770 C C . PHE A 1 359 ? 4.541 -15.793 10.193 1.00 81.12 359 PHE A C 1
ATOM 2772 O O . PHE A 1 359 ? 4.684 -14.785 9.507 1.00 81.12 359 PHE A O 1
ATOM 2779 N N . GLN A 1 360 ? 5.477 -16.204 11.053 1.00 84.62 360 GLN A N 1
ATOM 2780 C CA . GLN A 1 360 ? 6.724 -15.469 11.264 1.00 84.62 360 GLN A CA 1
ATOM 2781 C C . GLN A 1 360 ? 7.591 -15.409 9.997 1.00 84.62 360 GLN A C 1
ATOM 2783 O O . GLN A 1 360 ? 8.268 -14.406 9.780 1.00 84.62 360 GLN A O 1
ATOM 2788 N N . ASP A 1 361 ? 7.523 -16.434 9.141 1.00 88.00 361 ASP A N 1
ATOM 2789 C CA . ASP A 1 361 ? 8.261 -16.467 7.876 1.00 88.00 361 ASP A CA 1
ATOM 2790 C C . ASP A 1 361 ? 7.705 -15.420 6.893 1.00 88.00 361 ASP A C 1
ATOM 2792 O O . ASP A 1 361 ? 8.467 -14.847 6.123 1.00 88.00 361 ASP A O 1
ATOM 2796 N N . LEU A 1 362 ? 6.398 -15.105 6.940 1.00 87.06 362 LEU A N 1
ATOM 2797 C CA . LEU A 1 362 ? 5.814 -14.026 6.125 1.00 87.06 362 LEU A CA 1
ATOM 2798 C C . LEU A 1 362 ? 6.305 -12.644 6.557 1.00 87.06 362 LEU A C 1
ATOM 2800 O O . LEU A 1 362 ? 6.552 -11.794 5.705 1.00 87.06 362 LEU A O 1
ATOM 2804 N N . LEU A 1 363 ? 6.438 -12.416 7.867 1.00 84.06 363 LEU A N 1
ATOM 2805 C CA . LEU A 1 363 ? 6.970 -11.156 8.389 1.00 84.06 363 LEU A CA 1
ATOM 2806 C C . LEU A 1 363 ? 8.453 -11.001 8.034 1.00 84.06 363 LEU A C 1
ATOM 2808 O O . LEU A 1 363 ? 8.860 -9.943 7.563 1.00 84.06 363 LEU A O 1
ATOM 2812 N N . ALA A 1 364 ? 9.237 -12.073 8.189 1.00 88.69 364 ALA A N 1
ATOM 2813 C CA . ALA A 1 364 ? 10.637 -12.092 7.773 1.00 88.69 364 ALA A CA 1
ATOM 2814 C C . ALA A 1 364 ? 10.781 -11.841 6.263 1.00 88.69 364 ALA A C 1
ATOM 2816 O O . ALA A 1 364 ? 11.611 -11.034 5.850 1.00 88.69 364 ALA A O 1
ATOM 2817 N N . LEU A 1 365 ? 9.925 -12.461 5.445 1.00 90.88 365 LEU A N 1
ATOM 2818 C CA . LEU A 1 365 ? 9.888 -12.240 4.003 1.00 90.88 365 LEU A CA 1
ATOM 2819 C C . LEU A 1 365 ? 9.574 -10.779 3.642 1.00 90.88 365 LEU A C 1
ATOM 2821 O O . LEU A 1 365 ? 10.243 -10.222 2.775 1.00 90.88 365 LEU A O 1
ATOM 2825 N N . ASP A 1 366 ? 8.587 -10.145 4.286 1.00 90.06 366 ASP A N 1
ATOM 2826 C CA . ASP A 1 366 ? 8.277 -8.721 4.069 1.00 90.06 366 ASP A CA 1
ATOM 2827 C C . ASP A 1 366 ? 9.515 -7.841 4.346 1.00 90.06 366 ASP A C 1
ATOM 2829 O O . ASP A 1 366 ? 9.902 -7.036 3.491 1.00 90.06 366 ASP A O 1
ATOM 2833 N N . ASP A 1 367 ? 10.207 -8.064 5.468 1.00 87.56 367 ASP A N 1
ATOM 2834 C CA . ASP A 1 367 ? 11.433 -7.339 5.830 1.00 87.56 367 ASP A CA 1
ATOM 2835 C C . ASP A 1 367 ? 12.587 -7.581 4.839 1.00 87.56 367 ASP A C 1
ATOM 2837 O O . ASP A 1 367 ? 13.249 -6.632 4.394 1.00 87.56 367 ASP A O 1
ATOM 2841 N N . GLU A 1 368 ? 12.823 -8.834 4.442 1.00 93.06 368 GLU A N 1
ATOM 2842 C CA . GLU A 1 368 ? 13.862 -9.205 3.475 1.00 93.06 368 GLU A CA 1
ATOM 2843 C C . GLU A 1 368 ? 13.605 -8.585 2.097 1.00 93.06 368 GLU A C 1
ATOM 2845 O O . GLU A 1 368 ? 14.517 -8.020 1.481 1.00 93.06 368 GLU A O 1
ATOM 2850 N N . VAL A 1 369 ? 12.355 -8.610 1.625 1.00 93.62 369 VAL A N 1
ATOM 2851 C CA . VAL A 1 369 ? 11.959 -7.991 0.354 1.00 93.62 369 VAL A CA 1
ATOM 2852 C C . VAL A 1 369 ? 12.166 -6.483 0.406 1.00 93.62 369 VAL A C 1
ATOM 2854 O O . VAL A 1 369 ? 12.677 -5.899 -0.559 1.00 93.62 369 VAL A O 1
ATOM 2857 N N . ARG A 1 370 ? 11.828 -5.826 1.523 1.00 90.56 370 ARG A N 1
ATOM 2858 C CA . ARG A 1 370 ? 12.086 -4.389 1.699 1.00 90.56 370 ARG A CA 1
ATOM 2859 C C . ARG A 1 370 ? 13.577 -4.086 1.662 1.00 90.56 370 ARG A C 1
ATOM 2861 O O . ARG A 1 370 ? 13.993 -3.169 0.946 1.00 90.56 370 ARG A O 1
ATOM 2868 N N . ALA A 1 371 ? 14.389 -4.854 2.387 1.00 83.69 371 ALA A N 1
ATOM 2869 C CA . ALA A 1 371 ? 15.839 -4.690 2.422 1.00 83.69 371 ALA A CA 1
ATOM 2870 C C . ALA A 1 371 ? 16.462 -4.863 1.027 1.00 83.69 371 ALA A C 1
ATOM 2872 O O . ALA A 1 371 ? 17.193 -3.976 0.568 1.00 83.69 371 ALA A O 1
ATOM 2873 N N . PHE A 1 372 ? 16.096 -5.937 0.320 1.00 90.19 372 PHE A N 1
ATOM 2874 C CA . PHE A 1 372 ? 16.508 -6.204 -1.057 1.00 90.19 372 PHE A CA 1
ATOM 2875 C C . PHE A 1 372 ? 16.094 -5.071 -2.000 1.00 90.19 372 PHE A C 1
ATOM 2877 O O . PHE A 1 372 ? 16.918 -4.543 -2.747 1.00 90.19 372 PHE A O 1
ATOM 2884 N N . THR A 1 373 ? 14.834 -4.634 -1.937 1.00 84.69 373 THR A N 1
ATOM 2885 C CA . THR A 1 373 ? 14.317 -3.577 -2.815 1.00 84.69 373 THR A CA 1
ATOM 2886 C C . THR A 1 373 ? 15.042 -2.256 -2.557 1.00 84.69 373 THR A C 1
ATOM 2888 O O . THR A 1 373 ? 15.457 -1.574 -3.496 1.00 84.69 373 THR A O 1
ATOM 2891 N N . HIS A 1 374 ? 15.294 -1.908 -1.291 1.00 81.56 374 HIS A N 1
ATOM 2892 C CA . HIS A 1 374 ? 16.108 -0.748 -0.941 1.00 81.56 374 HIS A CA 1
ATOM 2893 C C . HIS A 1 374 ? 17.554 -0.865 -1.427 1.00 81.56 374 HIS A C 1
ATOM 2895 O O . HIS A 1 374 ? 18.127 0.151 -1.825 1.00 81.56 374 HIS A O 1
ATOM 2901 N N . GLN A 1 375 ? 18.171 -2.046 -1.358 1.00 73.62 375 GLN A N 1
ATOM 2902 C CA . GLN A 1 375 ? 19.524 -2.268 -1.867 1.00 73.62 375 GLN A CA 1
ATOM 2903 C C . GLN A 1 375 ? 19.560 -2.111 -3.387 1.00 73.62 375 GLN A C 1
ATOM 2905 O O . GLN A 1 375 ? 20.344 -1.311 -3.892 1.00 73.62 375 GLN A O 1
ATOM 2910 N N . MET A 1 376 ? 18.660 -2.785 -4.101 1.00 79.94 376 MET A N 1
ATOM 2911 C CA . MET A 1 376 ? 18.541 -2.710 -5.554 1.00 79.94 376 MET A CA 1
ATOM 2912 C C . MET A 1 376 ? 18.353 -1.259 -6.019 1.00 79.94 376 MET A C 1
ATOM 2914 O O . MET A 1 376 ? 19.060 -0.788 -6.908 1.00 79.94 376 MET A O 1
ATOM 2918 N N . LEU A 1 377 ? 17.453 -0.505 -5.381 1.00 67.94 377 LEU A N 1
ATOM 2919 C CA . LEU A 1 377 ? 17.225 0.906 -5.707 1.00 67.94 377 LEU A CA 1
ATOM 2920 C C . LEU A 1 377 ? 18.411 1.807 -5.320 1.00 67.94 377 LEU A C 1
ATOM 2922 O O . LEU A 1 377 ? 18.677 2.795 -6.007 1.00 67.94 377 LEU A O 1
ATOM 2926 N N . ARG A 1 378 ? 19.164 1.467 -4.262 1.00 60.53 378 ARG A N 1
ATOM 2927 C CA . ARG A 1 378 ? 20.419 2.150 -3.898 1.00 60.53 378 ARG A CA 1
ATOM 2928 C C . ARG A 1 378 ? 21.532 1.887 -4.904 1.00 60.53 378 ARG A C 1
ATOM 2930 O O . ARG A 1 378 ? 22.278 2.812 -5.199 1.00 60.53 378 ARG A O 1
ATOM 2937 N N . GLU A 1 379 ? 21.643 0.678 -5.438 1.00 48.66 379 GLU A N 1
ATOM 2938 C CA . GLU A 1 379 ? 22.607 0.324 -6.485 1.00 48.66 379 GLU A CA 1
ATOM 2939 C C . GLU A 1 379 ? 22.275 1.025 -7.808 1.00 48.66 379 GLU A C 1
ATOM 2941 O O . GLU A 1 379 ? 23.163 1.596 -8.441 1.00 48.66 379 GLU A O 1
ATOM 2946 N N . VAL A 1 380 ? 20.985 1.131 -8.152 1.00 42.44 380 VAL A N 1
ATOM 2947 C CA . VAL A 1 380 ? 20.513 1.944 -9.288 1.00 42.44 380 VAL A CA 1
ATOM 2948 C C . VAL A 1 380 ? 20.778 3.442 -9.071 1.00 42.44 380 VAL A C 1
ATOM 2950 O O . VAL A 1 380 ? 21.145 4.145 -10.009 1.00 42.44 380 VAL A O 1
ATOM 2953 N N . ALA A 1 381 ? 20.666 3.945 -7.837 1.00 42.00 381 ALA A N 1
ATOM 2954 C CA . ALA A 1 381 ? 21.022 5.326 -7.495 1.00 42.00 381 ALA A CA 1
ATOM 2955 C C . ALA A 1 381 ? 22.544 5.569 -7.387 1.00 42.00 381 ALA A C 1
ATOM 2957 O O . ALA A 1 381 ? 22.976 6.717 -7.503 1.00 42.00 381 ALA A O 1
ATOM 2958 N N . ARG A 1 382 ? 23.346 4.515 -7.168 1.00 43.44 382 ARG A N 1
ATOM 2959 C CA . ARG A 1 382 ? 24.816 4.546 -7.038 1.00 43.44 382 ARG A CA 1
ATOM 2960 C C . ARG A 1 382 ? 25.552 4.604 -8.371 1.00 43.44 382 ARG A C 1
ATOM 2962 O O . ARG A 1 382 ? 26.735 4.932 -8.362 1.00 43.44 382 ARG A O 1
ATOM 2969 N N . LEU A 1 383 ? 24.878 4.407 -9.506 1.00 44.44 383 LEU A N 1
ATOM 2970 C CA . LEU A 1 383 ? 25.405 4.750 -10.835 1.00 44.44 383 LEU A CA 1
ATOM 2971 C C . LEU A 1 383 ? 25.304 6.277 -11.077 1.00 44.44 383 LEU A C 1
ATOM 2973 O O . LEU A 1 383 ? 24.626 6.799 -11.956 1.00 44.44 383 LEU A O 1
ATOM 2977 N N . LEU A 1 384 ? 26.002 6.966 -10.175 1.00 49.16 384 LEU A N 1
ATOM 2978 C CA . LEU A 1 384 ? 26.586 8.302 -10.133 1.00 49.16 384 LEU A CA 1
ATOM 2979 C C . LEU A 1 384 ? 25.767 9.583 -10.321 1.00 49.16 384 LEU A C 1
ATOM 2981 O O . LEU A 1 384 ? 26.252 10.570 -9.794 1.00 49.16 384 LEU A O 1
ATOM 2985 N N . LYS A 1 385 ? 24.581 9.655 -10.943 1.00 59.50 385 LYS A N 1
ATOM 2986 C CA . LYS A 1 385 ? 23.752 10.904 -11.026 1.00 59.50 385 LYS A CA 1
ATOM 2987 C C . LYS A 1 385 ? 24.527 12.233 -11.275 1.00 59.50 385 LYS A C 1
ATOM 2989 O O . LYS A 1 385 ? 24.073 13.308 -10.880 1.00 59.50 385 LYS A O 1
ATOM 2994 N N . ILE A 1 386 ? 25.698 12.179 -11.903 1.00 59.22 386 ILE A N 1
ATOM 2995 C CA . ILE A 1 386 ? 26.497 13.333 -12.322 1.00 59.22 386 ILE A CA 1
ATOM 2996 C C . ILE A 1 386 ? 26.284 13.423 -13.826 1.00 59.22 386 ILE A C 1
ATOM 2998 O O . ILE A 1 386 ? 26.440 12.416 -14.518 1.00 59.22 386 ILE A O 1
ATOM 3002 N N . GLY A 1 387 ? 25.892 14.597 -14.322 1.00 58.94 387 GLY A N 1
ATOM 3003 C CA . GLY A 1 387 ? 25.694 14.799 -15.756 1.00 58.94 387 GLY A CA 1
ATOM 3004 C C . GLY A 1 387 ? 26.999 14.541 -16.510 1.00 58.94 387 GLY A C 1
ATOM 3005 O O . GLY A 1 387 ? 28.001 15.209 -16.254 1.00 58.94 387 GLY A O 1
ATOM 3006 N N . VAL A 1 388 ? 27.000 13.559 -17.412 1.00 59.16 388 VAL A N 1
ATOM 3007 C CA . VAL A 1 388 ? 28.144 13.242 -18.278 1.00 59.16 388 VAL A CA 1
ATOM 3008 C C . VAL A 1 388 ? 27.803 13.650 -19.704 1.00 59.16 388 VAL A C 1
ATOM 3010 O O . VAL A 1 388 ? 26.760 13.280 -20.238 1.00 59.16 388 VAL A O 1
ATOM 3013 N N . GLN A 1 389 ? 28.691 14.404 -20.340 1.00 65.38 389 GLN A N 1
ATOM 3014 C CA . GLN A 1 389 ? 28.558 14.804 -21.735 1.00 65.38 389 GLN A CA 1
ATOM 3015 C C . GLN A 1 389 ? 29.218 13.793 -22.671 1.00 65.38 389 GLN A C 1
ATOM 3017 O O . GLN A 1 389 ? 28.621 13.426 -23.686 1.00 65.38 389 GLN A O 1
ATOM 3022 N N . ARG A 1 390 ? 30.420 13.312 -22.320 1.00 64.81 390 ARG A N 1
ATOM 3023 C CA . ARG A 1 390 ? 31.222 12.436 -23.183 1.00 64.81 390 ARG A CA 1
ATOM 3024 C C . ARG A 1 390 ? 32.073 11.436 -22.397 1.00 64.81 390 ARG A C 1
ATOM 3026 O O . ARG A 1 390 ? 32.665 11.797 -21.388 1.00 64.81 390 ARG A O 1
ATOM 3033 N N . PHE A 1 391 ? 32.204 10.223 -22.922 1.00 62.62 391 PHE A N 1
ATOM 3034 C CA . PHE A 1 391 ? 33.264 9.269 -22.592 1.00 62.62 391 PHE A CA 1
ATOM 3035 C C . PHE A 1 391 ? 34.230 9.160 -23.776 1.00 62.62 391 PHE A C 1
ATOM 3037 O O . PHE A 1 391 ? 33.795 8.898 -24.897 1.00 62.62 391 PHE A O 1
ATOM 3044 N N . SER A 1 392 ? 35.526 9.356 -23.539 1.00 62.38 392 SER A N 1
ATOM 3045 C CA . SER A 1 392 ? 36.580 9.214 -24.548 1.00 62.38 392 SER A CA 1
ATOM 3046 C C . SER A 1 392 ? 37.543 8.097 -24.186 1.00 62.38 392 SER A C 1
ATOM 3048 O O . SER A 1 392 ? 38.077 8.073 -23.078 1.00 62.38 392 SER A O 1
ATOM 3050 N N . ILE A 1 393 ? 37.809 7.218 -25.149 1.00 66.38 393 ILE A N 1
ATOM 3051 C CA . ILE A 1 393 ? 38.892 6.236 -25.109 1.00 66.38 393 ILE A CA 1
ATOM 3052 C C . ILE A 1 393 ? 39.989 6.742 -26.050 1.00 66.38 393 ILE A C 1
ATOM 3054 O O . ILE A 1 393 ? 39.763 6.897 -27.249 1.00 66.38 393 ILE A O 1
ATOM 3058 N N . GLY A 1 394 ? 41.168 7.027 -25.510 1.00 61.47 394 GLY A N 1
ATOM 3059 C CA . GLY A 1 394 ? 42.270 7.687 -26.201 1.00 61.47 394 GLY A CA 1
ATOM 3060 C C . GLY A 1 394 ? 42.192 9.218 -26.180 1.00 61.47 394 GLY A C 1
ATOM 3061 O O . GLY A 1 394 ? 41.216 9.819 -25.718 1.00 61.47 394 GLY A O 1
ATOM 3062 N N . MET A 1 395 ? 43.229 9.852 -26.730 1.00 60.25 395 MET A N 1
ATOM 3063 C CA . MET A 1 395 ? 43.389 11.307 -26.836 1.00 60.25 395 MET A CA 1
ATOM 3064 C C . MET A 1 395 ? 43.594 11.769 -28.289 1.00 60.25 395 MET A C 1
ATOM 3066 O O . MET A 1 395 ? 43.968 10.989 -29.169 1.00 60.25 395 MET A O 1
ATOM 3070 N N . GLY A 1 396 ? 43.368 13.061 -28.546 1.00 64.69 396 GLY A N 1
ATOM 3071 C CA . GLY A 1 396 ? 43.573 13.680 -29.857 1.00 64.69 396 GLY A CA 1
ATOM 3072 C C . GLY A 1 396 ? 42.413 13.456 -30.833 1.00 64.69 396 GLY A C 1
ATOM 3073 O O . GLY A 1 396 ? 41.253 13.395 -30.434 1.00 64.69 396 GLY A O 1
ATOM 3074 N N . LYS A 1 397 ? 42.715 13.370 -32.135 1.00 76.00 397 LYS A N 1
ATOM 3075 C CA . LYS A 1 397 ? 41.698 13.341 -33.200 1.00 76.00 397 LYS A CA 1
ATOM 3076 C C . LYS A 1 397 ? 40.747 12.146 -33.048 1.00 76.00 397 LYS A C 1
ATOM 3078 O O . LYS A 1 397 ? 41.197 11.002 -33.029 1.00 76.00 397 LYS A O 1
ATOM 3083 N N . VAL A 1 398 ? 39.442 12.409 -32.998 1.00 75.44 398 VAL A N 1
ATOM 3084 C CA . VAL A 1 398 ? 38.398 11.377 -32.895 1.00 75.44 398 VAL A CA 1
ATOM 3085 C C . VAL A 1 398 ? 38.339 10.558 -34.187 1.00 75.44 398 VAL A C 1
ATOM 3087 O O . VAL A 1 398 ? 38.188 11.112 -35.274 1.00 75.44 398 VAL A O 1
ATOM 3090 N N . ILE A 1 399 ? 38.446 9.235 -34.065 1.00 82.25 399 ILE A N 1
ATOM 3091 C CA . ILE A 1 399 ? 38.353 8.277 -35.179 1.00 82.25 399 ILE A CA 1
ATOM 3092 C C . ILE A 1 399 ? 36.989 7.583 -35.241 1.00 82.25 399 ILE A C 1
ATOM 3094 O O . ILE A 1 399 ? 36.568 7.155 -36.312 1.00 82.25 399 ILE A O 1
ATOM 3098 N N . TYR A 1 400 ? 36.276 7.498 -34.114 1.00 81.19 400 TYR A N 1
ATOM 3099 C CA . TYR A 1 400 ? 34.929 6.934 -34.045 1.00 81.19 400 TYR A CA 1
ATOM 3100 C C . TYR A 1 400 ? 34.080 7.669 -33.008 1.00 81.19 400 TYR A C 1
ATOM 3102 O O . TYR A 1 400 ? 34.576 8.038 -31.944 1.00 81.19 400 TYR A O 1
ATOM 3110 N N . ARG A 1 401 ? 32.791 7.864 -33.313 1.00 82.62 401 ARG A N 1
ATOM 3111 C CA . ARG A 1 401 ? 31.838 8.598 -32.473 1.00 82.62 401 ARG A CA 1
ATOM 3112 C C . ARG A 1 401 ? 30.480 7.911 -32.476 1.00 82.62 401 ARG A C 1
ATOM 3114 O O . ARG A 1 401 ? 29.921 7.632 -33.532 1.00 82.62 401 ARG A O 1
ATOM 3121 N N . HIS A 1 402 ? 29.915 7.727 -31.290 1.00 81.94 402 HIS A N 1
ATOM 3122 C CA . HIS A 1 402 ? 28.558 7.240 -31.104 1.00 81.94 402 HIS A CA 1
ATOM 3123 C C . HIS A 1 402 ? 27.832 8.073 -30.047 1.00 81.94 402 HIS A C 1
ATOM 3125 O O . HIS A 1 402 ? 28.267 8.144 -28.902 1.00 81.94 402 HIS A O 1
ATOM 3131 N N . ARG A 1 403 ? 26.700 8.688 -30.403 1.00 78.56 403 ARG A N 1
ATOM 3132 C CA . ARG A 1 403 ? 25.859 9.420 -29.447 1.00 78.56 403 ARG A CA 1
ATOM 3133 C C . ARG A 1 403 ? 24.654 8.574 -29.066 1.00 78.56 403 ARG A C 1
ATOM 3135 O O . ARG A 1 403 ? 23.864 8.189 -29.924 1.00 78.56 403 ARG A O 1
ATOM 3142 N N . SER A 1 404 ? 24.500 8.318 -27.772 1.00 64.44 404 SER A N 1
ATOM 3143 C CA . SER A 1 404 ? 23.371 7.550 -27.252 1.00 64.44 404 SER A CA 1
ATOM 3144 C C . SER A 1 404 ? 22.073 8.343 -27.393 1.00 64.44 404 SER A C 1
ATOM 3146 O O . SER A 1 404 ? 21.942 9.436 -26.843 1.00 64.44 404 SER A O 1
ATOM 3148 N N . THR A 1 405 ? 21.079 7.778 -28.074 1.00 57.50 405 THR A N 1
ATOM 3149 C CA . THR A 1 405 ? 19.750 8.395 -28.241 1.00 57.50 405 THR A CA 1
ATOM 3150 C C . THR A 1 405 ? 18.939 8.413 -26.944 1.00 57.50 405 THR A C 1
ATOM 3152 O O . THR A 1 405 ? 18.097 9.285 -26.758 1.00 57.50 405 THR A O 1
ATOM 3155 N N . LYS A 1 406 ? 19.221 7.489 -26.014 1.00 50.03 406 LYS A N 1
ATOM 3156 C CA . LYS A 1 406 ? 18.566 7.403 -24.697 1.00 50.03 406 LYS A CA 1
ATOM 3157 C C . LYS A 1 406 ? 19.218 8.313 -23.662 1.00 50.03 406 LYS A C 1
ATOM 3159 O O . LYS A 1 406 ? 18.544 8.882 -22.805 1.00 50.03 406 LYS A O 1
ATOM 3164 N N . THR A 1 407 ? 20.548 8.420 -23.700 1.00 54.78 407 THR A N 1
ATOM 3165 C CA . THR A 1 407 ? 21.302 9.129 -22.661 1.00 54.78 407 THR A CA 1
ATOM 3166 C C . THR A 1 407 ? 21.878 10.470 -23.113 1.00 54.78 407 THR A C 1
ATOM 3168 O O . THR A 1 407 ? 22.257 11.251 -22.252 1.00 54.78 407 THR A O 1
ATOM 3171 N N . GLY A 1 408 ? 21.916 10.795 -24.405 1.00 63.94 408 GLY A N 1
ATOM 3172 C CA . GLY A 1 408 ? 22.519 12.032 -24.928 1.00 63.94 408 GLY A CA 1
ATOM 3173 C C . GLY A 1 408 ? 24.052 12.082 -24.833 1.00 63.94 408 GLY A C 1
ATOM 3174 O O . GLY A 1 408 ? 24.667 12.927 -25.487 1.00 63.94 408 GLY A O 1
ATOM 3175 N N . VAL A 1 409 ? 24.649 11.161 -24.067 1.00 66.38 409 VAL A N 1
ATOM 3176 C CA . VAL A 1 409 ? 26.089 10.993 -23.848 1.00 66.38 409 VAL A CA 1
ATOM 3177 C C . VAL A 1 409 ? 26.776 10.571 -25.141 1.00 66.38 409 VAL A C 1
ATOM 3179 O O . VAL A 1 409 ? 26.301 9.682 -25.856 1.00 66.38 409 VAL A O 1
ATOM 3182 N N . GLU A 1 410 ? 27.910 11.198 -25.418 1.00 70.75 410 GLU A N 1
ATOM 3183 C CA . GLU A 1 410 ? 28.764 10.897 -26.557 1.00 70.75 410 GLU A CA 1
ATOM 3184 C C . GLU A 1 410 ? 29.878 9.916 -26.164 1.00 70.75 410 GLU A C 1
ATOM 3186 O O . GLU A 1 410 ? 30.580 10.117 -25.184 1.00 70.75 410 GLU A O 1
ATOM 3191 N N . TRP A 1 411 ? 30.060 8.848 -26.927 1.00 74.50 411 TRP A N 1
ATOM 3192 C CA . TRP A 1 411 ? 31.163 7.902 -26.785 1.00 74.50 411 TRP A CA 1
ATOM 3193 C C . TRP A 1 411 ? 32.115 8.105 -27.953 1.00 74.50 411 TRP A C 1
ATOM 3195 O O . TRP A 1 411 ? 31.690 8.012 -29.108 1.00 74.50 411 TRP A O 1
ATOM 3205 N N . VAL A 1 412 ? 33.383 8.392 -27.673 1.00 72.06 412 VAL A N 1
ATOM 3206 C CA . VAL A 1 412 ? 34.398 8.626 -28.703 1.00 72.06 412 VAL A CA 1
ATOM 3207 C C . VAL A 1 412 ? 35.599 7.709 -28.522 1.00 72.06 412 VAL A C 1
ATOM 3209 O O . VAL A 1 412 ? 36.001 7.393 -27.404 1.00 72.06 412 VAL A O 1
ATOM 3212 N N . ILE A 1 413 ? 36.175 7.293 -29.645 1.00 75.75 413 ILE A N 1
ATOM 3213 C CA . ILE A 1 413 ? 37.484 6.646 -29.704 1.00 75.75 413 ILE A CA 1
ATOM 3214 C C . ILE A 1 413 ? 38.401 7.599 -30.459 1.00 75.75 413 ILE A C 1
ATOM 3216 O O . ILE A 1 413 ? 38.042 8.069 -31.543 1.00 75.75 413 ILE A O 1
ATOM 3220 N N . SER A 1 414 ? 39.563 7.889 -29.888 1.00 73.69 414 SER A N 1
ATOM 3221 C CA . SER A 1 414 ? 40.531 8.848 -30.416 1.00 73.69 414 SER A CA 1
ATOM 3222 C C . SER A 1 414 ? 41.797 8.151 -30.913 1.00 73.69 414 SER A C 1
ATOM 3224 O O . SER A 1 414 ? 42.113 7.036 -30.504 1.00 73.69 414 SER A O 1
ATOM 3226 N N . LEU A 1 415 ? 42.506 8.809 -31.832 1.00 71.50 415 LEU A N 1
ATOM 3227 C CA . LEU A 1 415 ? 43.626 8.243 -32.586 1.00 71.50 415 LEU A CA 1
ATOM 3228 C C . LEU A 1 415 ? 44.784 7.766 -31.699 1.00 71.50 415 LEU A C 1
ATOM 3230 O O . LEU A 1 415 ? 45.408 6.757 -32.017 1.00 71.50 415 LEU A O 1
ATOM 3234 N N . LEU A 1 416 ? 45.098 8.488 -30.619 1.00 64.94 416 LEU A N 1
ATOM 3235 C CA . LEU A 1 416 ? 46.170 8.098 -29.706 1.00 64.94 416 LEU A CA 1
ATOM 3236 C C . LEU A 1 416 ? 45.594 7.186 -28.616 1.00 64.94 416 LEU A C 1
ATOM 3238 O O . LEU A 1 416 ? 44.794 7.669 -27.813 1.00 64.94 416 LEU A O 1
ATOM 3242 N N . PRO A 1 417 ? 46.017 5.911 -28.510 1.00 61.62 417 PRO A N 1
ATOM 3243 C CA . PRO A 1 417 ? 45.527 4.965 -27.502 1.00 61.62 417 PRO A CA 1
ATOM 3244 C C . PRO A 1 417 ? 46.190 5.204 -26.131 1.00 61.62 417 PRO A C 1
ATOM 3246 O O . PRO A 1 417 ? 46.652 4.278 -25.469 1.00 61.62 417 PRO A O 1
ATOM 3249 N N . LEU A 1 418 ? 46.296 6.470 -25.729 1.00 60.09 418 LEU A N 1
ATOM 3250 C CA . LEU A 1 418 ? 46.898 6.913 -24.478 1.00 60.09 418 LEU A CA 1
ATOM 3251 C C . LEU A 1 418 ? 45.777 7.350 -23.528 1.00 60.09 418 LEU A C 1
ATOM 3253 O O . LEU A 1 418 ? 45.337 8.495 -23.558 1.00 60.09 418 LEU A O 1
ATOM 3257 N N . GLY A 1 419 ? 45.293 6.410 -22.715 1.00 55.75 419 GLY A N 1
ATOM 3258 C CA . GLY A 1 419 ? 44.311 6.652 -21.654 1.00 55.75 419 GLY A CA 1
ATOM 3259 C C . GLY A 1 419 ? 42.885 6.939 -22.123 1.00 55.75 419 GLY A C 1
ATOM 3260 O O . GLY A 1 419 ? 42.450 6.446 -23.159 1.00 55.75 419 GLY A O 1
ATOM 3261 N N . GLY A 1 420 ? 42.126 7.692 -21.327 1.00 56.94 420 GLY A N 1
ATOM 3262 C CA . GLY A 1 420 ? 40.742 8.078 -21.605 1.00 56.94 420 GLY A CA 1
ATOM 3263 C C . GLY A 1 420 ? 40.273 9.169 -20.644 1.00 56.94 420 GLY A C 1
ATOM 3264 O O . GLY A 1 420 ? 40.869 9.359 -19.586 1.00 56.94 420 GLY A O 1
ATOM 3265 N N . TYR A 1 421 ? 39.229 9.906 -21.014 1.00 57.28 421 TYR A N 1
ATOM 3266 C CA . TYR A 1 421 ? 38.687 10.985 -20.184 1.00 57.28 421 TYR A CA 1
ATOM 3267 C C . TYR A 1 421 ? 37.160 11.009 -20.217 1.00 57.28 421 TYR A C 1
ATOM 3269 O O . TYR A 1 421 ? 36.525 10.504 -21.147 1.00 57.28 421 TYR A O 1
ATOM 3277 N N . VAL A 1 422 ? 36.570 11.612 -19.187 1.00 55.66 422 VAL A N 1
ATOM 3278 C CA . VAL A 1 422 ? 35.125 11.822 -19.071 1.00 55.66 422 VAL A CA 1
ATOM 3279 C C . VAL A 1 422 ? 34.867 13.320 -19.031 1.00 55.66 422 VAL A C 1
ATOM 3281 O O . VAL A 1 422 ? 35.412 14.014 -18.179 1.00 55.66 422 VAL A O 1
ATOM 3284 N N . LEU A 1 423 ? 34.051 13.818 -19.958 1.00 57.53 423 LEU A N 1
ATOM 3285 C CA . LEU A 1 423 ? 33.615 15.212 -19.971 1.00 57.53 423 LEU A CA 1
ATOM 3286 C C . LEU A 1 423 ? 32.304 15.325 -19.197 1.00 57.53 423 LEU A C 1
ATOM 3288 O O . LEU A 1 423 ? 31.328 14.644 -19.532 1.00 57.53 423 LEU A O 1
ATOM 3292 N N . PHE A 1 424 ? 32.271 16.184 -18.184 1.00 63.72 424 PHE A N 1
ATOM 3293 C CA . PHE A 1 424 ? 31.100 16.389 -17.335 1.00 63.72 424 PHE A CA 1
ATOM 3294 C C . PHE A 1 424 ? 30.274 17.592 -17.781 1.00 63.72 424 PHE A C 1
ATOM 3296 O O . PHE A 1 424 ? 30.752 18.497 -18.458 1.00 63.72 424 PHE A O 1
ATOM 3303 N N . THR A 1 425 ? 29.005 17.606 -17.386 1.00 60.97 425 THR A N 1
ATOM 3304 C CA . THR A 1 425 ? 28.141 18.767 -17.576 1.00 60.97 425 THR A CA 1
ATOM 3305 C C . THR A 1 425 ? 28.527 19.852 -16.569 1.00 60.97 425 THR A C 1
ATOM 3307 O O . THR A 1 425 ? 28.463 19.629 -15.357 1.00 60.97 425 THR A O 1
ATOM 3310 N N . HIS A 1 426 ? 28.927 21.021 -17.074 1.00 57.22 426 HIS A N 1
ATOM 3311 C CA . HIS A 1 426 ? 29.302 22.196 -16.280 1.00 57.22 426 HIS A CA 1
ATOM 3312 C C . HIS A 1 426 ? 28.144 23.190 -16.129 1.00 57.22 426 HIS A C 1
ATOM 3314 O O . HIS A 1 426 ? 27.254 23.247 -16.979 1.00 57.22 426 HIS A O 1
ATOM 3320 N N . ASP A 1 427 ? 28.175 23.976 -15.048 1.00 46.75 427 ASP A N 1
ATOM 3321 C CA . ASP A 1 427 ? 27.209 25.048 -14.800 1.00 46.75 427 ASP A CA 1
ATOM 3322 C C . ASP A 1 427 ? 27.383 26.175 -15.843 1.00 46.75 427 ASP A C 1
ATOM 3324 O O . ASP A 1 427 ? 28.476 26.750 -15.949 1.00 46.75 427 ASP A O 1
ATOM 3328 N N . PRO A 1 428 ? 26.334 26.529 -16.609 1.00 50.16 428 PRO A N 1
ATOM 3329 C CA . PRO A 1 428 ? 26.392 27.621 -17.576 1.00 50.16 428 PRO A CA 1
ATOM 3330 C C . PRO A 1 428 ? 26.741 28.988 -16.958 1.00 50.16 428 PRO A C 1
ATOM 3332 O O . PRO A 1 428 ? 27.259 29.841 -17.674 1.00 50.16 428 PRO A O 1
ATOM 3335 N N . ALA A 1 429 ? 26.533 29.211 -15.653 1.00 41.72 429 ALA A N 1
ATOM 3336 C CA . ALA A 1 429 ? 26.939 30.446 -14.971 1.00 41.72 429 ALA A CA 1
ATOM 3337 C C . ALA A 1 429 ? 28.462 30.549 -14.748 1.00 41.72 429 ALA A C 1
ATOM 3339 O O . ALA A 1 429 ? 29.008 31.652 -14.695 1.00 41.72 429 ALA A O 1
ATOM 3340 N N . VAL A 1 430 ? 29.163 29.413 -14.657 1.00 41.88 430 VAL A N 1
ATOM 3341 C CA . VAL A 1 430 ? 30.628 29.352 -14.500 1.00 41.88 430 VAL A CA 1
ATOM 3342 C C . VAL A 1 430 ? 31.327 29.490 -15.858 1.00 41.88 430 VAL A C 1
ATOM 3344 O O . VAL A 1 430 ? 32.356 30.162 -15.960 1.00 41.88 430 VAL A O 1
ATOM 3347 N N . ALA A 1 431 ? 30.713 28.952 -16.919 1.00 41.91 431 ALA A N 1
ATOM 3348 C CA . ALA A 1 431 ? 31.214 28.988 -18.297 1.00 41.91 431 ALA A CA 1
ATOM 3349 C C . ALA A 1 431 ? 31.347 30.406 -18.900 1.00 41.91 431 ALA A C 1
ATOM 3351 O O . ALA A 1 431 ? 32.054 30.595 -19.886 1.00 41.91 431 ALA A O 1
ATOM 3352 N N . ILE A 1 432 ? 30.702 31.417 -18.307 1.00 35.19 432 ILE A N 1
ATOM 3353 C CA . ILE A 1 432 ? 30.740 32.810 -18.789 1.00 35.19 432 ILE A CA 1
ATOM 3354 C C . ILE A 1 432 ? 31.989 33.561 -18.278 1.00 35.19 432 ILE A C 1
ATOM 3356 O O . ILE A 1 432 ? 32.299 34.643 -18.773 1.00 35.19 432 ILE A O 1
ATOM 3360 N N . SER A 1 433 ? 32.746 33.003 -17.321 1.00 31.19 433 SER A N 1
ATOM 3361 C CA . SER A 1 433 ? 33.801 33.760 -16.625 1.00 31.19 433 SER A CA 1
ATOM 3362 C C . SER A 1 433 ? 35.224 33.679 -17.206 1.00 31.19 433 SER A C 1
ATOM 3364 O O . SER A 1 433 ? 35.974 34.617 -16.958 1.00 31.19 433 SER A O 1
ATOM 3366 N N . ASP A 1 434 ? 35.598 32.684 -18.026 1.00 36.00 434 ASP A N 1
ATOM 3367 C CA . ASP A 1 434 ? 36.799 32.739 -18.895 1.00 36.00 434 ASP A CA 1
ATOM 3368 C C . ASP A 1 434 ? 36.855 31.531 -19.867 1.00 36.00 434 ASP A C 1
ATOM 3370 O O . ASP A 1 434 ? 37.190 30.424 -19.438 1.00 36.00 434 ASP A O 1
ATOM 3374 N N . PRO A 1 435 ? 36.603 31.704 -21.180 1.00 31.84 435 PRO A N 1
ATOM 3375 C CA . PRO A 1 435 ? 36.680 30.626 -22.179 1.00 31.84 435 PRO A CA 1
ATOM 3376 C C . PRO A 1 435 ? 38.093 30.058 -22.398 1.00 31.84 435 PRO A C 1
ATOM 3378 O O . PRO A 1 435 ? 38.279 29.149 -23.193 1.00 31.84 435 PRO A O 1
ATOM 3381 N N . ARG A 1 436 ? 39.129 30.625 -21.764 1.00 34.16 436 ARG A N 1
ATOM 3382 C CA . ARG A 1 436 ? 40.531 30.210 -21.958 1.00 34.16 436 ARG A CA 1
ATOM 3383 C C . ARG A 1 436 ? 41.069 29.315 -20.841 1.00 34.16 436 ARG A C 1
ATOM 3385 O O . ARG A 1 436 ? 42.214 28.878 -20.934 1.00 34.16 436 ARG A O 1
ATOM 3392 N N . ASN A 1 437 ? 40.267 29.058 -19.807 1.00 35.47 437 ASN A N 1
ATOM 3393 C CA . ASN A 1 437 ? 40.687 28.377 -18.580 1.00 35.47 437 ASN A CA 1
ATOM 3394 C C . ASN A 1 437 ? 40.016 27.013 -18.353 1.00 35.47 437 ASN A C 1
ATOM 3396 O O . ASN A 1 437 ? 40.193 26.441 -17.280 1.00 35.47 437 ASN A O 1
ATOM 3400 N N . ASP A 1 438 ? 39.278 26.478 -19.332 1.00 38.75 438 ASP A N 1
ATOM 3401 C CA . ASP A 1 438 ? 38.841 25.082 -19.303 1.00 38.75 438 ASP A CA 1
ATOM 3402 C C . ASP A 1 438 ? 39.964 24.192 -19.885 1.00 38.75 438 ASP A C 1
ATOM 3404 O O . ASP A 1 438 ? 40.156 24.165 -21.106 1.00 38.75 438 ASP A O 1
ATOM 3408 N N . PRO A 1 439 ? 40.746 23.470 -19.053 1.00 38.53 439 PRO A N 1
ATOM 3409 C CA . PRO A 1 439 ? 41.809 22.589 -19.540 1.00 38.53 439 PRO A CA 1
ATOM 3410 C C . PRO A 1 439 ? 41.273 21.465 -20.441 1.00 38.53 439 PRO A C 1
ATOM 3412 O O . PRO A 1 439 ? 42.040 20.855 -21.186 1.00 38.53 439 PRO A O 1
ATOM 3415 N N . THR A 1 440 ? 39.962 21.210 -20.415 1.00 41.56 440 THR A N 1
ATOM 3416 C CA . THR A 1 440 ? 39.299 20.203 -21.243 1.00 41.56 440 THR A CA 1
ATOM 3417 C C . THR A 1 440 ? 39.056 20.681 -22.677 1.00 41.56 440 THR A C 1
ATOM 3419 O O . THR A 1 440 ? 39.170 19.865 -23.586 1.00 41.56 440 THR A O 1
ATOM 3422 N N . GLU A 1 441 ? 38.827 21.978 -22.931 1.00 41.34 441 GLU A N 1
ATOM 3423 C CA . GLU A 1 441 ? 38.713 22.515 -24.306 1.00 41.34 441 GLU A CA 1
ATOM 3424 C C . GLU A 1 441 ? 40.056 22.489 -25.055 1.00 41.34 441 GLU A C 1
ATOM 3426 O O . GLU A 1 441 ? 40.093 22.234 -26.257 1.00 41.34 441 GLU A O 1
ATOM 3431 N N . GLN A 1 442 ? 41.178 22.643 -24.346 1.00 42.72 442 GLN A N 1
ATOM 3432 C CA . GLN A 1 442 ? 42.520 22.581 -24.945 1.00 42.72 442 GLN A CA 1
ATOM 3433 C C . GLN A 1 442 ? 42.927 21.162 -25.388 1.00 42.72 442 GLN A C 1
ATOM 3435 O O . GLN A 1 442 ? 43.789 21.010 -26.253 1.00 42.72 442 GLN A O 1
ATOM 3440 N N . LEU A 1 443 ? 42.294 20.118 -24.836 1.00 42.91 443 LEU A N 1
ATOM 3441 C CA . LEU A 1 443 ? 42.534 18.710 -25.184 1.00 42.91 443 LEU A CA 1
ATOM 3442 C C . LEU A 1 443 ? 41.725 18.233 -26.408 1.00 42.91 443 LEU A C 1
ATOM 3444 O O . LEU A 1 443 ? 42.009 17.158 -26.943 1.00 42.91 443 LEU A O 1
ATOM 3448 N N . ILE A 1 444 ? 40.720 19.001 -26.850 1.00 45.59 444 ILE A N 1
ATOM 3449 C CA . ILE A 1 444 ? 39.729 18.584 -27.861 1.00 45.59 444 ILE A CA 1
ATOM 3450 C C . ILE A 1 444 ? 40.155 18.937 -29.306 1.00 45.59 444 ILE A C 1
ATOM 3452 O O . ILE A 1 444 ? 39.589 18.407 -30.262 1.00 45.59 444 ILE A O 1
ATOM 3456 N N . GLY A 1 445 ? 41.207 19.739 -29.508 1.00 48.09 445 GLY A N 1
ATOM 3457 C CA . GLY A 1 445 ? 41.545 20.267 -30.839 1.00 48.09 445 GLY A CA 1
ATOM 3458 C C . GLY A 1 445 ? 40.476 21.248 -31.351 1.00 48.09 445 GLY A C 1
ATOM 3459 O O . GLY A 1 445 ? 39.710 21.781 -30.558 1.00 48.09 445 GLY A O 1
ATOM 3460 N N . ASP A 1 446 ? 40.399 21.486 -32.667 1.00 41.75 446 ASP A N 1
ATOM 3461 C CA . ASP A 1 446 ? 39.512 22.485 -33.311 1.00 41.75 446 ASP A CA 1
ATOM 3462 C C . ASP A 1 446 ? 37.979 22.226 -33.183 1.00 41.75 446 ASP A C 1
ATOM 3464 O O . ASP A 1 446 ? 37.181 22.831 -33.903 1.00 41.75 446 ASP A O 1
ATOM 3468 N N . GLU A 1 447 ? 37.514 21.333 -32.298 1.00 53.78 447 GLU A N 1
ATOM 3469 C CA . GLU A 1 447 ? 36.095 20.954 -32.178 1.00 53.78 447 GLU A CA 1
ATOM 3470 C C . GLU A 1 447 ? 35.403 21.506 -30.917 1.00 53.78 447 GLU A C 1
ATOM 3472 O O . GLU A 1 447 ? 35.926 21.452 -29.809 1.00 53.78 447 GLU A O 1
ATOM 3477 N N . LYS A 1 448 ? 34.159 21.986 -31.069 1.00 53.88 448 LYS A N 1
ATOM 3478 C CA . LYS A 1 448 ? 33.334 22.501 -29.959 1.00 53.88 448 LYS A CA 1
ATOM 3479 C C . LYS A 1 448 ? 32.827 21.380 -29.041 1.00 53.88 448 LYS A C 1
ATOM 3481 O O . LYS A 1 448 ? 32.319 20.362 -29.519 1.00 53.88 448 LYS A O 1
ATOM 3486 N N . SER A 1 449 ? 32.870 21.614 -27.729 1.00 54.38 449 SER A N 1
ATOM 3487 C CA . SER A 1 449 ? 32.334 20.711 -26.702 1.00 54.38 449 SER A CA 1
ATOM 3488 C C . SER A 1 449 ? 30.811 20.491 -26.830 1.00 54.38 449 SER A C 1
ATOM 3490 O O . SER A 1 449 ? 30.067 21.436 -27.114 1.00 54.38 449 SER A O 1
ATOM 3492 N N . PRO A 1 450 ? 30.306 19.259 -26.618 1.00 57.78 450 PRO A N 1
ATOM 3493 C CA . PRO A 1 450 ? 28.882 18.945 -26.719 1.00 57.78 450 PRO A CA 1
ATOM 3494 C C . PRO A 1 450 ? 28.092 19.517 -25.534 1.00 57.78 450 PRO A C 1
ATOM 3496 O O . PRO A 1 450 ? 28.203 19.045 -24.410 1.00 57.78 450 PRO A O 1
ATOM 3499 N N . GLN A 1 451 ? 27.217 20.491 -25.782 1.00 59.16 451 GLN A N 1
ATOM 3500 C CA . GLN A 1 451 ? 26.365 21.067 -24.738 1.00 59.16 451 GLN A CA 1
ATOM 3501 C C . GLN A 1 451 ? 25.101 20.221 -24.524 1.00 59.16 451 GLN A C 1
ATOM 3503 O O . GLN A 1 451 ? 24.118 20.348 -25.255 1.00 59.16 451 GLN A O 1
ATOM 3508 N N . ASN A 1 452 ? 25.125 19.349 -23.512 1.00 61.22 452 ASN A N 1
ATOM 3509 C CA . ASN A 1 452 ? 23.943 18.617 -23.051 1.00 61.22 452 ASN A CA 1
ATOM 3510 C C . ASN A 1 452 ? 23.377 19.276 -21.777 1.00 61.22 452 ASN A C 1
ATOM 3512 O O . ASN A 1 452 ? 24.129 19.425 -20.812 1.00 61.22 452 ASN A O 1
ATOM 3516 N N . PRO A 1 453 ? 22.080 19.635 -21.723 1.00 61.00 453 PRO A N 1
ATOM 3517 C CA . PRO A 1 453 ? 21.457 20.104 -20.485 1.00 61.00 453 PRO A CA 1
ATOM 3518 C C . PRO A 1 453 ? 21.387 18.981 -19.434 1.00 61.00 453 PRO A C 1
ATOM 3520 O O . PRO A 1 453 ? 21.268 17.805 -19.790 1.00 61.00 453 PRO A O 1
ATOM 3523 N N . LEU A 1 454 ? 21.446 19.340 -18.143 1.00 59.12 454 LEU A N 1
ATOM 3524 C CA . LEU A 1 454 ? 21.257 18.392 -17.036 1.00 59.12 454 LEU A CA 1
ATOM 3525 C C . LEU A 1 454 ? 19.871 17.749 -17.091 1.00 59.12 454 LEU A C 1
ATOM 3527 O O . LEU A 1 454 ? 18.869 18.416 -17.362 1.00 59.12 454 LEU A O 1
ATOM 3531 N N . LYS A 1 455 ? 19.799 16.459 -16.763 1.00 62.12 455 LYS A N 1
ATOM 3532 C CA . LYS A 1 455 ? 18.523 15.745 -16.664 1.00 62.12 455 LYS A CA 1
ATOM 3533 C C . LYS A 1 455 ? 17.919 15.821 -15.262 1.00 62.12 455 LYS A C 1
ATOM 3535 O O . LYS A 1 455 ? 18.638 16.050 -14.289 1.00 62.12 455 LYS A O 1
ATOM 3540 N N . PRO A 1 456 ? 16.604 15.566 -15.119 1.00 49.38 456 PRO A N 1
ATOM 3541 C CA . PRO A 1 456 ? 15.955 15.521 -13.814 1.00 49.38 456 PRO A CA 1
ATOM 3542 C C . PRO A 1 456 ? 16.638 14.519 -12.869 1.00 49.38 456 PRO A C 1
ATOM 3544 O O . PRO A 1 456 ? 16.670 13.320 -13.137 1.00 49.38 456 PRO A O 1
ATOM 3547 N N . GLY A 1 457 ? 17.179 15.017 -11.755 1.00 56.19 457 GLY A N 1
ATOM 3548 C CA . GLY A 1 457 ? 17.884 14.211 -10.753 1.00 56.19 457 GLY A CA 1
ATOM 3549 C C . GLY A 1 457 ? 19.399 14.090 -10.955 1.00 56.19 457 GLY A C 1
ATOM 3550 O O . GLY A 1 457 ? 20.052 13.492 -10.100 1.00 56.19 457 GLY A O 1
ATOM 3551 N N . GLU A 1 458 ? 19.953 14.659 -12.029 1.00 63.31 458 GLU A N 1
ATOM 3552 C CA . GLU A 1 458 ? 21.392 14.886 -12.182 1.00 63.31 458 GLU A CA 1
ATOM 3553 C C . GLU A 1 458 ? 21.802 16.203 -11.509 1.00 63.31 458 GLU A C 1
ATOM 3555 O O . GLU A 1 458 ? 21.005 17.133 -11.376 1.00 63.31 458 GLU A O 1
ATOM 3560 N N . LYS A 1 459 ? 23.060 16.284 -11.084 1.00 64.94 459 LYS A N 1
ATOM 3561 C CA . LYS A 1 459 ? 23.684 17.493 -10.527 1.00 64.94 459 LYS A CA 1
ATOM 3562 C C . LYS A 1 459 ? 24.938 17.853 -11.319 1.00 64.94 459 LYS A C 1
ATOM 3564 O O . LYS A 1 459 ? 25.561 16.963 -11.912 1.00 64.94 459 LYS A O 1
ATOM 3569 N N . TYR A 1 460 ? 25.316 19.133 -11.318 1.00 67.12 460 TYR A N 1
ATOM 3570 C CA . TYR A 1 460 ? 26.599 19.555 -11.878 1.00 67.12 460 TYR A CA 1
ATOM 3571 C C . TYR A 1 460 ? 27.746 18.927 -11.080 1.00 67.12 460 TYR A C 1
ATOM 3573 O O . TYR A 1 460 ? 27.628 18.667 -9.878 1.00 67.12 460 TYR A O 1
ATOM 3581 N N . PHE A 1 461 ? 28.888 18.701 -11.730 1.00 61.69 461 PHE A N 1
ATOM 3582 C CA . PHE A 1 461 ? 30.083 18.196 -11.045 1.00 61.69 461 PHE A CA 1
ATOM 3583 C C . PHE A 1 461 ? 30.520 19.122 -9.886 1.00 61.69 461 PHE A C 1
ATOM 3585 O O . PHE A 1 461 ? 30.924 18.657 -8.817 1.00 61.69 461 PHE A O 1
ATOM 3592 N N . THR A 1 462 ? 30.324 20.433 -10.054 1.00 60.81 462 THR A N 1
ATOM 3593 C CA . THR A 1 462 ? 30.552 21.494 -9.054 1.00 60.81 462 THR A CA 1
ATOM 3594 C C . THR A 1 462 ? 29.577 21.486 -7.877 1.00 60.81 462 THR A C 1
ATOM 3596 O O . THR A 1 462 ? 29.841 22.157 -6.882 1.00 60.81 462 THR A O 1
ATOM 3599 N N . ASP A 1 463 ? 28.508 20.692 -7.943 1.00 63.41 463 ASP A N 1
ATOM 3600 C CA . ASP A 1 463 ? 27.534 20.501 -6.860 1.00 63.41 463 ASP A CA 1
ATOM 3601 C C . ASP A 1 463 ? 27.688 19.130 -6.182 1.00 63.41 463 ASP A C 1
ATOM 3603 O O . ASP A 1 463 ? 27.048 18.838 -5.169 1.00 63.41 463 ASP A O 1
ATOM 3607 N N . ALA A 1 464 ? 28.543 18.258 -6.728 1.00 65.69 464 ALA A N 1
ATOM 3608 C CA . ALA A 1 464 ? 28.850 16.966 -6.127 1.00 65.69 464 ALA A CA 1
ATOM 3609 C C . ALA A 1 464 ? 29.588 17.146 -4.789 1.00 65.69 464 ALA A C 1
ATOM 3611 O O . ALA A 1 464 ? 30.344 18.098 -4.602 1.00 65.69 464 ALA A O 1
ATOM 3612 N N . LYS A 1 465 ? 29.383 16.230 -3.840 1.00 76.62 465 LYS A N 1
ATOM 3613 C CA . LYS A 1 465 ? 30.090 16.229 -2.555 1.00 76.62 465 LYS A CA 1
ATOM 3614 C C . LYS A 1 465 ? 31.586 15.963 -2.790 1.00 76.62 465 LYS A C 1
ATOM 3616 O O . LYS A 1 465 ? 31.916 15.211 -3.707 1.00 76.62 465 LYS A O 1
ATOM 3621 N N . PRO A 1 466 ? 32.492 16.470 -1.934 1.00 72.62 466 PRO A N 1
ATOM 3622 C CA . PRO A 1 466 ? 33.935 16.280 -2.109 1.00 72.62 466 PRO A CA 1
ATOM 3623 C C . PRO A 1 466 ? 34.364 14.816 -2.313 1.00 72.62 466 PRO A C 1
ATOM 3625 O O . PRO A 1 466 ? 35.158 14.530 -3.200 1.00 72.62 466 PRO A O 1
ATOM 3628 N N . TRP A 1 467 ? 33.773 13.860 -1.585 1.00 71.31 467 TRP A N 1
ATOM 3629 C CA . TRP A 1 467 ? 34.078 12.431 -1.761 1.00 71.31 467 TRP A CA 1
ATOM 3630 C C . TRP A 1 467 ? 33.576 11.844 -3.094 1.00 71.31 467 TRP A C 1
ATOM 3632 O O . TRP A 1 467 ? 34.205 10.940 -3.637 1.00 71.31 467 TRP A O 1
ATOM 3642 N N . GLU A 1 468 ? 32.478 12.367 -3.651 1.00 66.81 468 GLU A N 1
ATOM 3643 C CA . GLU A 1 468 ? 31.980 11.966 -4.975 1.00 66.81 468 GLU A CA 1
ATOM 3644 C C . GLU A 1 468 ? 32.934 12.470 -6.067 1.00 66.81 468 GLU A C 1
ATOM 3646 O O . GLU A 1 468 ? 33.246 11.736 -7.001 1.00 66.81 468 GLU A O 1
ATOM 3651 N N . ARG A 1 469 ? 33.468 13.690 -5.908 1.00 68.69 469 ARG A N 1
ATOM 3652 C CA . ARG A 1 469 ? 34.497 14.250 -6.799 1.00 68.69 469 ARG A CA 1
ATOM 3653 C C . ARG A 1 469 ? 35.815 13.482 -6.722 1.00 68.69 469 ARG A C 1
ATOM 3655 O O . ARG A 1 469 ? 36.443 13.283 -7.754 1.00 68.69 469 ARG A O 1
ATOM 3662 N N . ILE A 1 470 ? 36.202 13.001 -5.536 1.00 70.50 470 ILE A N 1
ATOM 3663 C CA . ILE A 1 470 ? 37.388 12.145 -5.349 1.00 70.50 470 ILE A CA 1
ATOM 3664 C C . ILE A 1 470 ? 37.248 10.836 -6.135 1.00 70.50 470 ILE A C 1
ATOM 3666 O O . ILE A 1 470 ? 38.167 10.462 -6.858 1.00 70.50 470 ILE A O 1
ATOM 3670 N N . LEU A 1 471 ? 36.100 10.156 -6.037 1.00 65.50 471 LEU A N 1
ATOM 3671 C CA . LEU A 1 471 ? 35.858 8.913 -6.781 1.00 65.50 471 LEU A CA 1
ATOM 3672 C C . LEU A 1 471 ? 35.893 9.127 -8.296 1.00 65.50 471 LEU A C 1
ATOM 3674 O O . LEU A 1 471 ? 36.423 8.294 -9.026 1.00 65.50 471 LEU A O 1
ATOM 3678 N N . VAL A 1 472 ? 35.353 10.252 -8.764 1.00 63.16 472 VAL A N 1
ATOM 3679 C CA . VAL A 1 472 ? 35.386 10.620 -10.181 1.00 63.16 472 VAL A CA 1
ATOM 3680 C C . VAL A 1 472 ? 36.809 10.933 -10.649 1.00 63.16 472 VAL A C 1
ATOM 3682 O O . VAL A 1 472 ? 37.221 10.424 -11.687 1.00 63.16 472 VAL A O 1
ATOM 3685 N N . ALA A 1 473 ? 37.583 11.699 -9.878 1.00 64.38 473 ALA A N 1
ATOM 3686 C CA . ALA A 1 473 ? 38.981 11.994 -10.195 1.00 64.38 473 ALA A CA 1
ATOM 3687 C C . ALA A 1 473 ? 39.857 10.726 -10.202 1.00 64.38 473 ALA A C 1
ATOM 3689 O O . ALA A 1 473 ? 40.812 10.628 -10.964 1.00 64.38 473 ALA A O 1
ATOM 3690 N N . PHE A 1 474 ? 39.498 9.707 -9.415 1.00 69.38 474 PHE A N 1
ATOM 3691 C CA . PHE A 1 474 ? 40.180 8.413 -9.422 1.00 69.38 474 PHE A CA 1
ATOM 3692 C C . PHE A 1 474 ? 39.877 7.561 -10.670 1.00 69.38 474 PHE A C 1
ATOM 3694 O O . PHE A 1 474 ? 40.654 6.668 -11.009 1.00 69.38 474 PHE A O 1
ATOM 3701 N N . ALA A 1 475 ? 38.781 7.834 -11.387 1.00 62.72 475 ALA A N 1
ATOM 3702 C CA . ALA A 1 475 ? 38.362 7.035 -12.539 1.00 62.72 475 ALA A CA 1
ATOM 3703 C C . ALA A 1 475 ? 39.349 7.110 -13.720 1.00 62.72 475 ALA A C 1
ATOM 3705 O O . ALA A 1 475 ? 39.545 6.104 -14.400 1.00 62.72 475 ALA A O 1
ATOM 3706 N N . GLY A 1 476 ? 39.996 8.262 -13.941 1.00 61.31 476 GLY A N 1
ATOM 3707 C CA . GLY A 1 476 ? 40.999 8.452 -15.000 1.00 61.31 476 GLY A CA 1
ATOM 3708 C C . GLY A 1 476 ? 42.236 7.560 -14.813 1.00 61.31 476 GLY A C 1
ATOM 3709 O O . GLY A 1 476 ? 42.501 6.698 -15.655 1.00 61.31 476 GLY A O 1
ATOM 3710 N N . PRO A 1 477 ? 42.960 7.673 -13.683 1.00 66.25 477 PRO A N 1
ATOM 3711 C CA . PRO A 1 477 ? 44.085 6.793 -13.376 1.00 66.25 477 PRO A CA 1
ATOM 3712 C C . PRO A 1 477 ? 43.705 5.311 -13.318 1.00 66.25 477 PRO A C 1
ATOM 3714 O O . PRO A 1 477 ? 44.459 4.456 -13.783 1.00 66.25 477 PRO A O 1
ATOM 3717 N N . PHE A 1 478 ? 42.516 4.996 -12.797 1.00 69.56 478 PHE A N 1
ATOM 3718 C CA . PHE A 1 478 ? 42.012 3.626 -12.756 1.00 69.56 478 PHE A CA 1
ATOM 3719 C C . PHE A 1 478 ? 41.785 3.047 -14.162 1.00 69.56 478 PHE A C 1
ATOM 3721 O O . PHE A 1 478 ? 42.158 1.903 -14.421 1.00 69.56 478 PHE A O 1
ATOM 3728 N N . ALA A 1 479 ? 41.252 3.836 -15.100 1.00 60.56 479 ALA A N 1
ATOM 3729 C CA . ALA A 1 479 ? 41.061 3.410 -16.484 1.00 60.56 479 ALA A CA 1
ATOM 3730 C C . ALA A 1 479 ? 42.388 3.070 -17.187 1.00 60.56 479 ALA A C 1
ATOM 3732 O O . ALA A 1 479 ? 42.432 2.108 -17.952 1.00 60.56 479 ALA A O 1
ATOM 3733 N N . ASN A 1 480 ? 43.479 3.783 -16.881 1.00 62.47 480 ASN A N 1
ATOM 3734 C CA . ASN A 1 480 ? 44.819 3.454 -17.386 1.00 62.47 480 ASN A CA 1
ATOM 3735 C C . ASN A 1 480 ? 45.299 2.072 -16.901 1.00 62.47 480 ASN A C 1
ATOM 3737 O O . ASN A 1 480 ? 45.836 1.285 -17.679 1.00 62.47 480 ASN A O 1
ATOM 3741 N N . LEU A 1 481 ? 45.046 1.724 -15.635 1.00 70.12 481 LEU A N 1
ATOM 3742 C CA . LEU A 1 481 ? 45.393 0.405 -15.089 1.00 70.12 481 LEU A CA 1
ATOM 3743 C C . LEU A 1 481 ? 44.539 -0.717 -15.699 1.00 70.12 481 LEU A C 1
ATOM 3745 O O . LEU A 1 481 ? 45.045 -1.804 -15.987 1.00 70.12 481 LEU A O 1
ATOM 3749 N N . VAL A 1 482 ? 43.252 -0.454 -15.943 1.00 67.00 482 VAL A N 1
ATOM 3750 C CA . VAL A 1 482 ? 42.354 -1.399 -16.623 1.00 67.00 482 VAL A CA 1
ATOM 3751 C C . VAL A 1 482 ? 42.786 -1.603 -18.076 1.00 67.00 482 VAL A C 1
ATOM 3753 O O . VAL A 1 482 ? 42.891 -2.744 -18.521 1.00 67.00 482 VAL A O 1
ATOM 3756 N N . PHE A 1 483 ? 43.095 -0.528 -18.805 1.00 68.31 483 PHE A N 1
ATOM 3757 C CA . PHE A 1 483 ? 43.570 -0.606 -20.186 1.00 68.31 483 PHE A CA 1
ATOM 3758 C C . PHE A 1 483 ? 44.871 -1.406 -20.292 1.00 68.31 483 PHE A C 1
ATOM 3760 O O . PHE A 1 483 ? 44.957 -2.326 -21.103 1.00 68.31 483 PHE A O 1
ATOM 3767 N N . ALA A 1 484 ? 45.844 -1.144 -19.416 1.00 67.19 484 ALA A N 1
ATOM 3768 C CA . ALA A 1 484 ? 47.067 -1.936 -19.350 1.00 67.19 484 ALA A CA 1
ATOM 3769 C C . ALA A 1 484 ? 46.789 -3.421 -19.074 1.00 67.19 484 ALA A C 1
ATOM 3771 O O . ALA A 1 484 ? 47.365 -4.285 -19.731 1.00 67.19 484 ALA A O 1
ATOM 3772 N N . THR A 1 485 ? 45.871 -3.724 -18.151 1.00 68.81 485 THR A N 1
ATOM 3773 C CA . THR A 1 485 ? 45.468 -5.104 -17.832 1.00 68.81 485 THR A CA 1
ATOM 3774 C C . THR A 1 485 ? 44.865 -5.805 -19.051 1.00 68.81 485 THR A C 1
ATOM 3776 O O . THR A 1 485 ? 45.208 -6.954 -19.325 1.00 68.81 485 THR A O 1
ATOM 3779 N N . ILE A 1 486 ? 44.020 -5.114 -19.823 1.00 73.06 486 ILE A N 1
ATOM 3780 C CA . ILE A 1 486 ? 43.437 -5.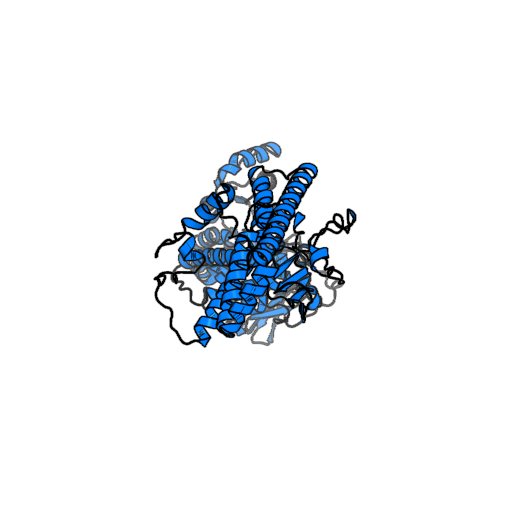637 -21.067 1.00 73.06 486 ILE A CA 1
ATOM 3781 C C . ILE A 1 486 ? 44.534 -5.924 -22.097 1.00 73.06 486 ILE A C 1
ATOM 3783 O O . ILE A 1 486 ? 44.525 -6.994 -22.703 1.00 73.06 486 ILE A O 1
ATOM 3787 N N . LEU A 1 487 ? 45.497 -5.013 -22.271 1.00 72.00 487 LEU A N 1
ATOM 3788 C CA . LEU A 1 487 ? 46.615 -5.204 -23.198 1.00 72.00 487 LEU A CA 1
ATOM 3789 C C . LEU A 1 487 ? 47.511 -6.384 -22.787 1.00 72.00 487 LEU A C 1
ATOM 3791 O O . LEU A 1 487 ? 47.808 -7.234 -23.625 1.00 72.00 487 LEU A O 1
ATOM 3795 N N . PHE A 1 488 ? 47.882 -6.490 -21.506 1.00 71.69 488 PHE A N 1
ATOM 3796 C CA . PHE A 1 488 ? 48.644 -7.632 -20.986 1.00 71.69 488 PHE A CA 1
ATOM 3797 C C . PHE A 1 488 ? 47.890 -8.953 -21.164 1.00 71.69 488 PHE A C 1
ATOM 3799 O O . PHE A 1 488 ? 48.474 -9.938 -21.612 1.00 71.69 488 PHE A O 1
ATOM 3806 N N . THR A 1 489 ? 46.588 -8.967 -20.868 1.00 69.56 489 THR A N 1
ATOM 3807 C CA . THR A 1 489 ? 45.741 -10.158 -21.036 1.00 69.56 489 THR A CA 1
ATOM 3808 C C . THR A 1 489 ? 45.614 -10.551 -22.508 1.00 69.56 489 THR A C 1
ATOM 3810 O O . THR A 1 489 ? 45.687 -11.731 -22.832 1.00 69.56 489 THR A O 1
ATOM 3813 N N . GLY A 1 490 ? 45.474 -9.577 -23.413 1.00 72.50 490 GLY A N 1
ATOM 3814 C CA . GLY A 1 490 ? 45.399 -9.818 -24.854 1.00 72.50 490 GLY A CA 1
ATOM 3815 C C . GLY A 1 490 ? 46.669 -10.460 -25.413 1.00 72.50 490 GLY A C 1
ATOM 3816 O O . GLY A 1 490 ? 46.574 -11.425 -26.166 1.00 72.50 490 GLY A O 1
ATOM 3817 N N . VAL A 1 491 ? 47.845 -9.987 -24.984 1.00 70.06 491 VAL A N 1
ATOM 3818 C CA . VAL A 1 491 ? 49.142 -10.583 -25.354 1.00 70.06 491 VAL A CA 1
ATOM 3819 C C . VAL A 1 491 ? 49.297 -11.989 -24.766 1.00 70.06 491 VAL A C 1
ATOM 3821 O O . VAL A 1 491 ? 49.689 -12.915 -25.475 1.00 70.06 491 VAL A O 1
ATOM 3824 N N . ALA A 1 492 ? 48.930 -12.181 -23.494 1.00 63.22 492 ALA A N 1
ATOM 3825 C CA . ALA A 1 492 ? 48.973 -13.493 -22.844 1.00 63.22 492 ALA A CA 1
ATOM 3826 C C . ALA A 1 492 ? 48.063 -14.521 -23.539 1.00 63.22 492 ALA A C 1
ATOM 3828 O O . ALA A 1 492 ? 48.393 -15.705 -23.608 1.00 63.22 492 ALA A O 1
ATOM 3829 N N . TRP A 1 493 ? 46.931 -14.071 -24.089 1.00 68.31 493 TRP A N 1
ATOM 3830 C CA . TRP A 1 493 ? 45.996 -14.933 -24.804 1.00 68.31 493 TRP A CA 1
ATOM 3831 C C . TRP A 1 493 ? 46.488 -15.309 -26.211 1.00 68.31 493 TRP A C 1
ATOM 3833 O O . TRP A 1 493 ? 46.258 -16.436 -26.649 1.00 68.31 493 TRP A O 1
ATOM 3843 N N . THR A 1 494 ? 47.191 -14.413 -26.911 1.00 66.50 494 THR A N 1
ATOM 3844 C CA . THR A 1 494 ? 47.702 -14.671 -28.270 1.00 66.50 494 THR A CA 1
ATOM 3845 C C . THR A 1 494 ? 48.942 -15.563 -28.296 1.00 66.50 494 THR A C 1
ATOM 3847 O O . THR A 1 494 ? 49.097 -16.334 -29.239 1.00 66.50 494 THR A O 1
ATOM 3850 N N . ASP A 1 495 ? 49.788 -15.510 -27.263 1.00 58.28 495 ASP A N 1
ATOM 3851 C CA . ASP A 1 495 ? 51.031 -16.298 -27.196 1.00 58.28 495 ASP A CA 1
ATOM 3852 C C . ASP A 1 495 ? 50.855 -17.686 -26.547 1.00 58.28 495 ASP A C 1
ATOM 3854 O O . ASP A 1 495 ? 51.819 -18.441 -26.413 1.00 58.28 495 ASP A O 1
ATOM 3858 N N . GLY A 1 496 ? 49.630 -18.058 -26.147 1.00 49.12 496 GLY A N 1
ATOM 3859 C CA . GLY A 1 496 ? 49.297 -19.407 -25.665 1.00 49.12 496 GLY A CA 1
ATOM 3860 C C . GLY A 1 496 ? 50.017 -19.847 -24.382 1.00 49.12 496 GLY A C 1
ATOM 3861 O O . GLY A 1 496 ? 49.894 -21.005 -23.981 1.00 49.12 496 GLY A O 1
ATOM 3862 N N . GLN A 1 497 ? 50.755 -18.957 -23.715 1.00 45.53 497 GLN A N 1
ATOM 3863 C CA . GLN A 1 497 ? 51.392 -19.263 -22.442 1.00 45.53 497 GLN A CA 1
ATOM 3864 C C . GLN A 1 497 ? 50.413 -19.025 -21.294 1.00 45.53 497 GLN A C 1
ATOM 3866 O O . GLN A 1 497 ? 50.069 -17.895 -20.954 1.00 45.53 497 GLN A O 1
ATOM 3871 N N . THR A 1 498 ? 49.999 -20.111 -20.641 1.00 40.75 498 THR A N 1
ATOM 3872 C CA . THR A 1 498 ? 49.387 -20.065 -19.312 1.00 40.75 498 THR A CA 1
ATOM 3873 C C . THR A 1 498 ? 50.399 -19.518 -18.310 1.00 40.75 498 THR A C 1
ATOM 3875 O O . THR A 1 498 ? 51.138 -20.280 -17.688 1.00 40.75 498 THR A O 1
ATOM 3878 N N . ILE A 1 499 ? 50.421 -18.202 -18.104 1.00 41.84 499 ILE A N 1
ATOM 3879 C CA . ILE A 1 499 ? 51.048 -17.628 -16.913 1.00 41.84 499 ILE A CA 1
ATOM 3880 C C . ILE A 1 499 ? 50.029 -17.722 -15.776 1.00 41.84 499 ILE A C 1
ATOM 3882 O O . ILE A 1 499 ? 49.393 -16.752 -15.380 1.00 41.84 499 ILE A O 1
ATOM 3886 N N . VAL A 1 500 ? 49.874 -18.929 -15.238 1.00 39.69 500 VAL A N 1
ATOM 3887 C CA . VAL A 1 500 ? 49.599 -19.079 -13.811 1.00 39.69 500 VAL A CA 1
ATOM 3888 C C . VAL A 1 500 ? 50.920 -19.497 -13.205 1.00 39.69 500 VAL A C 1
ATOM 3890 O O . VAL A 1 500 ? 51.213 -20.682 -13.176 1.00 39.69 500 VAL A O 1
ATOM 3893 N N . HIS A 1 501 ? 51.721 -18.526 -12.775 1.00 34.97 501 HIS A N 1
ATOM 3894 C CA . HIS A 1 501 ? 52.575 -18.634 -11.595 1.00 34.97 501 HIS A CA 1
ATOM 3895 C C . HIS A 1 501 ? 52.702 -17.230 -10.997 1.00 34.97 501 HIS A C 1
ATOM 3897 O O . HIS A 1 501 ? 53.216 -16.309 -11.626 1.00 34.97 501 HIS A O 1
ATOM 3903 N N . ASN A 1 502 ? 52.225 -17.088 -9.760 1.00 36.62 502 ASN A N 1
ATOM 3904 C CA . ASN A 1 502 ? 52.473 -15.961 -8.860 1.00 36.62 502 ASN A CA 1
ATOM 3905 C C . ASN A 1 502 ? 53.951 -15.961 -8.417 1.00 36.62 502 ASN A C 1
ATOM 3907 O O . ASN A 1 502 ? 54.255 -16.097 -7.235 1.00 36.62 502 ASN A O 1
ATOM 3911 N N . GLN A 1 503 ? 54.886 -15.889 -9.363 1.00 31.28 503 GLN A N 1
ATOM 3912 C CA . GLN A 1 503 ? 56.315 -15.742 -9.097 1.00 31.28 503 GLN A CA 1
ATOM 3913 C C . GLN A 1 503 ? 56.932 -14.881 -10.198 1.00 31.28 503 GLN A C 1
ATOM 3915 O O . GLN A 1 503 ? 56.909 -15.237 -11.374 1.00 31.28 503 GLN A O 1
ATOM 3920 N N . ILE A 1 504 ? 57.474 -13.730 -9.804 1.00 36.19 504 ILE A N 1
ATOM 3921 C CA . ILE A 1 504 ? 58.250 -12.845 -10.673 1.00 36.19 504 ILE A CA 1
ATOM 3922 C C . ILE A 1 504 ? 59.484 -13.630 -11.132 1.00 36.19 504 ILE A C 1
ATOM 3924 O O . ILE A 1 504 ? 60.356 -13.940 -10.318 1.00 36.19 504 ILE A O 1
ATOM 3928 N N . ALA A 1 505 ? 59.572 -13.957 -12.423 1.00 35.34 505 ALA A N 1
ATOM 3929 C CA . ALA A 1 505 ? 60.838 -14.374 -13.012 1.00 35.34 505 ALA A CA 1
ATOM 3930 C C . ALA A 1 505 ? 61.840 -13.227 -12.816 1.00 35.34 505 ALA A C 1
ATOM 3932 O O . ALA A 1 505 ? 61.529 -12.077 -13.133 1.00 35.34 505 ALA A O 1
ATOM 3933 N N . ALA A 1 506 ? 63.004 -13.536 -12.235 1.00 35.16 506 ALA A N 1
ATOM 3934 C CA . ALA A 1 506 ? 64.043 -12.560 -11.921 1.00 35.16 506 ALA A CA 1
ATOM 3935 C C . ALA A 1 506 ? 64.270 -11.603 -13.109 1.00 35.16 506 ALA A C 1
ATOM 3937 O O . ALA A 1 506 ? 64.374 -12.071 -14.248 1.00 35.16 506 ALA A O 1
ATOM 3938 N N . PRO A 1 507 ? 64.314 -10.278 -12.879 1.00 38.16 507 PRO A N 1
ATOM 3939 C CA . PRO A 1 507 ? 64.330 -9.317 -13.969 1.00 38.16 507 PRO A CA 1
ATOM 3940 C C . PRO A 1 507 ? 65.577 -9.517 -14.835 1.00 38.16 507 PRO A C 1
ATOM 3942 O O . PRO A 1 507 ? 66.683 -9.706 -14.323 1.00 38.16 507 PRO A O 1
ATOM 3945 N N . ALA A 1 508 ? 65.402 -9.465 -16.160 1.00 40.03 508 ALA A N 1
ATOM 3946 C CA . ALA A 1 508 ? 66.517 -9.485 -17.099 1.00 40.03 508 ALA A CA 1
ATOM 3947 C C . ALA A 1 508 ? 67.509 -8.367 -16.737 1.00 40.03 508 ALA A C 1
ATOM 3949 O O . ALA A 1 508 ? 67.099 -7.235 -16.455 1.00 40.03 508 ALA A O 1
ATOM 3950 N N . VAL A 1 509 ? 68.801 -8.712 -16.768 1.00 40.50 509 VAL A N 1
ATOM 3951 C CA . VAL A 1 509 ? 69.978 -8.014 -16.201 1.00 40.50 509 VAL A CA 1
ATOM 3952 C C . VAL A 1 509 ? 70.145 -6.541 -16.643 1.00 40.50 509 VAL A C 1
ATOM 3954 O O . VAL A 1 509 ? 71.015 -5.837 -16.142 1.00 40.50 509 VAL A O 1
ATOM 3957 N N . GLN A 1 510 ? 69.298 -6.029 -17.541 1.00 40.09 510 GLN A N 1
ATOM 3958 C CA . GLN A 1 510 ? 69.341 -4.653 -18.056 1.00 40.09 510 GLN A CA 1
ATOM 3959 C C . GLN A 1 510 ? 67.964 -3.965 -18.158 1.00 40.09 510 GLN A C 1
ATOM 3961 O O . GLN A 1 510 ? 67.807 -3.005 -18.907 1.00 40.09 510 GLN A O 1
ATOM 3966 N N . SER A 1 511 ? 66.949 -4.435 -17.430 1.00 43.34 511 SER A N 1
ATOM 3967 C CA . SER A 1 511 ? 65.665 -3.725 -17.338 1.00 43.34 511 SER A CA 1
ATOM 3968 C C . SER A 1 511 ? 65.682 -2.665 -16.230 1.00 43.34 511 SER A C 1
ATOM 3970 O O . SER A 1 511 ? 66.353 -2.828 -15.209 1.00 43.34 511 SER A O 1
ATOM 3972 N N . TRP A 1 512 ? 64.894 -1.600 -16.407 1.00 37.03 512 TRP A N 1
ATOM 3973 C CA . TRP A 1 512 ? 64.690 -0.527 -15.419 1.00 37.03 512 TRP A CA 1
ATOM 3974 C C . TRP A 1 512 ? 64.378 -1.052 -14.009 1.00 37.03 512 TRP A C 1
ATOM 3976 O O . TRP A 1 512 ? 64.853 -0.511 -13.016 1.00 37.03 512 TRP A O 1
ATOM 3986 N N . ALA A 1 513 ? 63.633 -2.156 -13.926 1.00 35.72 513 ALA A N 1
ATOM 3987 C CA . ALA A 1 513 ? 63.270 -2.811 -12.676 1.00 35.72 513 ALA A CA 1
ATOM 3988 C C . ALA A 1 513 ? 64.478 -3.421 -11.928 1.00 35.72 513 ALA A C 1
ATOM 3990 O O . ALA A 1 513 ? 64.520 -3.380 -10.701 1.00 35.72 513 ALA A O 1
ATOM 3991 N N . ALA A 1 514 ? 65.490 -3.935 -12.639 1.00 39.25 514 ALA A N 1
ATOM 3992 C CA . ALA A 1 514 ? 66.689 -4.522 -12.031 1.00 39.25 514 ALA A CA 1
ATOM 3993 C C . ALA A 1 514 ? 67.663 -3.460 -11.482 1.00 39.25 514 ALA A C 1
ATOM 3995 O O . ALA A 1 514 ? 68.283 -3.669 -10.442 1.00 39.25 514 ALA A O 1
ATOM 3996 N N . GLN A 1 515 ? 67.778 -2.306 -12.151 1.00 40.47 515 GLN A N 1
ATOM 3997 C CA . GLN A 1 515 ? 68.671 -1.207 -11.743 1.00 40.47 515 GLN A CA 1
ATOM 3998 C C . GLN A 1 515 ? 68.130 -0.394 -10.552 1.00 40.47 515 GLN A C 1
ATOM 4000 O O . GLN A 1 515 ? 68.897 0.277 -9.869 1.00 40.47 515 GLN A O 1
ATOM 4005 N N . LEU A 1 516 ? 66.832 -0.518 -10.249 1.00 38.66 516 LEU A N 1
ATOM 4006 C CA . LEU A 1 516 ? 66.164 0.080 -9.083 1.00 38.66 516 LEU A CA 1
ATOM 4007 C C . LEU A 1 516 ? 66.222 -0.796 -7.810 1.00 38.66 516 LEU A C 1
ATOM 4009 O O . LEU A 1 516 ? 65.738 -0.376 -6.755 1.00 38.66 516 LEU A O 1
ATOM 4013 N N . GLY A 1 517 ? 66.844 -1.982 -7.891 1.00 38.69 517 GLY A N 1
ATOM 4014 C CA . GLY A 1 517 ? 67.107 -2.876 -6.756 1.00 38.69 517 GLY A CA 1
ATOM 4015 C C . GLY A 1 517 ? 65.972 -3.836 -6.377 1.00 38.69 517 GLY A C 1
ATOM 4016 O O . GLY A 1 517 ? 66.022 -4.414 -5.292 1.00 38.69 517 GLY A O 1
ATOM 4017 N N . LEU A 1 518 ? 64.972 -4.018 -7.243 1.00 38.78 518 LEU A N 1
ATOM 4018 C CA . LEU A 1 518 ? 63.807 -4.868 -6.980 1.00 38.78 518 LEU A CA 1
ATOM 4019 C C . LEU A 1 518 ? 64.191 -6.355 -6.926 1.00 38.78 518 LEU A C 1
ATOM 4021 O O . LEU A 1 518 ? 64.859 -6.870 -7.828 1.00 38.78 518 LEU A O 1
ATOM 4025 N N . LYS A 1 519 ? 63.748 -7.060 -5.877 1.00 39.75 519 LYS A N 1
ATOM 4026 C CA . LYS A 1 519 ? 63.888 -8.519 -5.732 1.00 39.75 519 LYS A CA 1
ATOM 4027 C C . LYS A 1 519 ? 62.523 -9.201 -5.851 1.00 39.75 519 LYS A C 1
ATOM 4029 O O . LYS A 1 519 ? 61.478 -8.576 -5.720 1.00 39.75 519 LYS A O 1
ATOM 4034 N N . ALA A 1 520 ? 62.530 -10.501 -6.140 1.00 33.38 520 ALA A N 1
ATOM 4035 C CA . ALA A 1 520 ? 61.301 -11.271 -6.303 1.00 33.38 520 ALA A CA 1
ATOM 4036 C C . ALA A 1 520 ? 60.493 -11.347 -4.985 1.00 33.38 520 ALA A C 1
ATOM 4038 O O . ALA A 1 520 ? 61.074 -11.642 -3.941 1.00 33.38 520 ALA A O 1
ATOM 4039 N N . ASN A 1 521 ? 59.164 -11.166 -5.085 1.00 38.94 521 ASN A N 1
ATOM 4040 C CA . ASN A 1 521 ? 58.121 -11.231 -4.035 1.00 38.94 521 ASN A CA 1
ATOM 4041 C C . ASN A 1 521 ? 57.806 -9.977 -3.192 1.00 38.94 521 ASN A C 1
ATOM 4043 O O . ASN A 1 521 ? 57.084 -10.100 -2.201 1.00 38.94 521 ASN A O 1
ATOM 4047 N N . ASP A 1 522 ? 58.201 -8.773 -3.598 1.00 38.47 522 ASP A N 1
ATOM 4048 C CA . ASP A 1 522 ? 57.676 -7.563 -2.950 1.00 38.47 522 ASP A CA 1
ATOM 4049 C C . ASP A 1 522 ? 56.253 -7.235 -3.449 1.00 38.47 522 ASP A C 1
ATOM 4051 O O . ASP A 1 522 ? 56.022 -6.981 -4.630 1.00 38.47 522 ASP A O 1
ATOM 4055 N N . ALA A 1 523 ? 55.267 -7.258 -2.543 1.00 38.53 523 ALA A N 1
ATOM 4056 C CA . ALA A 1 523 ? 53.879 -6.889 -2.819 1.00 38.53 523 ALA A CA 1
ATOM 4057 C C . ALA A 1 523 ? 53.435 -5.706 -1.940 1.00 38.53 523 ALA A C 1
ATOM 4059 O O . ALA A 1 523 ? 53.583 -5.720 -0.719 1.00 38.53 523 ALA A O 1
ATOM 4060 N N . ILE A 1 524 ? 52.843 -4.693 -2.584 1.00 36.78 524 ILE A N 1
ATOM 4061 C CA . ILE A 1 524 ? 52.039 -3.582 -2.022 1.00 36.78 524 ILE A CA 1
ATOM 4062 C C . ILE A 1 524 ? 52.790 -2.566 -1.125 1.00 36.78 524 ILE A C 1
ATOM 4064 O O . ILE A 1 524 ? 52.352 -1.422 -1.013 1.00 36.78 524 ILE A O 1
ATOM 4068 N N . ALA A 1 525 ? 53.971 -2.879 -0.587 1.00 33.94 525 ALA A N 1
ATOM 4069 C CA . ALA A 1 525 ? 54.746 -1.939 0.236 1.00 33.94 525 ALA A CA 1
ATOM 4070 C C . ALA A 1 525 ? 55.443 -0.801 -0.554 1.00 33.94 525 ALA A C 1
ATOM 4072 O O . ALA A 1 525 ? 55.818 0.220 0.029 1.00 33.94 525 ALA A O 1
ATOM 4073 N N . GLU A 1 526 ? 55.604 -0.926 -1.876 1.00 39.88 526 GLU A N 1
ATOM 4074 C CA . GLU A 1 526 ? 56.513 -0.060 -2.646 1.00 39.88 526 GLU A CA 1
ATOM 4075 C C . GLU A 1 526 ? 55.879 1.126 -3.378 1.00 39.88 526 GLU A C 1
ATOM 4077 O O . GLU A 1 526 ? 56.594 2.075 -3.690 1.00 39.88 526 GLU A O 1
ATOM 4082 N N . GLY A 1 527 ? 54.559 1.171 -3.586 1.00 37.38 527 GLY A N 1
ATOM 4083 C CA . GLY A 1 527 ? 53.915 2.380 -4.133 1.00 37.38 527 GLY A CA 1
ATOM 4084 C C . GLY A 1 527 ? 54.141 3.597 -3.225 1.00 37.38 527 GLY A C 1
ATOM 4085 O O . GLY A 1 527 ? 54.438 4.699 -3.683 1.00 37.38 527 GLY A O 1
ATOM 4086 N N . VAL A 1 528 ? 54.124 3.358 -1.910 1.00 35.50 528 VAL A N 1
ATOM 4087 C CA . VAL A 1 528 ? 54.466 4.351 -0.887 1.00 35.50 528 VAL A CA 1
ATOM 4088 C C . VAL A 1 528 ? 55.959 4.686 -0.922 1.00 35.50 528 VAL A C 1
ATOM 4090 O O . VAL A 1 528 ? 56.306 5.850 -0.764 1.00 35.50 528 VAL A O 1
ATOM 4093 N N . ALA A 1 529 ? 56.846 3.715 -1.170 1.00 35.81 529 ALA A N 1
ATOM 4094 C CA . ALA A 1 529 ? 58.296 3.924 -1.241 1.00 35.81 529 ALA A CA 1
ATOM 4095 C C . ALA A 1 529 ? 58.747 4.671 -2.511 1.00 35.81 529 ALA A C 1
ATOM 4097 O O . ALA A 1 529 ? 59.681 5.468 -2.438 1.00 35.81 529 ALA A O 1
ATOM 4098 N N . LEU A 1 530 ? 58.065 4.471 -3.644 1.00 36.28 530 LEU A N 1
ATOM 4099 C CA . LEU A 1 530 ? 58.294 5.179 -4.907 1.00 36.28 530 LEU A CA 1
ATOM 4100 C C . LEU A 1 530 ? 57.907 6.657 -4.782 1.00 36.28 530 LEU A C 1
ATOM 4102 O O . LEU A 1 530 ? 58.693 7.536 -5.125 1.00 36.28 530 LEU A O 1
ATOM 4106 N N . VAL A 1 531 ? 56.739 6.930 -4.186 1.00 39.78 531 VAL A N 1
ATOM 4107 C CA . VAL A 1 531 ? 56.317 8.291 -3.825 1.00 39.78 531 VAL A CA 1
ATOM 4108 C C . VAL A 1 531 ? 57.286 8.892 -2.802 1.00 39.78 531 VAL A C 1
ATOM 4110 O O . VAL A 1 531 ? 57.695 10.039 -2.957 1.00 39.78 531 VAL A O 1
ATOM 4113 N N . LYS A 1 532 ? 57.746 8.116 -1.808 1.00 36.47 532 LYS A N 1
ATOM 4114 C CA . LYS A 1 532 ? 58.754 8.564 -0.832 1.00 36.47 532 LYS A CA 1
ATOM 4115 C C . LYS A 1 532 ? 60.076 8.940 -1.508 1.00 36.47 532 LYS A C 1
ATOM 4117 O O . LYS A 1 532 ? 60.597 10.000 -1.199 1.00 36.47 532 LYS A O 1
ATOM 4122 N N . ARG A 1 533 ? 60.582 8.130 -2.451 1.00 40.84 533 ARG A N 1
ATOM 4123 C CA . ARG A 1 533 ? 61.837 8.371 -3.196 1.00 40.84 533 ARG A CA 1
ATOM 4124 C C . ARG A 1 533 ? 61.742 9.543 -4.174 1.00 40.84 533 ARG A C 1
ATOM 4126 O O . ARG A 1 533 ? 62.685 10.330 -4.247 1.00 40.84 533 ARG A O 1
ATOM 4133 N N . ALA A 1 534 ? 60.603 9.694 -4.853 1.00 40.19 534 ALA A N 1
ATOM 4134 C CA . ALA A 1 534 ? 60.307 10.837 -5.717 1.00 40.19 534 ALA A CA 1
ATOM 4135 C C . ALA A 1 534 ? 60.219 12.151 -4.918 1.00 40.19 534 ALA A C 1
ATOM 4137 O O . ALA A 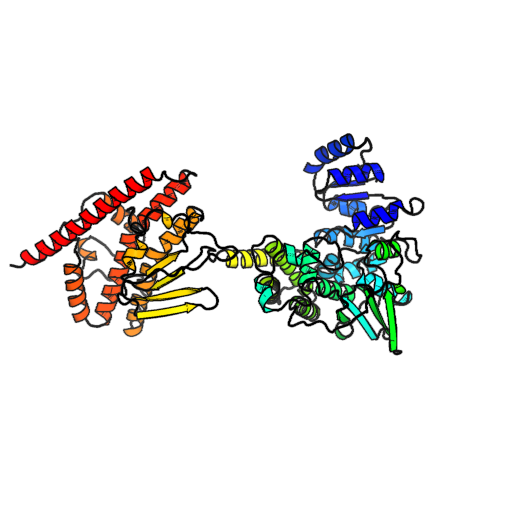1 534 ? 60.716 13.181 -5.365 1.00 40.19 534 ALA A O 1
ATOM 4138 N N . VAL A 1 535 ? 59.654 12.106 -3.706 1.00 41.97 535 VAL A N 1
ATOM 4139 C CA . VAL A 1 535 ? 59.593 13.254 -2.786 1.00 41.97 535 VAL A CA 1
ATOM 4140 C C . VAL A 1 535 ? 60.949 13.536 -2.114 1.00 41.97 535 VAL A C 1
ATOM 4142 O O . VAL A 1 535 ? 61.238 14.687 -1.802 1.00 41.97 535 VAL A O 1
ATOM 4145 N N . THR A 1 536 ? 61.820 12.534 -1.928 1.00 45.31 536 THR A N 1
ATOM 4146 C CA . THR A 1 536 ? 63.162 12.706 -1.327 1.00 45.31 536 THR A CA 1
ATOM 4147 C C . THR A 1 536 ? 64.288 13.051 -2.318 1.00 45.31 536 THR A C 1
ATOM 4149 O O . THR A 1 536 ? 65.447 13.011 -1.918 1.00 45.31 536 THR A O 1
ATOM 4152 N N . LEU A 1 537 ? 63.989 13.406 -3.580 1.00 41.72 537 LEU A N 1
ATOM 4153 C CA . LEU A 1 537 ? 64.963 13.921 -4.571 1.00 41.72 537 LEU A CA 1
ATOM 4154 C C . LEU A 1 537 ? 66.218 13.042 -4.791 1.00 41.72 537 LEU A C 1
ATOM 4156 O O . LEU A 1 537 ? 67.306 13.564 -5.014 1.00 41.72 537 LEU A O 1
ATOM 4160 N N . ASN A 1 538 ? 66.089 11.712 -4.759 1.00 41.19 538 ASN A N 1
ATOM 4161 C CA . ASN A 1 538 ? 67.212 10.801 -5.035 1.00 41.19 538 ASN A CA 1
ATOM 4162 C C . ASN A 1 538 ? 66.888 9.888 -6.227 1.00 41.19 538 ASN A C 1
ATOM 4164 O O . ASN A 1 538 ? 66.739 8.675 -6.082 1.00 41.19 538 ASN A O 1
ATOM 4168 N N . VAL A 1 539 ? 66.684 10.506 -7.393 1.00 47.59 539 VAL A N 1
ATOM 4169 C CA . VAL A 1 539 ? 66.435 9.824 -8.670 1.00 47.59 539 VAL A CA 1
ATOM 4170 C C . VAL A 1 539 ? 67.622 10.117 -9.581 1.00 47.59 539 VAL A C 1
ATOM 4172 O O . VAL A 1 539 ? 67.932 11.284 -9.814 1.00 47.59 539 VAL A O 1
ATOM 4175 N N . ASP A 1 540 ? 68.297 9.075 -10.071 1.00 48.00 540 ASP A N 1
ATOM 4176 C CA . ASP A 1 540 ? 69.407 9.227 -11.014 1.00 48.00 540 ASP A CA 1
ATOM 4177 C C . ASP A 1 540 ? 68.959 10.025 -12.249 1.00 48.00 540 ASP A C 1
ATOM 4179 O O . ASP A 1 540 ? 67.922 9.745 -12.855 1.00 48.00 540 ASP A O 1
ATOM 4183 N N . ASN A 1 541 ? 69.764 11.011 -12.658 1.00 44.94 541 ASN A N 1
ATOM 4184 C CA . ASN A 1 541 ? 69.427 11.943 -13.745 1.00 44.94 541 ASN A CA 1
ATOM 4185 C C . ASN A 1 541 ? 69.165 11.256 -15.105 1.00 44.94 541 ASN A C 1
ATOM 4187 O O . ASN A 1 541 ? 68.553 11.857 -15.981 1.00 44.94 541 ASN A O 1
ATOM 4191 N N . ASN A 1 542 ? 69.557 9.990 -15.278 1.00 48.34 542 ASN A N 1
ATOM 4192 C CA . ASN A 1 542 ? 69.363 9.220 -16.514 1.00 48.34 542 ASN A CA 1
ATOM 4193 C C . ASN A 1 542 ? 67.995 8.507 -16.605 1.00 48.34 542 ASN A C 1
ATOM 4195 O O . ASN A 1 542 ? 67.755 7.762 -17.552 1.00 48.34 542 ASN A O 1
ATOM 4199 N N . VAL A 1 543 ? 67.102 8.709 -15.630 1.00 49.00 543 VAL A N 1
ATOM 4200 C CA . VAL A 1 543 ? 65.841 7.954 -15.489 1.00 49.00 543 VAL A CA 1
ATOM 4201 C C . VAL A 1 543 ? 64.618 8.741 -15.999 1.00 49.00 543 VAL A C 1
ATOM 4203 O O . VAL A 1 543 ? 63.567 8.168 -16.235 1.00 49.00 543 VAL A O 1
ATOM 4206 N N . ILE A 1 544 ? 64.698 10.048 -16.256 1.00 55.72 544 ILE A N 1
ATOM 4207 C CA . ILE A 1 544 ? 63.530 10.822 -16.729 1.00 55.72 544 ILE A CA 1
ATOM 4208 C C . ILE A 1 544 ? 63.684 11.139 -18.221 1.00 55.72 544 ILE A C 1
ATOM 4210 O O . ILE A 1 544 ? 64.364 12.096 -18.584 1.00 55.72 544 ILE A O 1
ATOM 4214 N N . GLY A 1 545 ? 63.079 10.318 -19.084 1.00 61.00 545 GLY A N 1
ATOM 4215 C CA . GLY A 1 545 ? 63.053 10.517 -20.539 1.00 61.00 545 GLY A CA 1
ATOM 4216 C C . GLY A 1 545 ? 61.815 11.287 -21.004 1.00 61.00 545 GLY A C 1
ATOM 4217 O O . GLY A 1 545 ? 60.715 11.072 -20.497 1.00 61.00 545 GLY A O 1
ATOM 4218 N N . GLY A 1 546 ? 61.989 12.188 -21.967 1.00 68.31 546 GLY A N 1
ATOM 4219 C CA . GLY A 1 546 ? 60.915 12.947 -22.601 1.00 68.31 546 GLY A CA 1
ATOM 4220 C C . GLY A 1 546 ? 60.339 12.263 -23.856 1.00 68.31 546 GLY A C 1
ATOM 4221 O O . GLY A 1 546 ? 60.532 11.061 -24.080 1.00 68.31 546 GLY A O 1
ATOM 4222 N N . PRO A 1 547 ? 59.607 13.015 -24.702 1.00 70.75 547 PRO A N 1
ATOM 4223 C CA . PRO A 1 547 ? 58.953 12.489 -25.903 1.00 70.75 547 PRO A CA 1
ATOM 4224 C C . PRO A 1 547 ? 59.892 11.783 -26.894 1.00 70.75 547 PRO A C 1
ATOM 4226 O O . PRO A 1 547 ? 59.468 10.841 -27.565 1.00 70.75 547 PRO A O 1
ATOM 4229 N N . ILE A 1 548 ? 61.160 12.200 -26.988 1.00 75.12 548 ILE A N 1
ATOM 4230 C CA . ILE A 1 548 ? 62.138 11.608 -27.913 1.00 75.12 548 ILE A CA 1
ATOM 4231 C C . ILE A 1 548 ? 62.562 10.230 -27.410 1.00 75.12 548 ILE A C 1
ATOM 4233 O O . ILE A 1 548 ? 62.641 9.279 -28.191 1.00 75.12 548 ILE A O 1
ATOM 4237 N N . THR A 1 549 ? 62.785 10.096 -26.103 1.00 72.31 549 THR A N 1
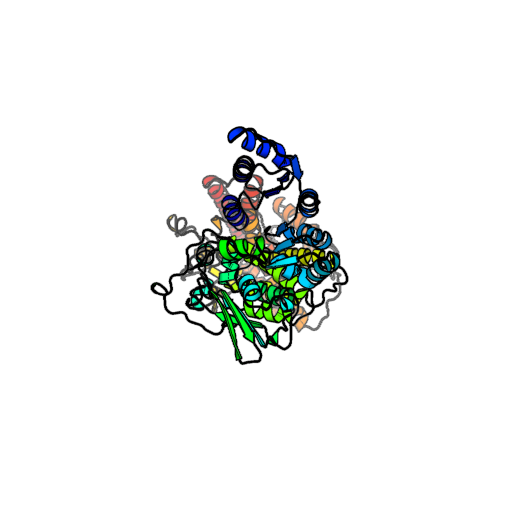ATOM 4238 C CA . THR A 1 549 ? 63.088 8.801 -25.489 1.00 72.31 549 THR A CA 1
ATOM 4239 C C . THR A 1 549 ? 61.908 7.842 -25.637 1.00 72.31 549 THR A C 1
ATOM 4241 O O . THR A 1 549 ? 62.106 6.706 -26.062 1.00 72.31 549 THR A O 1
ATOM 4244 N N . ILE A 1 550 ? 60.674 8.306 -25.412 1.00 71.12 550 ILE A N 1
ATOM 4245 C CA . ILE A 1 550 ? 59.461 7.497 -25.624 1.00 71.12 550 ILE A CA 1
ATOM 4246 C C . ILE A 1 550 ? 59.351 7.030 -27.084 1.00 71.12 550 ILE A C 1
ATOM 4248 O O . ILE A 1 550 ? 59.073 5.857 -27.321 1.00 71.12 550 ILE A O 1
ATOM 4252 N N . ALA A 1 551 ? 59.608 7.904 -28.063 1.00 71.94 551 ALA A N 1
ATOM 4253 C CA . ALA A 1 551 ? 59.579 7.547 -29.485 1.00 71.94 551 ALA A CA 1
ATOM 4254 C C . ALA A 1 551 ? 60.679 6.541 -29.876 1.00 71.94 551 ALA A C 1
ATOM 4256 O O . ALA A 1 551 ? 60.481 5.669 -30.722 1.00 71.94 551 ALA A O 1
ATOM 4257 N N . LYS A 1 552 ? 61.852 6.636 -29.248 1.00 74.19 552 LYS A N 1
ATOM 4258 C CA . LYS A 1 552 ? 62.968 5.714 -29.477 1.00 74.19 552 LYS A CA 1
ATOM 4259 C C . LYS A 1 552 ? 62.708 4.340 -28.864 1.00 74.19 552 LYS A C 1
ATOM 4261 O O . LYS A 1 552 ? 62.960 3.327 -29.514 1.00 74.19 552 LYS A O 1
ATOM 4266 N N . GLU A 1 553 ? 62.202 4.297 -27.635 1.00 71.19 553 GLU A N 1
ATOM 4267 C CA . GLU A 1 553 ? 61.848 3.046 -26.959 1.00 71.19 553 GLU A CA 1
ATOM 4268 C C . GLU A 1 553 ? 60.625 2.381 -27.602 1.00 71.19 553 GLU A C 1
ATOM 4270 O O . GLU A 1 553 ? 60.620 1.162 -27.755 1.00 71.19 553 GLU A O 1
ATOM 4275 N N . SER A 1 554 ? 59.651 3.153 -28.096 1.00 68.81 554 SER A N 1
ATOM 4276 C CA . SER A 1 554 ? 58.529 2.610 -28.871 1.00 68.81 554 SER A CA 1
ATOM 4277 C C . SER A 1 554 ? 58.992 2.004 -30.201 1.00 68.81 554 SER A C 1
ATOM 4279 O O . SER A 1 554 ? 58.539 0.922 -30.574 1.00 68.81 554 SER A O 1
ATOM 4281 N N . GLY A 1 555 ? 59.956 2.641 -30.878 1.00 71.12 555 GLY A N 1
ATOM 4282 C CA . GLY A 1 555 ? 60.593 2.112 -32.085 1.00 71.12 555 GLY A CA 1
ATOM 4283 C C . GLY A 1 555 ? 61.359 0.810 -31.837 1.00 71.12 555 GLY A C 1
ATOM 4284 O O . GLY A 1 555 ? 61.228 -0.134 -32.613 1.00 71.12 555 GLY A O 1
ATOM 4285 N N . LYS A 1 556 ? 62.107 0.713 -30.728 1.00 71.88 556 LYS A N 1
ATOM 4286 C CA . LYS A 1 556 ? 62.757 -0.542 -30.309 1.00 71.88 556 LYS A CA 1
ATOM 4287 C C . LYS A 1 556 ? 61.733 -1.620 -29.958 1.00 71.88 556 LYS A C 1
ATOM 4289 O O . LYS A 1 556 ? 61.881 -2.753 -30.395 1.00 71.88 556 LYS A O 1
ATOM 4294 N N . ALA A 1 557 ? 60.685 -1.280 -29.209 1.00 67.12 557 ALA A N 1
ATOM 4295 C CA . ALA A 1 557 ? 59.619 -2.211 -28.845 1.00 67.12 557 ALA A CA 1
ATOM 4296 C C . ALA A 1 557 ? 58.905 -2.779 -30.082 1.00 67.12 557 ALA A C 1
ATOM 4298 O O . ALA A 1 557 ? 58.637 -3.976 -30.137 1.00 67.12 557 ALA A O 1
ATOM 4299 N N . ALA A 1 558 ? 58.678 -1.948 -31.105 1.00 69.81 558 ALA A N 1
ATOM 4300 C CA . ALA A 1 558 ? 58.113 -2.377 -32.383 1.00 69.81 558 ALA A CA 1
ATOM 4301 C C . ALA A 1 558 ? 59.021 -3.352 -33.156 1.00 69.81 558 ALA A C 1
ATOM 4303 O O . ALA A 1 558 ? 58.515 -4.231 -33.853 1.00 69.81 558 ALA A O 1
ATOM 4304 N N . GLN A 1 559 ? 60.348 -3.252 -33.009 1.00 74.00 559 GLN A N 1
ATOM 4305 C CA . GLN A 1 559 ? 61.297 -4.197 -33.617 1.00 74.00 559 GLN A CA 1
ATOM 4306 C C . GLN A 1 559 ? 61.232 -5.598 -32.988 1.00 74.00 559 GLN A C 1
ATOM 4308 O O . GLN A 1 559 ? 61.544 -6.573 -33.666 1.00 74.00 559 GLN A O 1
ATOM 4313 N N . TYR A 1 560 ? 60.770 -5.719 -31.738 1.00 70.31 560 TYR A N 1
ATOM 4314 C CA . TYR A 1 560 ? 60.499 -7.007 -31.082 1.00 70.31 560 TYR A CA 1
ATOM 4315 C C . TYR A 1 560 ? 59.146 -7.625 -31.487 1.00 70.31 560 TYR A C 1
ATOM 4317 O O . TYR A 1 560 ? 58.734 -8.640 -30.928 1.00 70.31 560 TYR A O 1
ATOM 4325 N N . GLY A 1 561 ? 58.453 -7.037 -32.468 1.00 70.56 561 GLY A N 1
ATOM 4326 C CA . GLY A 1 561 ? 57.177 -7.518 -32.989 1.00 70.56 561 GLY A CA 1
ATOM 4327 C C . GLY A 1 561 ? 55.958 -6.871 -32.327 1.00 70.56 561 GLY A C 1
ATOM 4328 O O . GLY A 1 561 ? 56.060 -6.077 -31.391 1.00 70.56 561 GLY A O 1
ATOM 4329 N N . PHE A 1 562 ? 54.769 -7.214 -32.832 1.00 74.44 562 PHE A N 1
ATOM 4330 C CA . PHE A 1 562 ? 53.506 -6.605 -32.398 1.00 74.44 562 PHE A CA 1
ATOM 4331 C C . PHE A 1 562 ? 53.235 -6.810 -30.898 1.00 74.44 562 PHE A C 1
ATOM 4333 O O . PHE A 1 562 ? 52.869 -5.860 -30.212 1.00 74.44 562 PHE A O 1
ATOM 4340 N N . ALA A 1 563 ? 53.495 -8.011 -30.367 1.00 69.31 563 ALA A N 1
ATOM 4341 C CA . ALA A 1 563 ? 53.349 -8.306 -28.940 1.00 69.31 563 ALA A CA 1
ATOM 4342 C C . ALA A 1 563 ? 54.270 -7.431 -28.065 1.00 69.31 563 ALA A C 1
ATOM 4344 O O . ALA A 1 563 ? 53.815 -6.853 -27.079 1.00 69.31 563 ALA A O 1
ATOM 4345 N N . GLY A 1 564 ? 55.536 -7.251 -28.465 1.00 65.44 564 GLY A N 1
ATOM 4346 C CA . GLY A 1 564 ? 56.490 -6.380 -27.767 1.00 65.44 564 GLY A CA 1
ATOM 4347 C C . GLY A 1 564 ? 56.056 -4.911 -27.751 1.00 65.44 564 GLY A C 1
ATOM 4348 O O . GLY A 1 564 ? 56.159 -4.237 -26.725 1.00 65.44 564 GLY A O 1
ATOM 4349 N N . PHE A 1 565 ? 55.483 -4.431 -28.855 1.00 72.62 565 PHE A N 1
ATOM 4350 C CA . PHE A 1 565 ? 54.908 -3.089 -28.932 1.00 72.62 565 PHE A CA 1
ATOM 4351 C C . PHE A 1 565 ? 53.677 -2.916 -28.027 1.00 72.62 565 PHE A C 1
ATOM 4353 O O . PHE A 1 565 ? 53.550 -1.898 -27.346 1.00 72.62 565 PHE A O 1
ATOM 4360 N N . VAL A 1 566 ? 52.790 -3.914 -27.962 1.00 71.44 566 VAL A N 1
ATOM 4361 C CA . VAL A 1 566 ? 51.607 -3.887 -27.084 1.00 71.44 566 VAL A CA 1
ATOM 4362 C C . VAL A 1 566 ? 52.003 -3.903 -25.604 1.00 71.44 566 VAL A C 1
ATOM 4364 O O . VAL A 1 566 ? 51.438 -3.146 -24.814 1.00 71.44 566 VAL A O 1
ATOM 4367 N N . VAL A 1 567 ? 53.014 -4.690 -25.225 1.00 69.50 567 VAL A N 1
ATOM 4368 C CA . VAL A 1 567 ? 53.578 -4.693 -23.862 1.00 69.50 567 VAL A CA 1
ATOM 4369 C C . VAL A 1 567 ? 54.173 -3.328 -23.502 1.00 69.50 567 VAL A C 1
ATOM 4371 O O . VAL A 1 567 ? 53.953 -2.834 -22.396 1.00 69.50 567 VAL A O 1
ATOM 4374 N N . PHE A 1 568 ? 54.871 -2.674 -24.434 1.00 72.00 568 PHE A N 1
ATOM 4375 C CA . PHE A 1 568 ? 55.367 -1.311 -24.236 1.00 72.00 568 PHE A CA 1
ATOM 4376 C C . PHE A 1 568 ? 54.226 -0.307 -24.006 1.00 72.00 568 PHE A C 1
ATOM 4378 O O . PHE A 1 568 ? 54.292 0.490 -23.069 1.00 72.00 568 PHE A O 1
ATOM 4385 N N . LEU A 1 569 ? 53.149 -0.374 -24.798 1.00 69.31 569 LEU A N 1
ATOM 4386 C CA . LEU A 1 569 ? 51.963 0.468 -24.602 1.00 69.31 569 LEU A CA 1
ATOM 4387 C C . LEU A 1 569 ? 51.283 0.212 -23.249 1.00 69.31 569 LEU A C 1
ATOM 4389 O O . LEU A 1 569 ? 50.861 1.164 -22.591 1.00 69.31 569 LEU A O 1
ATOM 4393 N N . ALA A 1 570 ? 51.220 -1.045 -22.803 1.00 67.06 570 ALA A N 1
ATOM 4394 C CA . ALA A 1 570 ? 50.683 -1.404 -21.493 1.00 67.06 570 ALA A CA 1
ATOM 4395 C C . ALA A 1 570 ? 51.521 -0.798 -20.356 1.00 67.06 570 ALA A C 1
ATOM 4397 O O . ALA A 1 570 ? 50.974 -0.151 -19.464 1.00 67.06 570 ALA A O 1
ATOM 4398 N N . MET A 1 571 ? 52.851 -0.918 -20.423 1.00 69.75 571 MET A N 1
ATOM 4399 C CA . MET A 1 571 ? 53.775 -0.324 -19.446 1.00 69.75 571 MET A CA 1
ATOM 4400 C C . MET A 1 571 ? 53.685 1.207 -19.413 1.00 69.75 571 MET A C 1
ATOM 4402 O O . MET A 1 571 ? 53.689 1.815 -18.339 1.00 69.75 571 MET A O 1
ATOM 4406 N N . LEU A 1 572 ? 53.557 1.839 -20.580 1.00 69.81 572 LEU A N 1
ATOM 4407 C CA . LEU A 1 572 ? 53.381 3.284 -20.694 1.00 69.81 572 LEU A CA 1
ATOM 4408 C C . LEU A 1 572 ? 52.040 3.726 -20.089 1.00 69.81 572 LEU A C 1
ATOM 4410 O O . LEU A 1 572 ? 51.996 4.719 -19.365 1.00 69.81 572 LEU A O 1
ATOM 4414 N N . SER A 1 573 ? 50.969 2.955 -20.297 1.00 65.31 573 SER A N 1
ATOM 4415 C CA . SER A 1 573 ? 49.663 3.211 -19.685 1.00 65.31 573 SER A CA 1
ATOM 4416 C C . SER A 1 573 ? 49.693 3.073 -18.157 1.00 65.31 573 SER A C 1
ATOM 4418 O O . SER A 1 573 ? 49.201 3.965 -17.466 1.00 65.31 573 SER A O 1
ATOM 4420 N N . VAL A 1 574 ? 50.356 2.045 -17.608 1.00 66.94 574 VAL A N 1
ATOM 4421 C CA . VAL A 1 574 ? 50.582 1.916 -16.152 1.00 66.94 574 VAL A CA 1
ATOM 4422 C C . VAL A 1 574 ? 51.333 3.132 -15.608 1.00 66.94 574 VAL A C 1
ATOM 4424 O O . VAL A 1 574 ? 50.918 3.728 -14.614 1.00 66.94 574 VAL A O 1
ATOM 4427 N N . SER A 1 575 ? 52.406 3.534 -16.290 1.00 67.50 575 SER A N 1
ATOM 4428 C CA . SER A 1 575 ? 53.242 4.671 -15.890 1.00 67.50 575 SER A CA 1
ATOM 4429 C C . SER A 1 575 ? 52.441 5.975 -15.872 1.00 67.50 575 SER A C 1
ATOM 4431 O O . SER A 1 575 ? 52.520 6.737 -14.911 1.00 67.50 575 SER A O 1
ATOM 4433 N N . LEU A 1 576 ? 51.602 6.199 -16.887 1.00 66.44 576 LEU A N 1
ATOM 4434 C CA . LEU A 1 576 ? 50.718 7.359 -16.962 1.00 66.44 576 LEU A CA 1
ATOM 4435 C C . LEU A 1 576 ? 49.637 7.338 -15.868 1.00 66.44 576 LEU A C 1
ATOM 4437 O O . LEU A 1 576 ? 49.333 8.377 -15.289 1.00 66.44 576 LEU A O 1
ATOM 4441 N N . GLY A 1 577 ? 49.097 6.161 -15.530 1.00 62.31 577 GLY A N 1
ATOM 4442 C CA . GLY A 1 577 ? 48.185 5.984 -14.395 1.00 62.31 577 GLY A CA 1
ATOM 4443 C C . GLY A 1 577 ? 48.812 6.403 -13.062 1.00 62.31 577 GLY A C 1
ATOM 4444 O O . GLY A 1 577 ? 48.197 7.150 -12.304 1.00 62.31 577 GLY A O 1
ATOM 4445 N N . PHE A 1 578 ? 50.056 5.996 -12.796 1.00 71.44 578 PHE A N 1
ATOM 4446 C CA . PHE A 1 578 ? 50.770 6.395 -11.578 1.00 71.44 578 PHE A CA 1
ATOM 4447 C C . PHE A 1 578 ? 51.166 7.874 -11.564 1.00 71.44 578 PHE A C 1
ATOM 4449 O O . PHE A 1 578 ? 51.016 8.527 -10.533 1.00 71.44 578 PHE A O 1
ATOM 4456 N N . ILE A 1 579 ? 51.631 8.421 -12.692 1.00 68.56 579 ILE A N 1
ATOM 4457 C CA . ILE A 1 579 ? 51.960 9.850 -12.808 1.00 68.56 579 ILE A CA 1
ATOM 4458 C C . ILE A 1 579 ? 50.713 10.701 -12.548 1.00 68.56 579 ILE A C 1
ATOM 4460 O O . ILE A 1 579 ? 50.785 11.659 -11.780 1.00 68.56 579 ILE A O 1
ATOM 4464 N N . ASN A 1 580 ? 49.555 10.314 -13.092 1.00 62.66 580 ASN A N 1
ATOM 4465 C CA . ASN A 1 580 ? 48.301 11.029 -12.863 1.00 62.66 580 ASN A CA 1
ATOM 4466 C C . ASN A 1 580 ? 47.803 10.937 -11.414 1.00 62.66 580 ASN A C 1
ATOM 4468 O O . ASN A 1 580 ? 47.011 11.781 -11.019 1.00 62.66 580 ASN A O 1
ATOM 4472 N N . LEU A 1 581 ? 48.273 9.983 -10.601 1.00 71.44 581 LEU A N 1
ATOM 4473 C CA . LEU A 1 581 ? 47.977 9.916 -9.161 1.00 71.44 581 LEU A CA 1
ATOM 4474 C C . LEU A 1 581 ? 48.886 10.806 -8.304 1.00 71.44 581 LEU A C 1
ATOM 4476 O O . LEU A 1 581 ? 48.623 10.958 -7.108 1.00 71.44 581 LEU A O 1
ATOM 4480 N N . LEU A 1 582 ? 49.941 11.403 -8.872 1.00 74.19 582 LEU A N 1
ATOM 4481 C CA . LEU A 1 582 ? 50.803 12.309 -8.118 1.00 74.19 582 LEU A CA 1
ATOM 4482 C C . LEU A 1 582 ? 49.998 13.526 -7.626 1.00 74.19 582 LEU A C 1
ATOM 4484 O O . LEU A 1 582 ? 49.148 14.035 -8.361 1.00 74.19 582 LEU A O 1
ATOM 4488 N N . PRO A 1 583 ? 50.279 14.039 -6.412 1.00 73.25 583 PRO A N 1
ATOM 4489 C CA . PRO A 1 583 ? 49.566 15.166 -5.803 1.00 73.25 583 PRO A CA 1
ATOM 4490 C C . PRO A 1 583 ? 49.954 16.517 -6.436 1.00 73.25 583 PRO A C 1
ATOM 4492 O O . PRO A 1 583 ? 50.310 17.476 -5.754 1.00 73.25 583 PRO A O 1
ATOM 4495 N N . ILE A 1 584 ? 49.921 16.589 -7.764 1.00 74.69 584 ILE A N 1
ATOM 4496 C CA . ILE A 1 584 ? 50.251 17.758 -8.569 1.00 74.69 584 ILE A CA 1
ATOM 4497 C C . ILE A 1 584 ? 48.927 18.398 -8.998 1.00 74.69 584 ILE A C 1
ATOM 4499 O O . ILE A 1 584 ? 48.165 17.736 -9.690 1.00 74.69 584 ILE A O 1
ATOM 4503 N N . PRO A 1 585 ? 48.637 19.663 -8.643 1.00 67.00 585 PRO A N 1
ATOM 4504 C CA . PRO A 1 585 ? 47.336 20.323 -8.861 1.00 67.00 585 PRO A CA 1
ATOM 4505 C C . PRO A 1 585 ? 46.757 20.276 -10.286 1.00 67.00 585 PRO A C 1
ATOM 4507 O O . PRO A 1 585 ? 45.549 20.401 -10.457 1.00 67.00 585 PRO A O 1
ATOM 4510 N N . VAL A 1 586 ? 47.616 20.109 -11.295 1.00 63.62 586 VAL A N 1
ATOM 4511 C CA . VAL A 1 586 ? 47.251 20.034 -12.723 1.00 63.62 586 VAL A CA 1
ATOM 4512 C C . VAL A 1 586 ? 46.912 18.597 -13.166 1.00 63.62 586 VAL A C 1
ATOM 4514 O O . VAL A 1 586 ? 46.372 18.401 -14.247 1.00 63.62 586 VAL A O 1
ATOM 4517 N N . LEU A 1 587 ? 47.199 17.593 -12.333 1.00 67.81 587 LEU A N 1
ATOM 4518 C CA . LEU A 1 587 ? 46.910 16.174 -12.558 1.00 67.81 587 LEU A CA 1
ATOM 4519 C C . LEU A 1 587 ? 45.728 15.702 -11.693 1.00 67.81 587 LEU A C 1
ATOM 4521 O O . LEU A 1 587 ? 45.362 16.346 -10.704 1.00 67.81 587 LEU A O 1
ATOM 4525 N N . ASP A 1 588 ? 45.177 14.531 -12.024 1.00 67.81 588 ASP A N 1
ATOM 4526 C CA . ASP A 1 588 ? 44.038 13.925 -11.316 1.00 67.81 588 ASP A CA 1
ATOM 4527 C C . ASP A 1 588 ? 44.304 13.761 -9.804 1.00 67.81 588 ASP A C 1
ATOM 4529 O O . ASP A 1 588 ? 43.442 14.041 -8.971 1.00 67.81 588 ASP A O 1
ATOM 4533 N N . GLY A 1 589 ? 45.528 13.399 -9.417 1.00 66.69 589 GLY A N 1
ATOM 4534 C CA . GLY A 1 589 ? 45.977 13.262 -8.031 1.00 66.69 589 GLY A CA 1
ATOM 4535 C C . GLY A 1 589 ? 46.023 14.584 -7.263 1.00 66.69 589 GLY A C 1
ATOM 4536 O O . GLY A 1 589 ? 45.778 14.609 -6.056 1.00 66.69 589 GLY A O 1
ATOM 4537 N N . GLY A 1 590 ? 46.251 15.708 -7.947 1.00 71.12 590 GLY A N 1
ATOM 4538 C CA . GLY A 1 590 ? 46.103 17.041 -7.367 1.00 71.12 590 GLY A CA 1
ATOM 4539 C C . GLY A 1 590 ? 44.650 17.404 -7.094 1.00 71.12 590 GLY A C 1
ATOM 4540 O O . GLY A 1 590 ? 44.347 17.951 -6.035 1.00 71.12 590 GLY A O 1
ATOM 4541 N N . GLN A 1 591 ? 43.736 17.038 -7.994 1.00 69.38 591 GLN A N 1
ATOM 4542 C CA . GLN A 1 591 ? 42.296 17.184 -7.760 1.00 69.38 591 GLN A CA 1
ATOM 4543 C C . GLN A 1 591 ? 41.837 16.303 -6.594 1.00 69.38 591 GLN A C 1
ATOM 4545 O O . GLN A 1 591 ? 41.086 16.764 -5.735 1.00 69.38 591 GLN A O 1
ATOM 4550 N N . ILE A 1 592 ? 42.331 15.064 -6.500 1.00 71.69 592 ILE A N 1
ATOM 4551 C CA . ILE A 1 592 ? 42.086 14.183 -5.349 1.00 71.69 592 ILE A CA 1
ATOM 4552 C C . ILE A 1 592 ? 42.583 14.845 -4.058 1.00 71.69 592 ILE A C 1
ATOM 4554 O O . ILE A 1 592 ? 41.835 14.896 -3.081 1.00 71.69 592 ILE A O 1
ATOM 4558 N N . LEU A 1 593 ? 43.797 15.407 -4.051 1.00 78.81 593 LEU A N 1
ATOM 4559 C CA . LEU A 1 593 ? 44.356 16.101 -2.889 1.00 78.81 593 LEU A CA 1
ATOM 4560 C C . LEU A 1 593 ? 43.500 17.306 -2.474 1.00 78.81 593 LEU A C 1
ATOM 4562 O O . LEU A 1 593 ? 43.139 17.427 -1.304 1.00 78.81 593 LEU A O 1
ATOM 4566 N N . LEU A 1 594 ? 43.148 18.181 -3.417 1.00 77.25 594 LEU A N 1
ATOM 4567 C CA . LEU A 1 594 ? 42.358 19.386 -3.151 1.00 77.25 594 LEU A CA 1
ATOM 4568 C C . LEU A 1 594 ? 40.964 19.043 -2.611 1.00 77.25 594 LEU A C 1
ATOM 4570 O O . LEU A 1 594 ? 40.563 19.573 -1.576 1.00 77.25 594 LEU A O 1
ATOM 4574 N N . ASN A 1 595 ? 40.260 18.099 -3.242 1.00 74.69 595 ASN A N 1
ATOM 4575 C CA . ASN A 1 595 ? 38.946 17.653 -2.775 1.00 74.69 595 ASN A CA 1
ATOM 4576 C C . ASN A 1 595 ? 39.032 16.920 -1.422 1.00 74.69 595 ASN A C 1
ATOM 4578 O O . ASN A 1 595 ? 38.121 17.028 -0.603 1.00 74.69 595 ASN A O 1
ATOM 4582 N N . THR A 1 596 ? 40.135 16.218 -1.139 1.00 78.19 596 THR A N 1
ATOM 4583 C CA . THR A 1 596 ? 40.384 15.603 0.178 1.00 78.19 596 THR A CA 1
ATOM 4584 C C . THR A 1 596 ? 40.596 16.670 1.253 1.00 78.19 596 THR A C 1
ATOM 4586 O O . THR A 1 596 ? 40.045 16.562 2.347 1.00 78.19 596 THR A O 1
ATOM 4589 N N . LEU A 1 597 ? 41.326 17.744 0.941 1.00 78.56 597 LEU A N 1
ATOM 4590 C CA . LEU A 1 597 ? 41.504 18.885 1.843 1.00 78.56 597 LEU A CA 1
ATOM 4591 C C . LEU A 1 597 ? 40.180 19.611 2.121 1.00 78.56 597 LEU A C 1
ATOM 4593 O O . LEU A 1 597 ? 39.929 19.990 3.265 1.00 78.56 597 LEU A O 1
ATOM 4597 N N . GLU A 1 598 ? 39.315 19.768 1.115 1.00 79.81 598 GLU A N 1
ATOM 4598 C CA . GLU A 1 598 ? 37.954 20.298 1.290 1.00 79.81 598 GLU A CA 1
ATOM 4599 C C . GLU A 1 598 ? 37.081 19.387 2.151 1.00 79.81 598 GLU A C 1
ATOM 4601 O O . GLU A 1 598 ? 36.362 19.868 3.030 1.00 79.81 598 GLU A O 1
ATOM 4606 N N . TRP A 1 599 ? 37.169 18.073 1.931 1.00 77.69 599 TRP A N 1
ATOM 4607 C CA . TRP A 1 599 ? 36.430 17.079 2.702 1.00 77.69 599 TRP A CA 1
ATOM 4608 C C . TRP A 1 599 ? 36.814 17.107 4.185 1.00 77.69 599 TRP A C 1
ATOM 4610 O O . TRP A 1 599 ? 35.931 17.138 5.040 1.00 77.69 599 TRP A O 1
ATOM 4620 N N . ILE A 1 600 ? 38.115 17.182 4.488 1.00 82.00 600 ILE A N 1
ATOM 4621 C CA . ILE A 1 600 ? 38.639 17.257 5.860 1.00 82.00 600 ILE A CA 1
ATOM 4622 C C . ILE A 1 600 ? 38.299 18.604 6.518 1.00 82.00 600 ILE A C 1
ATOM 4624 O O . ILE A 1 600 ? 37.956 18.645 7.698 1.00 82.00 600 ILE A O 1
ATOM 4628 N N . ARG A 1 601 ? 38.367 19.722 5.779 1.00 79.56 601 ARG A N 1
ATOM 4629 C CA . ARG A 1 601 ? 38.034 21.062 6.308 1.00 79.56 601 ARG A CA 1
ATOM 4630 C C . ARG A 1 601 ? 36.537 21.309 6.477 1.00 79.56 601 ARG A C 1
ATOM 4632 O O . ARG A 1 601 ? 36.169 22.273 7.149 1.00 79.56 601 ARG A O 1
ATOM 4639 N N . GLY A 1 602 ? 35.682 20.529 5.817 1.00 71.50 602 GLY A N 1
ATOM 4640 C CA . GLY A 1 602 ? 34.232 20.744 5.793 1.00 71.50 602 GLY A CA 1
ATOM 4641 C C . GLY A 1 602 ? 33.795 22.069 5.146 1.00 71.50 602 GLY A C 1
ATOM 4642 O O . GLY A 1 602 ? 32.633 22.451 5.265 1.00 71.50 602 GLY A O 1
ATOM 4643 N N . LYS A 1 603 ? 34.713 22.793 4.487 1.00 76.69 603 LYS A N 1
ATOM 4644 C CA . LYS A 1 603 ? 34.479 24.069 3.789 1.00 76.69 603 LYS A CA 1
ATOM 4645 C C . LYS A 1 603 ? 35.314 24.118 2.502 1.00 76.69 603 LYS A C 1
ATOM 4647 O O . LYS A 1 603 ? 36.459 23.657 2.543 1.00 76.69 603 LYS A O 1
ATOM 4652 N N . PRO A 1 604 ? 34.795 24.716 1.411 1.00 72.62 604 PRO A N 1
ATOM 4653 C CA . PRO A 1 604 ? 35.519 24.821 0.144 1.00 72.62 604 PRO A CA 1
ATOM 4654 C C . PRO A 1 604 ? 36.793 25.669 0.283 1.00 72.62 604 PRO A C 1
ATOM 4656 O O . PRO A 1 604 ? 36.881 26.555 1.147 1.00 72.62 604 PRO A O 1
ATOM 4659 N N . LEU A 1 605 ? 37.796 25.393 -0.553 1.00 75.75 605 LEU A N 1
ATOM 4660 C CA . LEU A 1 605 ? 39.011 26.206 -0.636 1.00 75.75 605 LEU A CA 1
ATOM 4661 C C . LEU A 1 605 ? 38.679 27.556 -1.291 1.00 75.75 605 LEU A C 1
ATOM 4663 O O . LEU A 1 605 ? 37.805 27.657 -2.149 1.00 75.75 605 LEU A O 1
ATOM 4667 N N . SER A 1 606 ? 39.353 28.628 -0.867 1.00 75.88 606 SER A N 1
ATOM 4668 C CA . SER A 1 606 ? 39.124 29.946 -1.467 1.00 75.88 606 SER A CA 1
ATOM 4669 C C . SER A 1 606 ? 39.671 29.984 -2.894 1.00 75.88 606 SER A C 1
ATOM 4671 O O . SER A 1 606 ? 40.750 29.456 -3.157 1.00 75.88 606 SER A O 1
ATOM 4673 N N . THR A 1 607 ? 38.978 30.678 -3.801 1.00 70.31 607 THR A N 1
ATOM 4674 C CA . THR A 1 607 ? 39.352 30.772 -5.225 1.00 70.31 607 THR A CA 1
ATOM 4675 C C . THR A 1 607 ? 40.802 31.223 -5.414 1.00 70.31 607 THR A C 1
ATOM 4677 O O . THR A 1 607 ? 41.545 30.621 -6.179 1.00 70.31 607 THR A O 1
ATOM 4680 N N . LYS A 1 608 ? 41.256 32.199 -4.613 1.00 70.69 608 LYS A N 1
ATOM 4681 C CA . LYS A 1 608 ? 42.652 32.668 -4.611 1.00 70.69 608 LYS A CA 1
ATOM 4682 C C . LYS A 1 608 ? 43.650 31.571 -4.238 1.00 70.69 608 LYS A C 1
ATOM 4684 O O . LYS A 1 608 ? 44.732 31.510 -4.807 1.00 70.69 608 LYS A O 1
ATOM 4689 N N . MET A 1 609 ? 43.320 30.729 -3.262 1.00 72.44 609 MET A N 1
ATOM 4690 C CA . MET A 1 609 ? 44.203 29.650 -2.821 1.00 72.44 609 MET A CA 1
ATOM 4691 C C . MET A 1 609 ? 44.275 28.544 -3.874 1.00 72.44 609 MET A C 1
ATOM 4693 O O . MET A 1 609 ? 45.370 28.082 -4.178 1.00 72.44 609 MET A O 1
ATOM 4697 N N . THR A 1 610 ? 43.144 28.185 -4.484 1.00 68.88 610 THR A N 1
ATOM 4698 C CA . THR A 1 610 ? 43.102 27.238 -5.604 1.00 68.88 610 THR A CA 1
ATOM 4699 C C . THR A 1 610 ? 43.914 27.755 -6.794 1.00 68.88 610 THR A C 1
ATOM 4701 O O . THR A 1 610 ? 44.751 27.025 -7.309 1.00 68.88 610 THR A O 1
ATOM 4704 N N . GLU A 1 611 ? 43.772 29.030 -7.173 1.00 71.75 611 GLU A N 1
ATOM 4705 C CA . GLU A 1 611 ? 44.576 29.653 -8.237 1.00 71.75 611 GLU A CA 1
ATOM 4706 C C . GLU A 1 611 ? 46.083 29.609 -7.948 1.00 71.75 611 GLU A C 1
ATOM 4708 O O . GLU A 1 611 ? 46.873 29.260 -8.827 1.00 71.75 611 GLU A O 1
ATOM 4713 N N . TRP A 1 612 ? 46.496 29.940 -6.722 1.00 77.75 612 TRP A N 1
ATOM 4714 C CA . TRP A 1 612 ? 47.903 29.875 -6.318 1.00 77.75 612 TRP A CA 1
ATOM 4715 C C . TRP A 1 612 ? 48.451 28.450 -6.371 1.00 77.75 612 TRP A C 1
ATOM 4717 O O . TRP A 1 612 ? 49.528 28.230 -6.926 1.00 77.75 612 TRP A O 1
ATOM 4727 N N . ILE A 1 613 ? 47.703 27.482 -5.839 1.00 73.44 613 ILE A N 1
ATOM 4728 C CA . ILE A 1 613 ? 48.089 26.070 -5.850 1.00 73.44 613 ILE A CA 1
ATOM 4729 C C . ILE A 1 613 ? 48.204 25.562 -7.296 1.00 73.44 613 ILE A C 1
ATOM 4731 O O . ILE A 1 613 ? 49.210 24.948 -7.649 1.00 73.44 613 ILE A O 1
ATOM 4735 N N . THR A 1 614 ? 47.246 25.890 -8.165 1.00 70.44 614 THR A N 1
ATOM 4736 C CA . THR A 1 614 ? 47.279 25.516 -9.586 1.00 70.44 614 THR A CA 1
ATOM 4737 C C . THR A 1 614 ? 48.466 26.141 -10.323 1.00 70.44 614 THR A C 1
ATOM 4739 O O . THR A 1 614 ? 49.138 25.443 -11.079 1.00 70.44 614 THR A O 1
ATOM 4742 N N . ARG A 1 615 ? 48.796 27.418 -10.076 1.00 75.62 615 ARG A N 1
ATOM 4743 C CA . ARG A 1 615 ? 49.970 28.083 -10.681 1.00 75.62 615 ARG A CA 1
ATOM 4744 C C . ARG A 1 615 ? 51.289 27.434 -10.266 1.00 75.62 615 ARG A C 1
ATOM 4746 O O . ARG A 1 615 ? 52.157 27.231 -11.111 1.00 75.62 615 ARG A O 1
ATOM 4753 N N . ILE A 1 616 ? 51.429 27.080 -8.987 1.00 76.38 616 ILE A N 1
ATOM 4754 C CA . ILE A 1 616 ? 52.604 26.356 -8.477 1.00 76.38 616 ILE A CA 1
ATOM 4755 C C . ILE A 1 616 ? 52.693 24.970 -9.129 1.00 76.38 616 ILE A C 1
ATOM 4757 O O . ILE A 1 616 ? 53.760 24.576 -9.596 1.00 76.38 616 ILE A O 1
ATOM 4761 N N . GLY A 1 617 ? 51.566 24.257 -9.225 1.00 71.00 617 GLY A N 1
ATOM 4762 C CA . GLY A 1 617 ? 51.489 22.967 -9.909 1.00 71.00 617 GLY A CA 1
ATOM 4763 C C . GLY A 1 617 ? 51.900 23.049 -11.380 1.00 71.00 617 GLY A C 1
ATOM 4764 O O . GLY A 1 617 ? 52.695 22.236 -11.840 1.00 71.00 617 GLY A O 1
ATOM 4765 N N . MET A 1 618 ? 51.423 24.063 -12.103 1.00 72.62 618 MET A N 1
ATOM 4766 C CA . MET A 1 618 ? 51.760 24.292 -13.509 1.00 72.62 618 MET A CA 1
ATOM 4767 C C . MET A 1 618 ? 53.247 24.607 -13.699 1.00 72.62 618 MET A C 1
ATOM 4769 O O . MET A 1 618 ? 53.884 24.034 -14.580 1.00 72.62 618 MET A O 1
ATOM 4773 N N . ALA A 1 619 ? 53.827 25.449 -12.840 1.00 74.75 619 ALA A N 1
ATOM 4774 C CA . ALA A 1 619 ? 55.261 25.732 -12.859 1.00 74.75 619 ALA A CA 1
ATOM 4775 C C . ALA A 1 619 ? 56.104 24.469 -12.605 1.00 74.75 619 ALA A C 1
ATOM 4777 O O . ALA A 1 619 ? 57.123 24.264 -13.263 1.00 74.75 619 ALA A O 1
ATOM 4778 N N . MET A 1 620 ? 55.660 23.593 -11.700 1.00 73.88 620 MET A N 1
ATOM 4779 C CA . MET A 1 620 ? 56.326 22.320 -11.418 1.00 73.88 620 MET A CA 1
ATOM 4780 C C . MET A 1 620 ? 56.252 21.349 -12.605 1.00 73.88 620 MET A C 1
ATOM 4782 O O . MET A 1 620 ? 57.266 20.756 -12.963 1.00 73.88 620 MET A O 1
ATOM 4786 N N . VAL A 1 621 ? 55.093 21.222 -13.264 1.00 71.62 621 VAL A N 1
ATOM 4787 C CA . VAL A 1 621 ? 54.955 20.401 -14.483 1.00 71.62 621 VAL A CA 1
ATOM 4788 C C . VAL A 1 621 ? 55.844 20.938 -15.603 1.00 71.62 621 VAL A C 1
ATOM 4790 O O . VAL A 1 621 ? 56.577 20.166 -16.215 1.00 71.62 621 VAL A O 1
ATOM 4793 N N . LEU A 1 622 ? 55.851 22.254 -15.833 1.00 73.81 622 LEU A N 1
ATOM 4794 C CA . LEU A 1 622 ? 56.720 22.885 -16.831 1.00 73.81 622 LEU A CA 1
ATOM 4795 C C . LEU A 1 622 ? 58.204 22.650 -16.533 1.00 73.81 622 LEU A C 1
ATOM 4797 O O . LEU A 1 622 ? 58.979 22.393 -17.453 1.00 73.81 622 LEU A O 1
ATOM 4801 N N . MET A 1 623 ? 58.603 22.682 -15.261 1.00 77.00 623 MET A N 1
ATOM 4802 C CA . MET A 1 623 ? 59.969 22.370 -14.841 1.00 77.00 623 MET A CA 1
ATOM 4803 C C . MET A 1 623 ? 60.329 20.906 -15.128 1.00 77.00 623 MET A C 1
ATOM 4805 O O . MET A 1 623 ? 61.382 20.650 -15.705 1.00 77.00 623 MET A O 1
ATOM 4809 N N . ILE A 1 624 ? 59.446 19.956 -14.797 1.00 74.50 624 ILE A N 1
ATOM 4810 C CA . ILE A 1 624 ? 59.645 18.522 -15.071 1.00 74.50 624 ILE A CA 1
ATOM 4811 C C . ILE A 1 624 ? 59.708 18.258 -16.581 1.00 74.50 624 ILE A C 1
ATOM 4813 O O . ILE A 1 624 ? 60.587 17.531 -17.038 1.00 74.50 624 ILE A O 1
ATOM 4817 N N . MET A 1 625 ? 58.826 18.876 -17.371 1.00 70.69 625 MET A N 1
ATOM 4818 C CA . MET A 1 625 ? 58.838 18.762 -18.833 1.00 70.69 625 MET A CA 1
ATOM 4819 C C . MET A 1 625 ? 60.120 19.338 -19.432 1.00 70.69 625 MET A C 1
ATOM 4821 O O . MET A 1 625 ? 60.735 18.707 -20.287 1.00 70.69 625 MET A O 1
ATOM 4825 N N . THR A 1 626 ? 60.551 20.511 -18.963 1.00 76.19 626 THR A N 1
ATOM 4826 C CA . THR A 1 626 ? 61.800 21.139 -19.412 1.00 76.19 626 THR A CA 1
ATOM 4827 C C . THR A 1 626 ? 62.995 20.257 -19.064 1.00 76.19 626 THR A C 1
ATOM 4829 O O . THR A 1 626 ? 63.845 20.024 -19.916 1.00 76.19 626 THR A O 1
ATOM 4832 N N . PHE A 1 627 ? 63.029 19.698 -17.852 1.00 76.06 627 PHE A N 1
ATOM 4833 C CA . PHE A 1 627 ? 64.060 18.756 -17.428 1.00 76.06 627 PHE A CA 1
ATOM 4834 C C . PHE A 1 627 ? 64.082 17.494 -18.302 1.00 76.06 627 PHE A C 1
ATOM 4836 O O . PHE A 1 627 ? 65.144 17.113 -18.785 1.00 76.06 627 PHE A O 1
ATOM 4843 N N . ALA A 1 628 ? 62.924 16.887 -18.578 1.00 70.38 628 ALA A N 1
ATOM 4844 C CA . ALA A 1 628 ? 62.813 15.705 -19.434 1.00 70.38 628 ALA A CA 1
ATOM 4845 C C . ALA A 1 628 ? 63.267 15.982 -20.880 1.00 70.38 628 ALA A C 1
ATOM 4847 O O . ALA A 1 628 ? 63.974 15.170 -21.472 1.00 70.38 628 ALA A O 1
ATOM 4848 N N . ILE A 1 629 ? 62.917 17.149 -21.437 1.00 76.00 629 ILE A N 1
ATOM 4849 C CA . ILE A 1 629 ? 63.358 17.579 -22.774 1.00 76.00 629 ILE A CA 1
ATOM 4850 C C . ILE A 1 629 ? 64.866 17.856 -22.789 1.00 76.00 629 ILE A C 1
ATOM 4852 O O . ILE A 1 629 ? 65.560 17.435 -23.710 1.00 76.00 629 ILE A O 1
ATOM 4856 N N . MET A 1 630 ? 65.403 18.533 -21.771 1.00 76.00 630 MET A N 1
ATOM 4857 C CA . MET A 1 630 ? 66.848 18.751 -21.645 1.00 76.00 630 MET A CA 1
ATOM 4858 C C . MET A 1 630 ? 67.606 17.429 -21.524 1.00 76.00 630 MET A C 1
ATOM 4860 O O . MET A 1 630 ? 68.687 17.293 -22.094 1.00 76.00 630 MET A O 1
ATOM 4864 N N . ASN A 1 631 ? 67.032 16.448 -20.827 1.00 74.69 631 ASN A N 1
ATOM 4865 C CA . ASN A 1 631 ? 67.608 15.119 -20.709 1.00 74.69 631 ASN A CA 1
ATOM 4866 C C . ASN A 1 631 ? 67.565 14.359 -22.042 1.00 74.69 631 ASN A C 1
ATOM 4868 O O . ASN A 1 631 ? 68.567 13.773 -22.436 1.00 74.69 631 ASN A O 1
ATOM 4872 N N . ASP A 1 632 ? 66.457 14.438 -22.787 1.00 76.56 632 ASP A N 1
ATOM 4873 C CA . ASP A 1 632 ? 66.361 13.911 -24.156 1.00 76.56 632 ASP A CA 1
ATOM 4874 C C . ASP A 1 632 ? 67.447 14.499 -25.068 1.00 76.56 632 ASP A C 1
ATOM 4876 O O . ASP A 1 632 ? 68.128 13.766 -25.785 1.00 76.56 632 ASP A O 1
ATOM 4880 N N . VAL A 1 633 ? 67.643 15.820 -25.013 1.00 77.69 633 VAL A N 1
ATOM 4881 C CA . VAL A 1 633 ? 68.680 16.527 -25.776 1.00 77.69 633 VAL A CA 1
ATOM 4882 C C . VAL A 1 633 ? 70.075 16.072 -25.343 1.00 77.69 633 VAL A C 1
ATOM 4884 O O . VAL A 1 633 ? 70.911 15.756 -26.185 1.00 77.69 633 VAL A O 1
ATOM 4887 N N . ARG A 1 634 ? 70.330 15.968 -24.038 1.00 75.94 634 ARG A N 1
ATOM 4888 C CA . ARG A 1 634 ? 71.608 15.492 -23.503 1.00 75.94 634 ARG A CA 1
ATOM 4889 C C . ARG A 1 634 ? 71.917 14.056 -23.942 1.00 75.94 634 ARG A C 1
ATOM 4891 O O . ARG A 1 634 ? 73.009 13.800 -24.435 1.00 75.94 634 ARG A O 1
ATOM 4898 N N . MET A 1 635 ? 70.943 13.151 -23.859 1.00 69.12 635 MET A N 1
ATOM 4899 C CA . MET A 1 635 ? 71.068 11.753 -24.292 1.00 69.12 635 MET A CA 1
ATOM 4900 C C . MET A 1 635 ? 71.225 11.593 -25.814 1.00 69.12 635 MET A C 1
ATOM 4902 O O . MET A 1 635 ? 71.738 10.571 -26.277 1.00 69.12 635 MET A O 1
ATOM 4906 N N . LEU A 1 636 ? 70.786 12.578 -26.605 1.00 70.69 636 LEU A N 1
ATOM 4907 C CA . LEU A 1 636 ? 71.056 12.642 -28.044 1.00 70.69 636 LEU A CA 1
ATOM 4908 C C . LEU A 1 636 ? 72.516 13.019 -28.340 1.00 70.69 636 LEU A C 1
ATOM 4910 O O . LEU A 1 636 ? 73.082 12.483 -29.289 1.00 70.69 636 LEU A O 1
ATOM 4914 N N . PHE A 1 637 ? 73.123 13.896 -27.531 1.00 69.62 637 PHE A N 1
ATOM 4915 C CA . PHE A 1 637 ? 74.502 14.372 -27.714 1.00 69.62 637 PHE A CA 1
ATOM 4916 C C . PHE A 1 637 ? 75.570 13.538 -26.979 1.00 69.62 637 PHE A C 1
ATOM 4918 O O . PHE A 1 637 ? 76.725 13.562 -27.387 1.00 69.62 637 PHE A O 1
ATOM 4925 N N . GLU A 1 638 ? 75.210 12.760 -25.951 1.00 63.94 638 GLU A N 1
ATOM 4926 C CA . GLU A 1 638 ? 76.117 11.824 -25.251 1.00 63.94 638 GLU A CA 1
ATOM 4927 C C . GLU A 1 638 ? 76.388 10.520 -26.034 1.00 63.94 638 GLU A C 1
ATOM 4929 O O . GLU A 1 638 ? 77.162 9.677 -25.588 1.00 63.94 638 GLU A O 1
ATOM 4934 N N . LYS A 1 639 ? 75.805 10.351 -27.231 1.00 51.81 639 LYS A N 1
ATOM 4935 C CA . LYS A 1 639 ? 76.268 9.362 -28.218 1.00 51.81 639 LYS A CA 1
ATOM 4936 C C . LYS A 1 639 ? 77.261 9.998 -29.196 1.00 51.81 639 LYS A C 1
ATOM 4938 O O . LYS A 1 639 ? 76.926 10.248 -30.351 1.00 51.81 639 LYS A O 1
ATOM 4943 N N . ASN A 1 640 ? 78.480 10.198 -28.705 1.00 40.38 640 ASN A N 1
ATOM 4944 C CA . ASN A 1 640 ? 79.721 9.995 -29.453 1.00 40.38 640 ASN A CA 1
ATOM 4945 C C . ASN A 1 640 ? 80.712 9.272 -28.547 1.00 40.38 640 ASN A C 1
ATOM 4947 O O . ASN A 1 640 ? 81.001 9.822 -27.461 1.00 40.38 640 ASN A O 1
#

Foldseek 3Di:
DLVVLLVLQCVVCVVQDAAQEEEDEPPLLVVLLVCVVRVHQEYEYADPVCPVVSCVSNVVNHHRDHHYHYHPVSLLCVLLDPPAQEDEQDDEAPSSQSSLLSNLLSQHLYADPHLNNCLLQLPSSLVSNVNNVHHYAYLQLLLLFVLVQDDPVQQAEDDLFWQAKEAEALQALCNPPDLVCQQVDALVSLCPGDADNDDSLCSLCSPLVLNVLSVLSSCCRRRVDDLVRYFYKYWNQCQFRIWIATPVRDIGTDGFHPRSLQSSQVSSQPVDGDDSVGDGDDPVPDDDTDIDGDDCVSRVSNVQSSVQVVAPSNSSLLLRLQLVLLSVCRNVVLDGSVVNNVLSVVSSVVCSPPDDDDPVSSVVSSVVSNVVSVVVSVVVSVPQLFAWAEKEQAFDAWPDWDQDPVRRYIYTYHDGRQFIDIHTAADPVVCVPDVVPDPVVVRHPPDDGDHDDRDRSHDYLVPDALVSLLVRLLVRLVRLLVLLVVLVVVLCVVVVDPPPDQWDDADDPDDPCVVVPDDIPDPDPCLVVVLVCVVVPPDPLLPQAAPLVLVVVLVVLCVVPPSSNSNSSSVSSNVVSSVLLPCQCVHSVVSSVQSVVCVVVVHHDDPVVSVVSNVVSVVVVVVSNVSNVVSNVVVVVVPD

Radius of gyration: 35.11 Å; chains: 1; bounding box: 110×56×66 Å

Secondary structure (DSSP, 8-state):
-HHHHHHHHHTT-TTT----EEE-SS-HHHHHHHHHHH--SEEEESSGGGHHHHHHHHHHH-S---EEEEHHHHHHHHHH-TT--EEEE---SGGGHHHHHHHHHTT-EEEE--THHHHHHHHHHHHHHHHHT-EEEE-SHHHHHHHHHS-GGGTTS--TTEEEEEEEE---TTTTS-GGGGGG--HHHHH--SS----HHHHHHHHTTHHHHHHHHHHHHHT---GGGEEEEE-TT--EEEEEEETTS-EEEEE--S-THHHHHHHHHTTS-----PPPP-GGGPPPP--EE--TTT-HHHHHHHHHHHS-TTHHHHHHHHHHHHHHHHHTTSS-GGGHHHHHHHHHHHTTT----SHHHHHHHHHHHHHHHHHHHHHHHHS--B-EEEEEEEEEEEEEEEE-TTT--EEEEEEEEEEEEEEEPPPTTTTTS-TT--TTTTTS-S-----PPPPTT-B-GGGS-HHHHHHHHHHHHHHHHHHHHHHHHHHHHHS-------S-----TTSHHHHTT--TT--SSHHHHHHHHHHTT---TTS---HHHHHHHHHHHHHT-HHHHHHHHHHHHHHHHHHHTSS-TTSHHHHHHHHHHHHHHTSPPPHHHHHHHHHHHHHHHHHHHHHHHHHHHHHHHS--

Organism: NCBI:txid69355

InterPro domains:
  IPR003821 1-deoxy-D-xylulose 5-phosphate reductoisomerase [MF_00183] (1-376)
  IPR003821 1-deoxy-D-xylulose 5-phosphate reductoisomerase [PTHR30525] (1-377)
  IPR003821 1-deoxy-D-xylulose 5-phosphate reductoisomerase [TIGR00243] (1-380)
  IPR008915 Peptidase M50 [PF02163] (380-623)
  IPR013512 1-deoxy-D-xylulose 5-phosphate reductoisomerase, N-terminal [PF02670] (1-122)
  IPR013644 1-deoxy-D-xylulose 5-phosphate reductoisomerase, C-terminal [PF08436] (136-223)
  IPR026877 DXP reductoisomerase, C-terminal domain [PF13288] (255-371)
  IPR036169 DXP reductoisomerase, C-terminal domain superfamily [SSF69055] (285-379)
  IPR036291 NAD(P)-binding domain superfamily [SSF51735] (1-140)

pLDDT: mean 79.64, std 18.92, range [31.19, 98.38]